Protein 5ZIY (pdb70)

Solvent-accessible surface area: 17618 Å² total; per-residue (Å²): 129,72,87,60,49,160,62,68,102,124,39,38,51,66,34,56,38,7,54,107,8,2,61,20,1,24,58,0,9,50,38,14,43,95,9,0,84,19,0,48,157,12,0,51,100,0,32,93,7,0,73,97,16,79,114,132,87,71,39,32,63,28,0,82,56,0,38,108,14,11,133,81,0,20,101,20,0,18,23,4,6,11,4,37,10,4,2,0,0,61,38,10,88,82,89,0,3,38,62,80,0,73,34,85,19,4,81,95,52,20,69,9,53,4,51,88,38,70,77,17,95,6,3,49,51,0,76,94,24,0,4,54,0,0,94,5,0,94,93,0,5,44,7,0,80,113,51,67,63,186,30,0,54,78,8,28,98,71,0,91,123,23,25,77,29,0,70,103,40,16,90,88,11,18,63,27,32,101,46,0,76,77,44,110,80,74,28,58,126,80,60,112,85,42,133,115,57,101,47,90,22,12,55,54,6,7,64,17,1,29,52,0,8,50,58,13,47,84,9,0,84,21,0,30,93,10,0,65,114,0,19,96,18,8,98,88,52,71,25,123,73,0,66,60,16,13,63,81,0,19,141,19,0,19,30,12,19,22,5,36,13,3,3,0,0,57,36,8,100,77,93,0,3,42,62,92,0,74,33,75,19,5,82,90,43,19,68,9,58,2,43,85,39,67,83,15,100,6,4,45,50,1,79,95,21,0,3,54,0,0,98,4,0,53,84,0,20,51,7,33,88,121,57,74,121,88,27,13,75,76,11,45,102,67,0,106,124,21,29,79,30,0,82,100,38,17,92,85,12,14,62,22,35,101,42,2,99,75,42,111,92,93,24,64,75,112,110,121

Radius of gyration: 26.21 Å; Cα contacts (8 Å, |Δi|>4): 544; chains: 2; bounding box: 91×41×48 Å

Nearest PDB structures (foldseek):
  5ziy-assembly3_A  TM=1.005E+00  e=1.782E-28  Bacillus cereus
  5ziy-assembly3_B  TM=9.995E-01  e=5.399E-23  Bacillus cereus
  2d4x-assembly1_A  TM=7.905E-01  e=1.660E-07  Salmonella enterica subsp. enterica serovar Typhimurium
  5ziz-assembly3_B  TM=6.556E-01  e=1.304E-03  Xanthomonas campestris
  5wk5-assembly1_A  TM=4.726E-01  e=1.800E-03  Pseudomonas aeruginosa PAO1

CATH classification: 1.20.1330.10

Foldseek 3Di:
DVVLVVVLVVVVVLLVQLLVLLVVLLVLLVLVLVLLVLLLVLLVVLLVLLVVLLVAVVLLVSLVVLVVSLVVNLVSQQDDDPQAGQQQADDDPDRQADLQLHGPGDPAFDWDAGSVGDIDGRHGNCSVLGSLLNNLSVVSSVCRNVVPSVVRVVSSVSSVVSSVSSVVVSVVSVVVSVVSVVVNVVSVVVVVVSD/DVLLVQLVVLLVVLLVLLVLVLVLLVQLLVLLVVCLVCLVVLVLVVLLVSLVSNLVSQQDQDDHGGQQQAPDDPDRQADLCLHGDGDPAFDKDAGSVGDIDGRHHNCSVQRSLQSNLSVQCSVCVVVVVNVSSPVSSVSSVVSSVSSVVVSVVSVVVNVVSVVVVVVSVVVVD

Secondary structure (DSSP, 8-state):
-HHHHHHHHHHHHHHHHHHHHHHHHHHHHHHHHHHHHHHHHHHHHHHHHHHHHH--HHHHHHHHHHHHHHHHHHHHHT-EETTEETTBTT--SS-SB-TT--B-S-SS-EEEE-TTS-EEEEE-B-HHHHHHHHHHHHHHHHHHHTT--TTHHHHHHHHHHHHHHHHHHHHHHHHHHHHHHHHHHHHHHHHHHH-/-HHHHHHHHHHHHHHHHHHHHHHHHHHHHHHHHHHHHHHHH--TTHHHHHHHHHHHHHT-EETTEETTBTT--SS-SB-TT--B-S-SS-EEEE-TTS-EEEEE-B-HHHHHHHHHHHHHHHHHHHTT-HHHHHHHHHHHHHHHHHHHHHHHHHHHHHHHHHHHHHHHHHHT-

B-factor: mean 32.68, std 15.46, range [9.97, 127.84]

Structure (mmCIF, N/CA/C/O backbone):
data_5ZIY
#
_entry.id   5ZIY
#
_cell.length_a   138.619
_cell.length_b   57.986
_cell.length_c   67.914
_cell.angle_alpha   90.00
_cell.angle_beta   114.80
_cell.angle_gamma   90.00
#
_symmetry.space_group_name_H-M   'C 1 2 1'
#
loop_
_entity.id
_entity.type
_entity.pdbx_description
1 polymer 'Flagellar hook-associated protein 3'
2 non-polymer 'ZINC ION'
3 water water
#
loop_
_atom_site.group_PDB
_atom_site.id
_atom_site.type_symbol
_atom_site.label_atom_id
_atom_site.label_alt_id
_atom_site.label_comp_id
_atom_site.label_asym_id
_atom_site.label_entity_id
_atom_site.label_seq_id
_atom_site.pdbx_PDB_ins_code
_atom_site.Cartn_x
_atom_site.Cartn_y
_atom_site.Cartn_z
_atom_site.occupancy
_atom_site.B_iso_or_equiv
_atom_site.auth_seq_id
_atom_site.auth_comp_id
_atom_site.auth_asym_id
_atom_site.auth_atom_id
_atom_site.pdbx_PDB_model_num
ATOM 1 N N . ALA A 1 7 ? -17.969 -15.202 -11.816 1.00 60.83 45 ALA A N 1
ATOM 2 C CA . ALA A 1 7 ? -16.508 -15.325 -12.119 1.00 58.69 45 ALA A CA 1
ATOM 3 C C . ALA A 1 7 ? -15.822 -13.961 -12.243 1.00 54.09 45 ALA A C 1
ATOM 4 O O . ALA A 1 7 ? -14.664 -13.793 -11.821 1.00 52.14 45 ALA A O 1
ATOM 6 N N . ALA A 1 8 ? -16.535 -13.000 -12.829 1.00 52.93 46 ALA A N 1
ATOM 7 C CA . ALA A 1 8 ? -16.023 -11.639 -13.064 1.00 49.83 46 ALA A CA 1
ATOM 8 C C . ALA A 1 8 ? -15.583 -10.935 -11.767 1.00 48.16 46 ALA A C 1
ATOM 9 O O . ALA A 1 8 ? -14.552 -10.235 -11.734 1.00 45.63 46 ALA A O 1
ATOM 11 N N . SER A 1 9 ? -16.366 -11.133 -10.705 1.00 50.20 47 SER A N 1
ATOM 12 C CA . SER A 1 9 ? -16.105 -10.485 -9.414 1.00 50.39 47 SER A CA 1
ATOM 13 C C . SER A 1 9 ? -14.810 -10.985 -8.801 1.00 49.64 47 SER A C 1
ATOM 14 O O . SER A 1 9 ? -13.970 -10.181 -8.377 1.00 47.43 47 SER A O 1
ATOM 17 N N . LYS A 1 10 ? -14.668 -12.312 -8.751 1.00 52.01 48 LYS A N 1
ATOM 18 C CA . LYS A 1 10 ? -13.436 -12.951 -8.292 1.00 52.13 48 LYS A CA 1
ATOM 19 C C . LYS A 1 10 ? -12.217 -12.442 -9.078 1.00 48.86 48 LYS A C 1
ATOM 20 O O . LYS A 1 10 ? -11.180 -12.160 -8.500 1.00 47.01 48 LYS A O 1
ATOM 22 N N . SER A 1 11 ? -12.373 -12.293 -10.387 1.00 49.00 49 SER A N 1
ATOM 23 C CA . SER A 1 11 ? -11.290 -11.858 -11.268 1.00 47.17 49 SER A CA 1
ATOM 24 C C . SER A 1 11 ? -10.851 -10.425 -10.945 1.00 44.25 49 SER A C 1
ATOM 25 O O . SER A 1 11 ? -9.663 -10.120 -10.976 1.00 43.24 49 SER A O 1
ATOM 28 N N . PHE A 1 12 ? -11.783 -9.543 -10.607 1.00 44.33 50 PHE A N 1
ATOM 29 C CA . PHE A 1 12 ? -11.386 -8.206 -10.157 1.00 42.64 50 PHE A CA 1
ATOM 30 C C . PHE A 1 12 ? -10.381 -8.314 -9.018 1.00 40.63 50 PHE A C 1
ATOM 31 O O . PHE A 1 12 ? -9.341 -7.656 -9.060 1.00 39.87 50 PHE A O 1
ATOM 39 N N . ALA A 1 13 ? -10.688 -9.134 -8.012 1.00 40.99 51 ALA A N 1
ATOM 40 C CA . ALA A 1 13 ? -9.839 -9.259 -6.812 1.00 40.72 51 ALA A CA 1
ATOM 41 C C . ALA A 1 13 ? -8.462 -9.900 -7.103 1.00 38.72 51 ALA A C 1
ATOM 42 O O . ALA A 1 13 ? -7.433 -9.408 -6.671 1.00 37.08 51 ALA A O 1
ATOM 44 N N . ILE A 1 14 ? -8.475 -10.998 -7.848 1.00 40.00 52 ILE A N 1
ATOM 45 C CA . ILE A 1 14 ? -7.259 -11.720 -8.226 1.00 39.85 52 ILE A CA 1
ATOM 46 C C . ILE A 1 14 ? -6.334 -10.846 -9.089 1.00 37.22 52 ILE A C 1
ATOM 47 O O . ILE A 1 14 ? -5.118 -10.833 -8.885 1.00 36.29 52 ILE A O 1
ATOM 52 N N . GLN A 1 15 ? -6.897 -10.092 -10.033 1.00 37.42 53 GLN A N 1
ATOM 53 C CA . GLN A 1 15 ? -6.077 -9.188 -10.861 1.00 36.10 53 GLN A CA 1
ATOM 54 C C . GLN A 1 15 ? -5.529 -8.027 -10.056 1.00 33.22 53 GLN A C 1
ATOM 55 O O . GLN A 1 15 ? -4.396 -7.649 -10.218 1.00 31.24 53 GLN A O 1
ATOM 61 N N . HIS A 1 16 ? -6.345 -7.440 -9.202 1.00 33.71 54 HIS A N 1
ATOM 62 C CA . HIS A 1 16 ? -5.836 -6.389 -8.347 1.00 32.58 54 HIS A CA 1
ATOM 63 C C . HIS A 1 16 ? -4.644 -6.893 -7.551 1.00 30.83 54 HIS A C 1
ATOM 64 O O . HIS A 1 16 ? -3.620 -6.217 -7.500 1.00 29.95 54 HIS A O 1
ATOM 71 N N . SER A 1 17 ? -4.774 -8.056 -6.916 1.00 31.97 55 SER A N 1
ATOM 72 C CA . SER A 1 17 ? -3.692 -8.568 -6.079 1.00 31.79 55 SER A CA 1
ATOM 73 C C . SER A 1 17 ? -2.488 -8.880 -6.961 1.00 30.11 55 SER A C 1
ATOM 74 O O . SER A 1 17 ? -1.377 -8.507 -6.645 1.00 28.69 55 SER A O 1
ATOM 77 N N . LEU A 1 18 ? -2.716 -9.526 -8.101 1.00 31.10 56 LEU A N 1
ATOM 78 C CA . LEU A 1 18 ? -1.612 -9.851 -9.003 1.00 30.98 56 LEU A CA 1
ATOM 79 C C . LEU A 1 18 ? -0.853 -8.610 -9.456 1.00 28.58 56 LEU A C 1
ATOM 80 O O . LEU A 1 18 ? 0.352 -8.667 -9.561 1.00 27.19 56 LEU A O 1
ATOM 85 N N . ALA A 1 19 ? -1.529 -7.483 -9.679 1.00 28.87 57 ALA A N 1
ATOM 86 C CA . ALA A 1 19 ? -0.800 -6.255 -10.055 1.00 27.89 57 ALA A CA 1
ATOM 87 C C . ALA A 1 19 ? 0.049 -5.678 -8.902 1.00 27.40 57 ALA A C 1
ATOM 88 O O . ALA A 1 19 ? 1.137 -5.078 -9.117 1.00 27.43 57 ALA A O 1
ATOM 90 N N . ASN A 1 20 ? -0.451 -5.790 -7.678 1.00 27.08 58 ASN A N 1
ATOM 91 C CA . ASN A 1 20 ? 0.366 -5.392 -6.521 1.00 25.98 58 ASN A CA 1
ATOM 92 C C . ASN A 1 20 ? 1.609 -6.285 -6.402 1.00 24.84 58 ASN A C 1
ATOM 93 O O . ASN A 1 20 ? 2.704 -5.794 -6.140 1.00 23.02 58 ASN A O 1
ATOM 98 N N . MET A 1 21 ? 1.433 -7.581 -6.652 1.00 25.43 59 MET A N 1
ATOM 99 C CA . MET A 1 21 ? 2.518 -8.537 -6.554 1.00 26.77 59 MET A CA 1
ATOM 100 C C . MET A 1 21 ? 3.591 -8.316 -7.593 1.00 24.99 59 MET A C 1
ATOM 101 O O . MET A 1 21 ? 4.763 -8.394 -7.274 1.00 24.35 59 MET A O 1
ATOM 106 N N . GLU A 1 22 ? 3.189 -8.060 -8.824 1.00 25.34 60 GLU A N 1
ATOM 107 C CA . GLU A 1 22 ? 4.131 -7.666 -9.879 1.00 26.63 60 GLU A CA 1
ATOM 108 C C . GLU A 1 22 ? 4.979 -6.441 -9.501 1.00 24.80 60 GLU A C 1
ATOM 109 O O . GLU A 1 22 ? 6.199 -6.422 -9.727 1.00 26.15 60 GLU A O 1
ATOM 111 N N . GLN A 1 23 ? 4.348 -5.419 -8.953 1.00 22.79 61 GLN A N 1
ATOM 112 C CA . GLN A 1 23 ? 5.083 -4.193 -8.672 1.00 22.09 61 GLN A CA 1
ATOM 113 C C . GLN A 1 23 ? 6.063 -4.473 -7.553 1.00 20.20 61 GLN A C 1
ATOM 114 O O . GLN A 1 23 ? 7.194 -4.051 -7.593 1.00 19.57 61 GLN A O 1
ATOM 120 N N . MET A 1 24 ? 5.607 -5.183 -6.536 1.00 20.44 62 MET A N 1
ATOM 121 C CA . MET A 1 24 ? 6.470 -5.553 -5.431 1.00 20.14 62 MET A CA 1
ATOM 122 C C . MET A 1 24 ? 7.687 -6.377 -5.879 1.00 19.69 62 MET A C 1
ATOM 123 O O . MET A 1 24 ? 8.776 -6.165 -5.384 1.00 19.00 62 MET A O 1
ATOM 128 N N . GLN A 1 25 ? 7.486 -7.288 -6.833 1.00 20.58 63 GLN A N 1
ATOM 129 C CA . GLN A 1 25 ? 8.558 -8.067 -7.407 1.00 21.13 63 GLN A CA 1
ATOM 130 C C . GLN A 1 25 ? 9.619 -7.192 -8.092 1.00 20.21 63 GLN A C 1
ATOM 131 O O . GLN A 1 25 ? 10.812 -7.494 -8.017 1.00 20.19 63 GLN A O 1
ATOM 133 N N . LYS A 1 26 ? 9.172 -6.147 -8.794 1.00 20.07 64 LYS A N 1
ATOM 134 C CA . LYS A 1 26 ? 10.109 -5.207 -9.415 1.00 20.05 64 LYS A CA 1
ATOM 135 C C . LYS A 1 26 ? 10.827 -4.395 -8.351 1.00 18.60 64 LYS A C 1
ATOM 136 O O . LYS A 1 26 ? 12.023 -4.193 -8.425 1.00 18.39 64 LYS A O 1
ATOM 142 N N . ASP A 1 27 ? 10.086 -3.950 -7.348 1.00 18.09 65 ASP A N 1
ATOM 143 C CA . ASP A 1 27 ? 10.661 -3.152 -6.271 1.00 17.51 65 ASP A CA 1
ATOM 144 C C . ASP A 1 27 ? 11.739 -3.996 -5.545 1.00 16.79 65 ASP A C 1
ATOM 145 O O . ASP A 1 27 ? 12.822 -3.494 -5.227 1.00 16.32 65 ASP A O 1
ATOM 150 N N . ILE A 1 28 ? 11.443 -5.275 -5.306 1.00 17.21 66 ILE A N 1
ATOM 151 C CA . ILE A 1 28 ? 12.435 -6.156 -4.661 1.00 17.38 66 ILE A CA 1
ATOM 152 C C . ILE A 1 28 ? 13.642 -6.326 -5.591 1.00 17.22 66 ILE A C 1
ATOM 153 O O . ILE A 1 28 ? 14.768 -6.142 -5.135 1.00 16.72 66 ILE A O 1
ATOM 158 N N . ALA A 1 29 ? 13.427 -6.641 -6.873 1.00 18.10 67 ALA A N 1
ATOM 159 C CA . ALA A 1 29 ? 14.555 -6.719 -7.806 1.00 18.84 67 ALA A CA 1
ATOM 160 C C . ALA A 1 29 ? 15.425 -5.424 -7.826 1.00 17.88 67 ALA A C 1
ATOM 161 O O . ALA A 1 29 ? 16.630 -5.484 -7.723 1.00 18.21 67 ALA A O 1
ATOM 163 N N . ASP A 1 30 ? 14.814 -4.259 -7.938 1.00 17.57 68 ASP A N 1
ATOM 164 C CA . ASP A 1 30 ? 15.565 -3.007 -7.916 1.00 17.52 68 ASP A CA 1
ATOM 165 C C . ASP A 1 30 ? 16.357 -2.841 -6.649 1.00 16.26 68 ASP A C 1
ATOM 166 O O . ASP A 1 30 ? 17.547 -2.485 -6.679 1.00 16.32 68 ASP A O 1
ATOM 171 N N . SER A 1 31 ? 15.712 -3.142 -5.522 1.00 15.60 69 SER A N 1
ATOM 172 C CA . SER A 1 31 ? 16.337 -2.961 -4.238 1.00 15.14 69 SER A CA 1
ATOM 173 C C . SER A 1 31 ? 17.506 -3.887 -4.048 1.00 14.91 69 SER A C 1
ATOM 174 O O . SER A 1 31 ? 18.524 -3.476 -3.485 1.00 14.65 69 SER A O 1
ATOM 177 N N . LYS A 1 32 ? 17.380 -5.144 -4.494 1.00 15.49 70 LYS A N 1
ATOM 178 C CA . LYS A 1 32 ? 18.454 -6.109 -4.300 1.00 16.11 70 LYS A CA 1
ATOM 179 C C . LYS A 1 32 ? 19.671 -5.722 -5.130 1.00 16.15 70 LYS A C 1
ATOM 180 O O . LYS A 1 32 ? 20.802 -6.045 -4.751 1.00 16.62 70 LYS A O 1
ATOM 184 N N . ASN A 1 33 ? 19.458 -5.132 -6.302 1.00 16.56 71 ASN A N 1
ATOM 185 C CA . ASN A 1 33 ? 20.589 -4.658 -7.071 1.00 17.37 71 ASN A CA 1
ATOM 186 C C . ASN A 1 33 ? 21.384 -3.553 -6.301 1.00 16.31 71 ASN A C 1
ATOM 187 O O . ASN A 1 33 ? 22.584 -3.598 -6.225 1.00 16.56 71 ASN A O 1
ATOM 192 N N . VAL A 1 34 ? 20.700 -2.586 -5.713 1.00 15.61 72 VAL A N 1
ATOM 193 C CA . VAL A 1 34 ? 21.369 -1.512 -4.993 1.00 15.44 72 VAL A CA 1
ATOM 194 C C . VAL A 1 34 ? 22.077 -2.057 -3.745 1.00 14.67 72 VAL A C 1
ATOM 195 O O . VAL A 1 34 ? 23.218 -1.729 -3.476 1.00 14.80 72 VAL A O 1
ATOM 199 N N . LEU A 1 35 ? 21.408 -2.945 -3.030 1.00 14.62 73 LEU A N 1
ATOM 200 C CA . LEU A 1 35 ? 21.960 -3.602 -1.888 1.00 15.28 73 LEU A CA 1
ATOM 201 C C . LEU A 1 35 ? 23.132 -4.532 -2.194 1.00 15.92 73 LEU A C 1
ATOM 202 O O . LEU A 1 35 ? 24.112 -4.566 -1.448 1.00 15.92 73 LEU A O 1
ATOM 207 N N . THR A 1 36 ? 23.051 -5.268 -3.285 1.00 16.23 74 THR A N 1
ATOM 208 C CA . THR A 1 36 ? 24.183 -6.111 -3.667 1.00 16.84 74 THR A CA 1
ATOM 209 C C . THR A 1 36 ? 25.386 -5.254 -3.968 1.00 16.69 74 THR A C 1
ATOM 210 O O . THR A 1 36 ? 26.475 -5.531 -3.489 1.00 17.17 74 THR A O 1
ATOM 214 N N . GLN A 1 37 ? 25.173 -4.163 -4.689 1.00 17.41 75 GLN A N 1
ATOM 215 C CA . GLN A 1 37 ? 26.275 -3.290 -5.063 1.00 18.09 75 GLN A CA 1
ATOM 216 C C . GLN A 1 37 ? 26.889 -2.686 -3.819 1.00 16.86 75 GLN A C 1
AT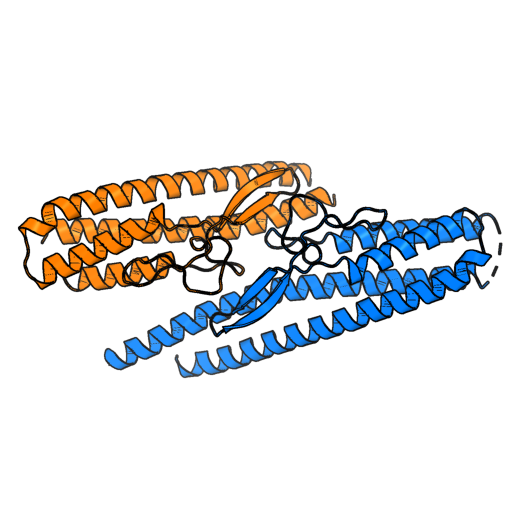OM 217 O O . GLN A 1 37 ? 28.108 -2.580 -3.718 1.00 17.52 75 GLN A O 1
ATOM 223 N N . THR A 1 38 ? 26.038 -2.285 -2.880 1.00 15.14 76 THR A N 1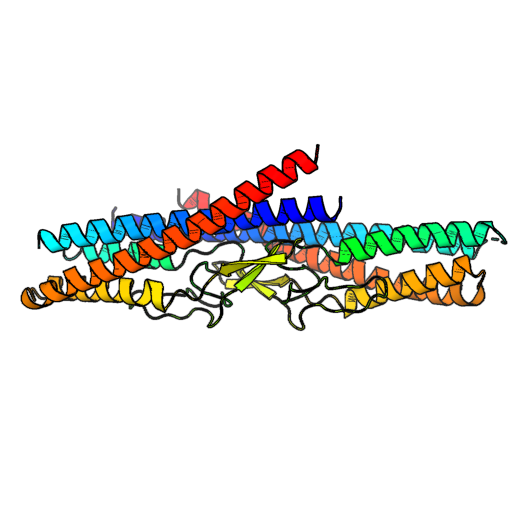
ATOM 224 C CA . THR A 1 38 ? 26.485 -1.755 -1.628 1.00 14.68 76 THR A CA 1
ATOM 225 C C . THR A 1 38 ? 27.329 -2.769 -0.862 1.00 16.06 76 THR A C 1
ATOM 226 O O . THR A 1 38 ? 28.411 -2.451 -0.365 1.00 16.36 76 THR A O 1
ATOM 230 N N . GLU A 1 39 ? 26.843 -3.993 -0.766 1.00 16.93 77 GLU A N 1
ATOM 231 C CA . GLU A 1 39 ? 27.527 -4.984 0.019 1.00 19.95 77 GLU A CA 1
ATOM 232 C C . GLU A 1 39 ? 28.892 -5.350 -0.605 1.00 20.05 77 GLU A C 1
ATOM 233 O O . GLU A 1 39 ? 29.872 -5.563 0.110 1.00 20.30 77 GLU A O 1
ATOM 239 N N . ASN A 1 40 ? 28.929 -5.410 -1.934 1.00 19.89 78 ASN A N 1
ATOM 240 C CA . ASN A 1 40 ? 30.140 -5.721 -2.678 1.00 21.23 78 ASN A CA 1
ATOM 241 C C . ASN A 1 40 ? 31.187 -4.610 -2.501 1.00 20.25 78 ASN A C 1
ATOM 242 O O . ASN A 1 40 ? 32.363 -4.902 -2.374 1.00 20.79 78 ASN A O 1
ATOM 247 N N . THR A 1 41 ? 30.749 -3.345 -2.487 1.00 18.22 79 THR A N 1
ATOM 248 C CA . THR A 1 41 ? 31.617 -2.199 -2.256 1.00 17.44 79 THR A CA 1
ATOM 249 C C . THR A 1 41 ? 32.203 -2.245 -0.842 1.00 17.59 79 THR A C 1
ATOM 250 O O . THR A 1 41 ? 33.416 -2.073 -0.638 1.00 18.04 79 THR A O 1
ATOM 254 N N . LEU A 1 42 ? 31.361 -2.538 0.134 1.00 17.18 80 LEU A N 1
ATOM 255 C CA . LEU A 1 42 ? 31.809 -2.692 1.522 1.00 16.98 80 LEU A CA 1
ATOM 256 C C . LEU A 1 42 ? 32.820 -3.812 1.705 1.00 17.69 80 LEU A C 1
ATOM 257 O O . LEU A 1 42 ? 33.792 -3.638 2.478 1.00 18.40 80 LEU A O 1
ATOM 262 N N . GLN A 1 43 ? 32.615 -4.934 1.009 1.00 18.28 81 GLN A N 1
ATOM 263 C CA . GLN A 1 43 ? 33.552 -6.070 1.088 1.00 20.86 81 GLN A CA 1
ATOM 264 C C . GLN A 1 43 ? 34.891 -5.689 0.433 1.00 21.02 81 GLN A C 1
ATOM 265 O O . GLN A 1 43 ? 35.952 -6.055 0.909 1.00 22.70 81 GLN A O 1
ATOM 271 N N . GLY A 1 44 ? 34.836 -4.900 -0.628 1.00 19.95 82 GLY A N 1
ATOM 272 C CA . GLY A 1 44 ? 36.005 -4.426 -1.277 1.00 20.26 82 GLY A CA 1
ATOM 273 C C . GLY A 1 44 ? 36.789 -3.498 -0.354 1.00 19.65 82 GLY A C 1
ATOM 274 O O . GLY A 1 44 ? 38.017 -3.557 -0.354 1.00 20.70 82 GLY A O 1
ATOM 275 N N . VAL A 1 45 ? 36.091 -2.656 0.422 1.00 18.49 83 VAL A N 1
ATOM 276 C CA . VAL A 1 45 ? 36.745 -1.824 1.426 1.00 18.64 83 VAL A CA 1
ATOM 277 C C . VAL A 1 45 ? 37.341 -2.681 2.554 1.00 19.57 83 VAL A C 1
ATOM 278 O O . VAL A 1 45 ? 38.478 -2.476 2.914 1.00 20.31 83 VAL A O 1
ATOM 282 N N . LEU A 1 46 ? 36.588 -3.657 3.076 1.00 20.36 84 LEU A N 1
ATOM 283 C CA . LEU A 1 46 ? 37.068 -4.551 4.135 1.00 23.14 84 LEU A CA 1
ATOM 284 C C . LEU A 1 46 ? 38.389 -5.216 3.734 1.00 24.89 84 LEU A C 1
ATOM 285 O O . LEU A 1 46 ? 39.317 -5.277 4.503 1.00 26.74 84 LEU A O 1
ATOM 290 N N . LYS A 1 47 ? 38.455 -5.690 2.502 1.00 24.87 85 LYS A N 1
ATOM 291 C CA . LYS A 1 47 ? 39.642 -6.347 1.942 1.00 26.54 85 LYS A CA 1
ATOM 292 C C . LYS A 1 47 ? 40.806 -5.362 1.862 1.00 25.13 85 LYS A C 1
ATOM 293 O O . LYS A 1 47 ? 41.951 -5.705 2.196 1.00 26.17 85 LYS A O 1
ATOM 299 N N . SER A 1 48 ? 40.519 -4.128 1.405 1.00 22.83 86 SER A N 1
ATOM 300 C CA . SER A 1 48 ? 41.547 -3.115 1.345 1.00 22.91 86 SER A CA 1
ATOM 301 C C . SER A 1 48 ? 42.132 -2.766 2.746 1.00 23.12 86 SER A C 1
ATOM 302 O O . SER A 1 48 ? 43.348 -2.617 2.931 1.00 24.13 86 SER A O 1
ATOM 305 N N . LEU A 1 49 ? 41.268 -2.627 3.738 1.00 22.65 87 LEU A N 1
ATOM 306 C CA . LEU A 1 49 ? 41.728 -2.180 5.058 1.00 23.61 87 LEU A CA 1
ATOM 307 C C . LEU A 1 49 ? 42.503 -3.303 5.728 1.00 25.52 87 LEU A C 1
ATOM 308 O O . LEU A 1 49 ? 43.495 -3.068 6.403 1.00 26.73 87 LEU A O 1
ATOM 313 N N . THR A 1 50 ? 42.045 -4.528 5.496 1.00 26.27 88 THR A N 1
ATOM 314 C CA . THR A 1 50 ? 42.743 -5.729 5.917 1.00 28.96 88 THR A CA 1
ATOM 315 C C . THR A 1 50 ? 44.163 -5.728 5.396 1.00 29.62 88 THR A C 1
ATOM 316 O O . THR A 1 50 ? 45.098 -5.931 6.152 1.00 31.49 88 THR A O 1
ATOM 320 N N . ARG A 1 51 ? 44.326 -5.480 4.105 1.00 28.56 89 ARG A N 1
ATOM 321 C CA . ARG A 1 51 ? 45.659 -5.427 3.507 1.00 29.71 89 ARG A CA 1
ATOM 322 C C . ARG A 1 51 ? 46.480 -4.266 4.068 1.00 29.04 89 ARG A C 1
ATOM 323 O O . ARG A 1 51 ? 47.659 -4.410 4.300 1.00 30.60 89 ARG A O 1
ATOM 331 N N . ALA A 1 52 ? 45.828 -3.130 4.302 1.00 27.20 90 ALA A N 1
ATOM 332 C CA . ALA A 1 52 ? 46.481 -1.946 4.904 1.00 27.22 90 ALA A CA 1
ATOM 333 C C . ALA A 1 52 ? 47.012 -2.278 6.276 1.00 28.80 90 ALA A C 1
ATOM 334 O O . ALA A 1 52 ? 48.140 -1.894 6.596 1.00 29.86 90 ALA A O 1
ATOM 336 N N . ASP A 1 53 ? 46.188 -2.957 7.083 1.00 29.43 91 ASP A N 1
ATOM 337 C CA . ASP A 1 53 ? 46.587 -3.449 8.421 1.00 32.02 91 ASP A CA 1
ATOM 338 C C . ASP A 1 53 ? 47.830 -4.362 8.339 1.00 34.03 91 ASP A C 1
ATOM 339 O O . ASP A 1 53 ? 48.804 -4.173 9.061 1.00 35.70 91 ASP A O 1
ATOM 344 N N . GLN A 1 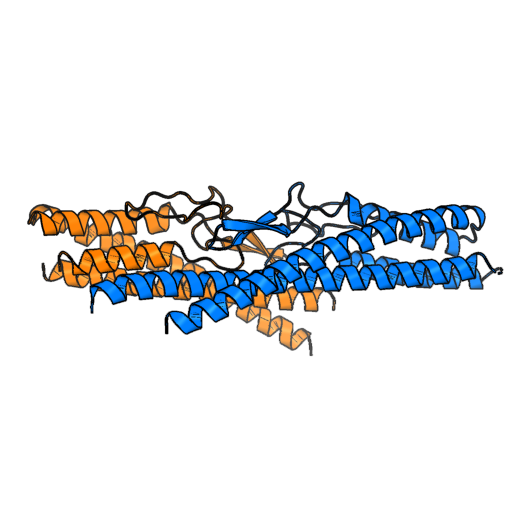54 ? 47.776 -5.337 7.439 1.00 34.32 92 GLN A N 1
ATOM 345 C CA . GLN A 1 54 ? 48.876 -6.282 7.234 1.00 36.97 92 GLN A CA 1
ATOM 346 C C . GLN A 1 54 ? 50.207 -5.577 6.885 1.00 36.75 92 GLN A C 1
ATOM 347 O O . GLN A 1 54 ? 51.230 -5.841 7.502 1.00 39.00 92 GLN A O 1
ATOM 353 N N . LEU A 1 55 ? 50.164 -4.671 5.911 1.00 34.51 93 LEU A N 1
ATOM 354 C CA . LEU A 1 55 ? 51.333 -3.890 5.457 1.00 34.67 93 LEU A CA 1
ATOM 355 C C . LEU A 1 55 ? 51.889 -2.938 6.530 1.00 34.70 93 LEU A C 1
ATOM 356 O O . LEU A 1 55 ? 53.063 -2.561 6.493 1.00 35.77 93 LEU A O 1
ATOM 361 N N . THR A 1 56 ? 51.011 -2.485 7.420 1.00 33.91 94 THR A N 1
ATOM 362 C CA . THR A 1 56 ? 51.398 -1.626 8.498 1.00 34.95 94 THR A CA 1
ATOM 363 C C . THR A 1 56 ? 52.040 -2.435 9.634 1.00 37.85 94 THR A C 1
ATOM 364 O O . THR A 1 56 ? 52.912 -1.933 10.313 1.00 39.02 94 THR A O 1
ATOM 368 N N . VAL A 1 57 ? 51.608 -3.676 9.825 1.00 39.49 95 VAL A N 1
ATOM 369 C CA . VAL A 1 57 ? 52.286 -4.594 10.726 1.00 43.64 95 VAL A CA 1
ATOM 370 C C . VAL A 1 57 ? 53.717 -4.851 10.188 1.00 45.29 95 VAL A C 1
ATOM 371 O O . VAL A 1 57 ? 54.697 -4.768 10.953 1.00 48.30 95 VAL A O 1
ATOM 375 N N . GLN A 1 58 ? 53.854 -5.105 8.880 1.00 44.48 96 GLN A N 1
ATOM 376 C CA . GLN A 1 58 ? 55.185 -5.269 8.252 1.00 45.97 96 GLN A CA 1
ATOM 377 C C . GLN A 1 58 ? 56.049 -4.056 8.564 1.00 44.42 96 GLN A C 1
ATOM 378 O O . GLN A 1 58 ? 57.184 -4.195 9.002 1.00 46.21 96 GLN A O 1
ATOM 384 N N . ALA A 1 59 ? 55.496 -2.870 8.330 1.00 41.06 97 ALA A N 1
ATOM 385 C CA . ALA A 1 59 ? 56.196 -1.601 8.581 1.00 40.78 97 ALA A CA 1
ATOM 386 C C . ALA A 1 59 ? 56.682 -1.443 10.035 1.00 42.67 97 ALA A C 1
ATOM 387 O O . ALA A 1 59 ? 57.762 -0.936 10.295 1.00 43.66 97 ALA A O 1
ATOM 389 N N . LEU A 1 60 ? 55.846 -1.867 10.970 1.00 43.65 98 LEU A N 1
ATOM 390 C CA . LEU A 1 60 ? 56.181 -1.835 12.384 1.00 47.33 98 LEU A CA 1
ATOM 391 C C . LEU A 1 60 ? 57.120 -2.988 12.822 1.00 50.91 98 LEU A C 1
ATOM 392 O O . LEU A 1 60 ? 57.709 -2.898 13.890 1.00 54.59 98 LEU A O 1
ATOM 397 N N . ASN A 1 61 ? 57.224 -4.064 12.021 1.00 51.34 99 ASN A N 1
ATOM 398 C CA . ASN A 1 61 ? 58.018 -5.274 12.359 1.00 55.00 99 ASN A CA 1
ATOM 399 C C . ASN A 1 61 ? 59.283 -5.435 11.512 1.00 55.69 99 ASN A C 1
ATOM 400 O O . ASN A 1 61 ? 59.224 -5.835 10.350 1.00 53.91 99 ASN A O 1
ATOM 402 N N . GLU A 1 66 ? 64.866 1.022 5.024 1.00 70.25 104 GLU A N 1
ATOM 403 C CA . GLU A 1 66 ? 64.945 2.463 4.759 1.00 70.58 104 GLU A CA 1
ATOM 404 C C . GLU A 1 66 ? 64.150 2.791 3.492 1.00 70.48 104 GLU A C 1
ATOM 405 O O . GLU A 1 66 ? 63.108 3.449 3.551 1.00 68.69 104 GLU A O 1
ATOM 407 N N . LYS A 1 67 ? 64.632 2.305 2.350 1.00 72.76 105 LYS A N 1
ATOM 408 C CA . LYS A 1 67 ? 63.873 2.374 1.104 1.00 72.98 105 LYS A CA 1
ATOM 409 C C . LYS A 1 67 ? 62.629 1.494 1.173 1.00 69.44 105 LYS A C 1
ATOM 410 O O . LYS A 1 67 ? 61.630 1.780 0.507 1.00 69.00 105 LYS A O 1
ATOM 412 N N . GLU A 1 68 ? 62.681 0.433 1.985 1.00 60.66 106 GLU A N 1
ATOM 413 C CA . GLU A 1 68 ? 61.611 -0.579 2.027 1.00 59.04 106 GLU A CA 1
ATOM 414 C C . GLU A 1 68 ? 60.355 -0.160 2.808 1.00 55.58 106 GLU A C 1
ATOM 415 O O . GLU A 1 68 ? 59.280 -0.660 2.534 1.00 53.61 106 GLU A O 1
ATOM 417 N N . LEU A 1 69 ? 60.497 0.734 3.782 1.00 54.50 107 LEU A N 1
ATOM 418 C CA . LEU A 1 69 ? 59.342 1.310 4.480 1.00 52.20 107 LEU A CA 1
ATOM 419 C C . LEU A 1 69 ? 58.559 2.200 3.522 1.00 49.95 107 LEU A C 1
ATOM 420 O O . LEU A 1 69 ? 57.319 2.222 3.550 1.00 48.12 107 LEU A O 1
ATOM 425 N N . GLN A 1 70 ? 59.291 2.916 2.672 1.00 50.06 108 GLN A N 1
ATOM 426 C CA . GLN A 1 70 ? 58.694 3.717 1.621 1.00 48.80 108 GLN A CA 1
ATOM 427 C C . GLN A 1 70 ? 57.918 2.857 0.611 1.00 48.31 108 GLN A C 1
ATOM 428 O O . GLN A 1 70 ? 56.829 3.249 0.205 1.00 46.61 108 GLN A O 1
ATOM 430 N N . ALA A 1 71 ? 58.442 1.684 0.226 1.00 50.17 109 ALA A N 1
ATOM 431 C CA . ALA A 1 71 ? 57.718 0.845 -0.724 1.00 49.79 109 ALA A CA 1
ATOM 432 C C . ALA A 1 71 ? 56.359 0.426 -0.124 1.00 47.45 109 ALA A C 1
ATOM 433 O O . ALA A 1 71 ? 55.326 0.532 -0.783 1.00 46.30 109 ALA A O 1
ATOM 435 N N . ILE A 1 72 ? 56.355 0.000 1.138 1.00 46.42 110 ILE A N 1
ATOM 436 C CA . ILE A 1 72 ? 55.098 -0.333 1.822 1.00 43.70 110 ILE A CA 1
ATOM 437 C C . ILE A 1 72 ? 54.144 0.879 1.751 1.00 41.63 110 ILE A C 1
ATOM 438 O O . ILE A 1 72 ? 52.959 0.736 1.422 1.00 38.52 110 ILE A O 1
ATOM 443 N N . GLY A 1 73 ? 54.693 2.063 2.054 1.00 41.90 111 GLY A N 1
ATOM 444 C CA . GLY A 1 73 ? 53.980 3.347 1.935 1.00 40.61 111 GLY A CA 1
ATOM 445 C C . GLY A 1 73 ? 53.347 3.555 0.574 1.00 40.66 111 GLY A C 1
ATOM 446 O O . GLY A 1 73 ? 52.198 4.017 0.479 1.00 39.61 111 GLY A O 1
ATOM 447 N N . VAL A 1 74 ? 54.077 3.196 -0.485 1.00 42.75 112 VAL A N 1
ATOM 448 C CA . VAL A 1 74 ? 53.543 3.267 -1.856 1.00 42.75 112 VAL A CA 1
ATOM 449 C C . VAL A 1 74 ? 52.308 2.418 -2.025 1.00 41.65 112 VAL A C 1
ATOM 450 O O . VAL A 1 74 ? 51.284 2.918 -2.470 1.00 41.38 112 VAL A O 1
ATOM 454 N N . GLU A 1 75 ? 52.378 1.142 -1.666 1.00 42.07 113 GLU A N 1
ATOM 455 C CA . GLU A 1 75 ? 51.245 0.244 -1.897 1.00 41.33 113 GLU A CA 1
ATOM 456 C C . GLU A 1 75 ? 50.015 0.681 -1.102 1.00 37.59 113 GLU A C 1
ATOM 457 O O . GLU A 1 75 ? 48.892 0.552 -1.584 1.00 36.86 113 GLU A O 1
ATOM 463 N N . ILE A 1 76 ? 50.227 1.203 0.097 1.00 35.42 114 ILE A N 1
ATOM 464 C CA . ILE A 1 76 ? 49.144 1.776 0.871 1.00 34.21 114 ILE A CA 1
ATOM 465 C C . ILE A 1 76 ? 48.461 2.924 0.081 1.00 32.86 114 ILE A C 1
ATOM 466 O O . ILE A 1 76 ? 47.276 3.151 0.216 1.00 30.70 114 ILE A O 1
ATOM 471 N N . ASP A 1 77 ? 49.247 3.637 -0.724 1.00 33.97 115 ASP A N 1
ATOM 472 C CA . ASP A 1 77 ? 48.746 4.667 -1.638 1.00 34.01 115 ASP A CA 1
ATOM 473 C C . ASP A 1 77 ? 47.851 4.105 -2.749 1.00 32.53 115 ASP A C 1
ATOM 474 O O . ASP A 1 77 ? 46.859 4.739 -3.120 1.00 30.90 115 ASP A O 1
ATOM 479 N N . GLN A 1 78 ? 48.190 2.944 -3.282 1.00 32.66 116 GLN A N 1
ATOM 480 C CA . GLN A 1 78 ? 47.307 2.279 -4.237 1.00 33.19 116 GLN A CA 1
ATOM 481 C C . GLN A 1 78 ? 45.968 1.940 -3.548 1.00 30.46 116 GLN A C 1
ATOM 482 O O . GLN A 1 78 ? 44.887 2.098 -4.121 1.00 29.55 116 GLN A O 1
ATOM 488 N N . ILE A 1 79 ? 46.068 1.453 -2.317 1.00 28.91 117 ILE A N 1
ATOM 489 C CA . ILE A 1 79 ? 44.907 1.080 -1.535 1.00 26.54 117 ILE A CA 1
ATOM 490 C C . ILE A 1 79 ? 44.056 2.314 -1.254 1.00 23.97 117 ILE A C 1
ATOM 491 O O . ILE A 1 79 ? 42.828 2.265 -1.330 1.00 23.54 117 ILE A O 1
ATOM 496 N N . LEU A 1 80 ? 44.695 3.429 -0.956 1.00 22.33 118 LEU A N 1
ATOM 497 C CA . LEU A 1 80 ? 43.953 4.652 -0.734 1.00 21.86 118 LEU A CA 1
ATOM 498 C C . LEU A 1 80 ? 43.126 4.994 -2.003 1.00 21.42 118 LEU A C 1
ATOM 499 O O . LEU A 1 80 ? 41.929 5.301 -1.927 1.00 19.39 118 LEU A O 1
ATOM 504 N N . LYS A 1 81 ? 43.768 4.914 -3.161 1.00 22.77 119 LYS A N 1
ATOM 505 C CA . LYS A 1 81 ? 43.077 5.183 -4.420 1.00 24.18 119 LYS A CA 1
ATOM 506 C C . LYS A 1 81 ? 41.915 4.206 -4.656 1.00 22.52 119 LYS A C 1
ATOM 507 O O . LYS A 1 81 ? 40.858 4.599 -5.083 1.00 20.68 119 LYS A O 1
ATOM 513 N N . GLN A 1 82 ? 42.094 2.938 -4.319 1.00 23.34 120 GLN A N 1
ATOM 514 C CA . GLN A 1 82 ? 41.053 1.950 -4.576 1.00 22.86 120 GLN A CA 1
ATOM 515 C C . GLN A 1 82 ? 39.869 2.247 -3.662 1.00 21.53 120 GLN A C 1
ATOM 516 O O . GLN A 1 82 ? 38.709 2.163 -4.082 1.00 19.27 120 GLN A O 1
ATOM 522 N N . VAL A 1 83 ? 40.158 2.631 -2.407 1.00 20.31 121 VAL A N 1
ATOM 523 C CA . VAL A 1 83 ? 39.089 2.884 -1.442 1.00 19.13 121 VAL A CA 1
ATOM 524 C C . VAL A 1 83 ? 38.306 4.142 -1.786 1.00 18.53 121 VAL A C 1
ATOM 525 O O . VAL A 1 83 ? 37.092 4.187 -1.585 1.00 18.14 121 VAL A O 1
ATOM 529 N N . VAL A 1 84 ? 39.000 5.173 -2.267 1.00 18.71 122 VAL A N 1
ATOM 530 C CA . VAL A 1 84 ? 38.331 6.365 -2.763 1.00 17.94 122 VAL A CA 1
ATOM 531 C C . VAL A 1 84 ? 37.417 6.001 -3.981 1.00 18.59 122 VAL A C 1
ATOM 532 O O . VAL A 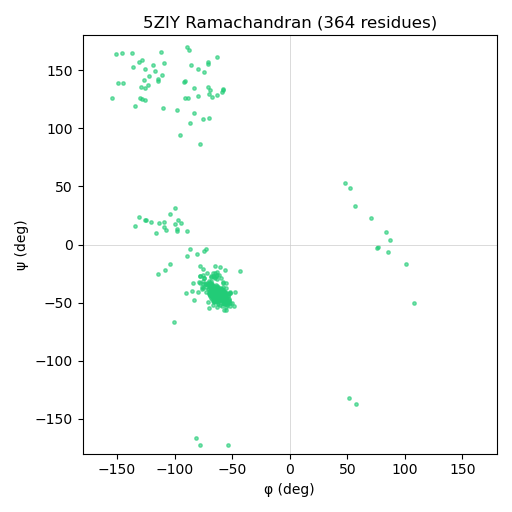1 84 ? 36.289 6.420 -4.031 1.00 18.26 122 VAL A O 1
ATOM 536 N N . TYR A 1 85 ? 37.910 5.214 -4.926 1.00 19.83 123 TYR A N 1
ATOM 537 C CA . TYR A 1 85 ? 37.080 4.697 -6.030 1.00 21.53 123 TYR A CA 1
ATOM 538 C C . TYR A 1 85 ? 35.823 4.008 -5.506 1.00 19.49 123 TYR A C 1
ATOM 539 O O . TYR A 1 85 ? 34.721 4.346 -5.918 1.00 18.91 123 TYR A O 1
ATOM 548 N N . LEU A 1 86 ? 35.999 3.131 -4.522 1.00 17.89 124 LEU A N 1
ATOM 549 C CA . LEU A 1 86 ? 34.919 2.377 -3.940 1.00 16.51 124 LEU A CA 1
ATOM 550 C C . LEU A 1 86 ? 33.954 3.298 -3.179 1.00 15.13 124 LEU A C 1
ATOM 551 O O . LEU A 1 86 ? 32.757 3.120 -3.229 1.00 15.75 124 LEU A O 1
ATOM 556 N N . ALA A 1 87 ? 34.444 4.299 -2.489 1.00 14.96 125 ALA A N 1
ATOM 557 C CA . ALA A 1 87 ? 33.582 5.212 -1.777 1.00 14.35 125 ALA A CA 1
ATOM 558 C C . ALA A 1 87 ? 32.710 6.059 -2.713 1.00 14.48 125 ALA A C 1
ATOM 559 O O . ALA A 1 87 ? 31.614 6.522 -2.323 1.00 15.18 125 ALA A O 1
ATOM 561 N N . ASN A 1 88 ? 33.167 6.236 -3.957 1.00 15.22 126 ASN A N 1
ATOM 562 C CA . ASN A 1 88 ? 32.469 6.975 -4.966 1.00 15.73 126 ASN A CA 1
ATOM 563 C C . ASN A 1 88 ? 31.600 6.098 -5.883 1.00 16.19 126 ASN A C 1
ATOM 564 O O . ASN A 1 88 ? 31.223 6.564 -6.937 1.00 16.69 126 ASN A O 1
ATOM 569 N N . THR A 1 89 ? 31.254 4.870 -5.469 1.00 15.87 127 THR A N 1
ATOM 570 C CA . THR A 1 89 ? 30.346 4.011 -6.224 1.00 16.42 127 THR A CA 1
ATOM 571 C C . THR A 1 89 ? 28.958 4.644 -6.448 1.00 16.90 127 THR A C 1
ATOM 572 O O . THR A 1 89 ? 28.356 5.217 -5.547 1.00 15.22 127 THR A O 1
ATOM 576 N N . LYS A 1 90 ? 28.517 4.593 -7.704 1.00 18.07 128 LYS A N 1
ATOM 577 C CA . LYS A 1 90 ? 27.277 5.227 -8.160 1.00 19.29 128 LYS A CA 1
ATOM 578 C C . LYS A 1 90 ? 26.372 4.219 -8.865 1.00 20.07 128 LYS A C 1
ATOM 579 O O . LYS A 1 90 ? 26.829 3.455 -9.665 1.00 21.44 128 LYS A O 1
ATOM 585 N N . GLU A 1 91 ? 25.085 4.232 -8.538 1.00 20.16 129 GLU A N 1
ATOM 586 C CA . GLU A 1 91 ? 24.131 3.332 -9.116 1.00 20.62 129 GLU A CA 1
ATOM 587 C C . GLU A 1 91 ? 22.796 4.033 -9.168 1.00 20.21 129 GLU A C 1
ATOM 588 O O . GLU A 1 91 ? 22.449 4.723 -8.208 1.00 18.62 129 GLU A O 1
ATOM 594 N N . GLN A 1 92 ? 22.052 3.856 -10.278 1.00 20.32 130 GLN A N 1
ATOM 595 C CA . GLN A 1 92 ? 20.751 4.511 -10.498 1.00 19.71 130 GLN A CA 1
ATOM 596 C C . GLN A 1 92 ? 20.848 5.975 -10.183 1.00 20.26 130 GLN A C 1
ATOM 597 O O . GLN A 1 92 ? 20.046 6.487 -9.404 1.00 20.82 130 GLN A O 1
ATOM 603 N N . GLY A 1 93 ? 21.818 6.662 -10.774 1.00 19.74 131 GLY A N 1
ATOM 604 C CA . GLY A 1 93 ? 21.856 8.101 -10.707 1.00 19.98 131 GLY A CA 1
ATOM 605 C C . GLY A 1 93 ? 22.308 8.738 -9.398 1.00 18.43 131 GLY A C 1
ATOM 606 O O . GLY A 1 93 ? 22.450 9.931 -9.340 1.00 19.25 131 GLY A O 1
ATOM 607 N N . ARG A 1 94 ? 22.586 7.938 -8.381 1.00 16.92 132 ARG A N 1
ATOM 608 C CA . ARG A 1 94 ? 23.028 8.454 -7.110 1.00 16.15 132 ARG A CA 1
ATOM 609 C C . ARG A 1 94 ? 24.192 7.669 -6.516 1.00 15.28 132 ARG A C 1
ATOM 610 O O . ARG A 1 94 ? 24.365 6.475 -6.790 1.00 14.96 132 ARG A O 1
ATOM 618 N N . TYR A 1 95 ? 24.990 8.361 -5.698 1.00 15.15 133 TYR A N 1
ATOM 619 C CA . TYR A 1 95 ? 26.103 7.714 -4.983 1.00 14.47 133 TYR A CA 1
ATOM 620 C C . TYR A 1 95 ? 25.636 6.969 -3.756 1.00 13.53 133 TYR A C 1
ATOM 621 O O . TYR A 1 95 ? 24.960 7.539 -2.906 1.00 13.49 133 TYR A O 1
ATOM 630 N N . ILE A 1 96 ? 25.999 5.697 -3.624 1.00 13.09 134 ILE A N 1
ATOM 631 C CA . ILE A 1 96 ? 25.503 4.948 -2.480 1.00 12.95 134 ILE A CA 1
ATOM 632 C C . ILE A 1 96 ? 26.002 5.453 -1.139 1.00 13.38 134 ILE A C 1
ATOM 633 O O . ILE A 1 96 ? 25.347 5.213 -0.075 1.00 12.72 134 ILE A O 1
ATOM 638 N N . PHE A 1 97 ? 27.160 6.121 -1.171 1.00 14.41 135 PHE A N 1
ATOM 639 C CA . PHE A 1 97 ? 27.736 6.792 0.011 1.00 15.04 135 PHE A CA 1
ATOM 640 C C . PHE A 1 97 ? 27.790 8.313 -0.096 1.00 15.23 135 PHE A C 1
ATOM 641 O O . PHE A 1 97 ? 28.454 9.009 0.728 1.00 16.43 135 PHE A O 1
ATOM 649 N N . GLY A 1 98 ? 26.995 8.850 -1.013 1.00 14.93 136 GLY A N 1
ATOM 650 C CA . GLY A 1 98 ? 26.855 10.285 -1.175 1.00 16.09 136 GLY A CA 1
ATOM 651 C C . GLY A 1 98 ? 25.471 10.887 -1.004 1.00 17.31 136 GLY A C 1
ATOM 652 O O . GLY A 1 98 ? 25.206 12.017 -1.463 1.00 17.62 136 GLY A O 1
ATOM 653 N N . GLY A 1 99 ? 24.582 10.148 -0.343 1.00 18.24 137 GLY A N 1
ATOM 654 C CA . GLY A 1 99 ? 23.235 10.625 -0.022 1.00 18.84 137 GLY A CA 1
ATOM 655 C C . GLY A 1 99 ? 22.475 11.182 -1.202 1.00 19.61 137 GLY A C 1
ATOM 656 O O . GLY A 1 99 ? 22.442 10.582 -2.280 1.00 18.65 137 GLY A O 1
ATOM 657 N N . ASP A 1 100 ? 21.885 12.363 -1.019 1.00 21.52 138 ASP A N 1
ATOM 658 C CA . ASP A 1 100 ? 20.918 12.855 -1.984 1.00 23.54 138 ASP A CA 1
ATOM 659 C C . ASP A 1 100 ? 21.458 13.836 -3.018 1.00 25.69 138 ASP A C 1
ATOM 660 O O . ASP A 1 100 ? 20.684 14.483 -3.695 1.00 28.39 138 ASP A O 1
ATOM 665 N N . SER A 1 101 ? 22.777 13.972 -3.152 1.00 25.50 139 SER A N 1
ATOM 666 C CA . SER A 1 101 ? 23.307 14.803 -4.230 1.00 25.88 139 SER A CA 1
ATOM 667 C C . SER A 1 101 ? 24.316 14.013 -5.048 1.00 24.63 139 SER A C 1
ATOM 668 O O . SER A 1 101 ? 25.074 13.249 -4.499 1.00 22.41 139 SER A O 1
ATOM 671 N N . ALA A 1 102 ? 24.291 14.219 -6.361 1.00 24.93 140 ALA A N 1
ATOM 672 C CA . ALA A 1 102 ? 25.171 13.546 -7.306 1.00 24.24 140 ALA A CA 1
ATOM 673 C C . ALA A 1 102 ? 25.826 14.555 -8.259 1.00 26.09 140 ALA A C 1
ATOM 674 O O . ALA A 1 102 ? 26.193 14.210 -9.367 1.00 26.83 140 ALA A O 1
ATOM 676 N N . GLU A 1 103 ? 25.934 15.821 -7.855 1.00 26.93 141 GLU A N 1
ATOM 677 C CA . GLU A 1 103 ? 26.591 16.832 -8.703 1.00 28.34 141 GLU A CA 1
ATOM 678 C C . GLU A 1 103 ? 28.093 16.630 -8.700 1.00 27.87 141 GLU A C 1
ATOM 679 O O . GLU A 1 103 ? 28.757 16.866 -9.703 1.00 28.53 141 GLU A O 1
ATOM 685 N N . ASN A 1 104 ? 28.613 16.177 -7.557 1.00 26.75 142 ASN A N 1
ATOM 686 C CA . ASN A 1 104 ? 30.033 15.937 -7.397 1.00 26.66 142 ASN A CA 1
ATOM 687 C C . ASN A 1 104 ? 30.282 14.558 -6.866 1.00 24.13 142 ASN A C 1
ATOM 688 O O . ASN A 1 104 ? 29.409 13.926 -6.216 1.00 23.15 142 ASN A O 1
ATOM 693 N N . LEU A 1 105 ? 31.510 14.102 -7.096 1.00 23.57 143 LEU A N 1
ATOM 694 C CA . LEU A 1 105 ? 32.001 12.930 -6.433 1.00 22.00 143 LEU A CA 1
ATOM 695 C C . LEU A 1 105 ? 31.932 13.176 -4.909 1.00 20.75 143 LEU A C 1
ATOM 696 O O . LEU A 1 105 ? 32.369 14.214 -4.428 1.00 22.57 143 LEU A O 1
ATOM 701 N N . PRO A 1 106 ? 31.413 12.207 -4.141 1.00 18.47 144 PRO A N 1
ATOM 702 C CA . PRO A 1 106 ? 31.207 12.504 -2.738 1.00 17.71 144 PRO A CA 1
ATOM 703 C C . PRO A 1 106 ? 32.475 12.522 -1.882 1.00 17.81 144 PRO A C 1
ATOM 704 O O . PRO A 1 106 ? 32.484 13.198 -0.841 1.00 18.12 144 PRO A O 1
ATOM 708 N N . PHE A 1 107 ? 33.514 11.791 -2.297 1.00 17.45 145 PHE A N 1
ATOM 709 C CA . PHE A 1 107 ? 34.767 11.835 -1.568 1.00 17.82 145 PHE A CA 1
ATOM 710 C C . PHE A 1 107 ? 35.946 12.238 -2.416 1.00 19.64 145 PHE A C 1
ATOM 711 O O . PHE A 1 107 ? 36.114 11.746 -3.531 1.00 18.97 145 PHE A O 1
ATOM 719 N N . THR A 1 108 ? 36.782 13.101 -1.835 1.00 21.90 146 THR A N 1
ATOM 720 C CA . THR A 1 108 ? 38.106 13.419 -2.384 1.00 24.03 146 THR A CA 1
ATOM 721 C C . THR A 1 108 ? 39.171 12.457 -1.900 1.00 24.48 146 THR A C 1
ATOM 722 O O . THR A 1 108 ? 38.987 11.714 -0.944 1.00 23.33 146 THR A O 1
ATOM 726 N N . GLU A 1 109 ? 40.333 12.509 -2.544 1.00 27.17 147 GLU A N 1
ATOM 727 C CA . GLU A 1 109 ? 41.507 11.742 -2.099 1.00 27.25 147 GLU A CA 1
ATOM 728 C C . GLU A 1 109 ? 41.968 12.103 -0.712 1.00 27.50 147 GLU A C 1
ATOM 729 O O . GLU A 1 109 ? 42.733 11.374 -0.131 1.00 28.70 147 GLU A O 1
ATOM 731 N N . ASP A 1 110 ? 41.578 13.271 -0.209 1.00 28.33 148 ASP A N 1
ATOM 732 C CA . ASP A 1 110 ? 41.876 13.662 1.163 1.00 28.42 148 ASP A CA 1
ATOM 733 C C . ASP A 1 110 ? 40.833 13.161 2.159 1.00 26.70 148 ASP A C 1
ATOM 734 O O . ASP A 1 110 ? 40.965 13.387 3.352 1.00 27.08 148 ASP A O 1
ATOM 739 N N . GLY A 1 111 ? 39.774 12.529 1.683 1.00 24.94 149 GLY A N 1
ATOM 740 C CA . GLY A 1 111 ? 38.716 12.080 2.583 1.00 23.85 149 GLY A CA 1
ATOM 741 C C . GLY A 1 111 ? 37.639 13.116 2.876 1.00 24.09 149 GLY A C 1
ATOM 742 O O . GLY A 1 111 ? 36.709 12.842 3.654 1.00 25.10 149 GLY A O 1
ATOM 743 N N . THR A 1 112 ? 37.710 14.268 2.235 1.00 23.12 150 THR A N 1
ATOM 744 C CA . THR A 1 112 ? 36.679 15.297 2.383 1.00 24.71 150 THR A CA 1
ATOM 745 C C . THR A 1 112 ? 35.392 14.859 1.741 1.00 22.82 150 THR A C 1
ATOM 746 O O . THR A 1 112 ? 35.405 14.371 0.627 1.00 22.18 150 THR A O 1
ATOM 750 N N . TYR A 1 113 ? 34.289 15.026 2.465 1.00 22.60 151 TYR A N 1
ATOM 751 C CA . TYR A 1 113 ? 32.979 14.700 1.987 1.00 21.05 151 TYR A CA 1
ATOM 752 C C . TYR A 1 113 ? 32.364 15.897 1.253 1.00 22.80 151 TYR A C 1
ATOM 753 O O . TYR A 1 113 ? 32.250 17.008 1.811 1.00 23.58 151 TYR A O 1
ATOM 762 N N . GLN A 1 114 ? 31.936 15.657 0.017 1.00 22.48 152 GLN A N 1
ATOM 763 C CA . GLN A 1 114 ? 31.221 16.668 -0.766 1.00 24.11 152 GLN A CA 1
ATOM 764 C C . GLN A 1 114 ? 29.881 16.116 -1.265 1.00 23.25 152 GLN A C 1
ATOM 765 O O . GLN A 1 114 ? 29.335 16.603 -2.222 1.00 23.53 152 GLN A O 1
ATOM 771 N N . GLY A 1 115 ? 29.357 15.074 -0.623 1.00 21.94 153 GLY A N 1
ATOM 772 C CA . GLY A 1 115 ? 28.086 14.504 -1.054 1.00 21.03 153 GLY A CA 1
ATOM 773 C C . GLY A 1 115 ? 26.898 15.280 -0.520 1.00 22.14 153 GLY A C 1
ATOM 774 O O . GLY A 1 115 ? 27.035 16.393 0.027 1.00 22.41 153 GLY A O 1
ATOM 775 N N . GLY A 1 116 ? 25.733 14.658 -0.648 1.00 21.52 154 GLY A N 1
ATOM 776 C CA . GLY A 1 116 ? 24.473 15.203 -0.108 1.00 22.92 154 GLY A CA 1
ATOM 777 C C . GLY A 1 116 ? 24.374 15.063 1.401 1.00 23.26 154 GLY A C 1
ATOM 778 O O . GLY A 1 116 ? 24.923 14.094 1.989 1.00 21.97 154 GLY A O 1
ATOM 779 N N . LYS A 1 117 ? 23.689 16.011 2.041 1.00 24.09 155 LYS A N 1
ATOM 780 C CA . LYS A 1 117 ? 23.526 15.954 3.489 1.00 24.97 155 LYS A CA 1
ATOM 781 C C . LYS A 1 117 ? 22.620 14.814 3.896 1.00 24.06 155 LYS A C 1
ATOM 782 O O . LYS A 1 117 ? 22.864 14.214 4.916 1.00 24.46 155 LYS A O 1
ATOM 784 N N . ASN A 1 118 ? 21.574 14.514 3.126 1.00 23.70 156 ASN A N 1
ATOM 785 C CA . ASN A 1 118 ? 20.578 13.537 3.589 1.00 24.24 156 ASN A CA 1
ATOM 786 C C . ASN A 1 118 ? 20.604 12.210 2.836 1.00 22.24 156 ASN A C 1
ATOM 787 O O . ASN A 1 118 ? 21.009 12.141 1.695 1.00 22.01 156 ASN A O 1
ATOM 792 N N . ASP A 1 119 ? 20.105 11.176 3.494 1.00 21.86 157 ASP A N 1
ATOM 793 C CA . ASP A 1 119 ? 19.908 9.865 2.907 1.00 19.84 157 ASP A CA 1
ATOM 794 C C . ASP A 1 119 ? 18.773 9.908 1.914 1.00 19.61 157 ASP A C 1
ATOM 795 O O . ASP A 1 119 ? 17.926 10.799 1.990 1.00 19.90 157 ASP A O 1
ATOM 800 N N . VAL A 1 120 ? 18.785 8.959 0.975 1.00 18.29 158 VAL A N 1
ATOM 801 C CA . VAL A 1 120 ? 17.689 8.714 0.031 1.00 17.60 158 VAL A CA 1
ATOM 802 C C . VAL A 1 120 ? 17.022 7.361 0.396 1.00 16.62 158 VAL A C 1
ATOM 803 O O . VAL A 1 120 ? 17.663 6.313 0.339 1.00 15.62 158 VAL A O 1
ATOM 807 N N . ASN A 1 121 ? 15.743 7.437 0.766 1.00 16.95 159 ASN A N 1
ATOM 808 C CA . ASN A 1 121 ? 14.886 6.312 1.099 1.00 16.55 159 ASN A CA 1
ATOM 809 C C . ASN A 1 121 ? 14.126 5.809 -0.086 1.00 15.51 159 ASN A C 1
ATOM 810 O O . ASN A 1 121 ? 13.645 6.585 -0.890 1.00 15.92 159 ASN A O 1
ATOM 815 N N . TRP A 1 122 ? 14.022 4.487 -0.166 1.00 15.04 160 TRP A N 1
ATOM 816 C CA . TRP A 1 122 ? 13.193 3.795 -1.161 1.00 15.53 160 TRP A CA 1
ATOM 817 C C . TRP A 1 122 ? 12.123 3.025 -0.345 1.00 17.41 160 TRP A C 1
ATOM 818 O O . TRP A 1 122 ? 12.356 2.600 0.844 1.00 17.10 160 TRP A O 1
ATOM 829 N N . LYS A 1 123 ? 10.970 2.876 -0.964 1.00 16.71 161 LYS A N 1
ATOM 830 C CA . LYS A 1 123 ? 9.840 2.332 -0.275 1.00 19.01 161 LYS A CA 1
ATOM 831 C C . LYS A 1 123 ? 9.169 1.293 -1.145 1.00 18.99 161 LYS A C 1
ATOM 832 O O . LYS A 1 123 ? 8.765 1.569 -2.240 1.00 20.23 161 LYS A O 1
ATOM 838 N N . LEU A 1 124 ? 9.114 0.070 -0.670 1.00 19.74 162 LEU A N 1
ATOM 839 C CA . LEU A 1 124 ? 8.457 -0.998 -1.403 1.00 20.77 162 LEU A CA 1
ATOM 840 C C . LEU A 1 124 ? 6.963 -0.727 -1.572 1.00 21.26 162 LEU A C 1
ATOM 841 O O . LEU A 1 124 ? 6.390 0.062 -0.822 1.00 20.61 162 LEU A O 1
ATOM 846 N N . ASN A 1 125 ? 6.350 -1.420 -2.541 1.00 21.75 163 ASN A N 1
ATOM 847 C CA . ASN A 1 125 ? 4.907 -1.295 -2.825 1.00 23.30 163 ASN A CA 1
ATOM 848 C C . ASN A 1 125 ? 4.032 -1.567 -1.612 1.00 24.57 163 ASN A C 1
ATOM 849 O O . ASN A 1 125 ? 2.970 -0.994 -1.505 1.00 25.75 163 ASN A O 1
ATOM 854 N N . ASP A 1 126 ? 4.479 -2.472 -0.738 1.00 25.08 164 ASP A N 1
ATOM 855 C CA . ASP A 1 126 ? 3.762 -2.827 0.486 1.00 27.26 164 ASP A CA 1
ATOM 856 C C . ASP A 1 126 ? 4.122 -1.958 1.706 1.00 26.76 164 ASP A C 1
ATOM 857 O O . ASP A 1 126 ? 3.775 -2.314 2.832 1.00 29.33 164 ASP A O 1
ATOM 862 N N . GLY A 1 127 ? 4.840 -0.857 1.522 1.00 25.08 165 GLY A N 1
ATOM 863 C CA . GLY A 1 127 ? 5.148 0.027 2.652 1.00 24.99 165 GLY A CA 1
ATOM 864 C C . GLY A 1 127 ? 6.526 -0.071 3.285 1.00 23.71 165 GLY A C 1
ATOM 865 O O . GLY A 1 127 ? 6.929 0.860 3.993 1.00 22.02 165 GLY A O 1
ATOM 866 N N . TYR A 1 128 ? 7.264 -1.165 3.034 1.00 21.89 166 TYR A N 1
ATOM 867 C CA . TYR A 1 128 ? 8.589 -1.328 3.657 1.00 21.24 166 TYR A CA 1
ATOM 868 C C . TYR A 1 128 ? 9.602 -0.292 3.119 1.00 19.30 166 TYR A C 1
ATOM 869 O O . TYR A 1 128 ? 9.820 -0.183 1.930 1.00 18.22 166 TYR A O 1
ATOM 878 N N . GLU A 1 129 ? 10.236 0.421 4.022 1.00 19.57 167 GLU A N 1
ATOM 879 C CA . GLU A 1 129 ? 11.209 1.445 3.683 1.00 19.27 167 GLU A CA 1
ATOM 880 C C . GLU A 1 129 ? 12.616 1.147 4.130 1.00 18.10 167 GLU A C 1
ATOM 881 O O . GLU A 1 129 ? 12.815 0.645 5.178 1.00 19.08 167 GLU A O 1
ATOM 887 N N . PHE A 1 130 ? 13.592 1.479 3.306 1.00 17.13 168 PHE A N 1
ATOM 888 C CA . PHE A 1 130 ? 15.001 1.401 3.705 1.00 17.08 168 PHE A CA 1
ATOM 889 C C . PHE A 1 130 ? 15.803 2.522 3.052 1.00 16.86 168 PHE A C 1
ATOM 890 O O . PHE A 1 130 ? 15.345 3.164 2.107 1.00 15.28 168 PHE A O 1
ATOM 898 N N . LYS A 1 131 ? 17.001 2.750 3.581 1.00 17.63 169 LYS A N 1
ATOM 899 C CA . LYS A 1 131 ? 17.930 3.738 3.046 1.00 17.48 169 LYS A CA 1
ATOM 900 C C . LYS A 1 131 ? 18.685 3.136 1.923 1.00 16.44 169 LYS A C 1
ATOM 901 O O . LYS A 1 131 ? 19.443 2.208 2.142 1.00 18.14 169 LYS A O 1
ATOM 907 N N . ALA A 1 132 ? 18.462 3.637 0.711 1.00 15.71 170 ALA A N 1
ATOM 908 C CA . ALA A 1 132 ? 19.091 3.123 -0.477 1.00 13.75 170 ALA A CA 1
ATOM 909 C C . ALA A 1 132 ? 20.420 3.843 -0.753 1.00 15.29 170 ALA A C 1
ATOM 910 O O . ALA A 1 132 ? 21.381 3.197 -1.203 1.00 13.95 170 ALA A O 1
ATOM 912 N N . PHE A 1 133 ? 20.443 5.184 -0.580 1.00 15.27 171 PHE A N 1
ATOM 913 C CA . PHE A 1 133 ? 21.663 5.987 -0.824 1.00 15.89 171 PHE A CA 1
ATOM 914 C C . PHE A 1 133 ? 21.915 6.837 0.400 1.00 16.79 171 PHE A C 1
ATOM 915 O O . PHE A 1 133 ? 21.004 7.503 0.890 1.00 17.53 171 PHE A O 1
ATOM 923 N N . ARG A 1 134 ? 23.112 6.732 0.965 1.00 16.63 172 ARG A N 1
ATOM 924 C CA . ARG A 1 134 ? 23.328 7.272 2.322 1.00 17.14 172 ARG A CA 1
ATOM 925 C C . ARG A 1 134 ? 24.468 8.218 2.328 1.00 16.87 172 ARG A C 1
ATOM 926 O O . ARG A 1 134 ? 25.345 8.119 1.499 1.00 16.50 172 ARG A O 1
ATOM 934 N N . ASN A 1 135 ? 24.412 9.179 3.232 1.00 18.24 173 ASN A N 1
ATOM 935 C CA . ASN A 1 135 ? 25.522 10.073 3.535 1.00 18.25 173 ASN A CA 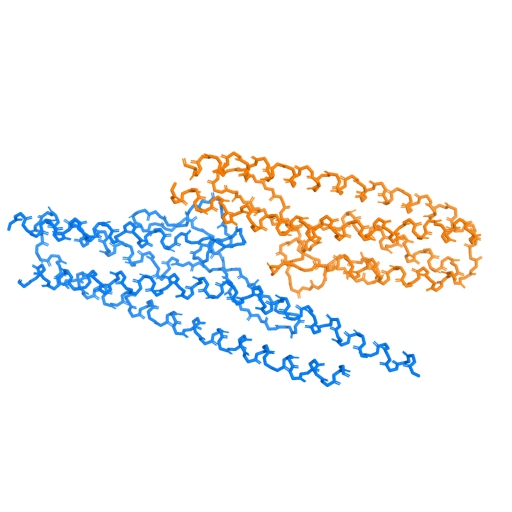1
ATOM 936 C C . ASN A 1 135 ? 26.584 9.238 4.244 1.00 18.06 173 ASN A C 1
ATOM 937 O O . ASN A 1 135 ? 26.379 8.847 5.353 1.00 16.33 173 ASN A O 1
ATOM 942 N N . GLY A 1 136 ? 27.712 8.966 3.578 1.00 17.94 174 GLY A N 1
ATOM 943 C CA . GLY A 1 136 ? 28.740 8.035 4.098 1.00 16.53 174 GLY A CA 1
ATOM 944 C C . GLY A 1 136 ? 29.917 8.713 4.790 1.00 16.76 174 GLY A C 1
ATOM 945 O O . GLY A 1 136 ? 30.936 8.082 5.030 1.00 15.68 174 GLY A O 1
ATOM 946 N N . GLU A 1 137 ? 29.799 10.014 5.076 1.00 17.16 175 GLU A N 1
ATOM 947 C CA . GLU A 1 137 ? 30.937 10.758 5.599 1.00 17.94 175 GLU A CA 1
ATOM 948 C C . GLU A 1 137 ? 31.429 10.131 6.888 1.00 18.28 175 GLU A C 1
ATOM 949 O O . GLU A 1 137 ? 32.595 9.837 7.005 1.00 18.30 175 GLU A O 1
ATOM 955 N N . ALA A 1 138 ? 30.539 9.877 7.837 1.00 19.00 176 ALA A N 1
ATOM 956 C CA . ALA A 1 138 ? 30.988 9.355 9.128 1.00 20.18 176 ALA A CA 1
ATOM 957 C C . ALA A 1 138 ? 31.617 7.969 9.015 1.00 19.33 176 ALA A C 1
ATOM 958 O O . ALA A 1 138 ? 32.449 7.602 9.821 1.00 20.23 176 ALA A O 1
ATOM 960 N N . LEU A 1 139 ? 31.222 7.199 8.008 1.00 18.15 177 LEU A N 1
ATOM 961 C CA . LEU A 1 139 ? 31.710 5.841 7.847 1.00 17.47 177 LEU A CA 1
ATOM 962 C C . LEU A 1 139 ? 33.045 5.844 7.107 1.00 17.20 177 LEU A C 1
ATOM 963 O O . LEU A 1 139 ? 33.944 5.072 7.432 1.00 17.41 177 LEU A O 1
ATOM 968 N N . LEU A 1 140 ? 33.169 6.710 6.095 1.00 16.60 178 LEU A N 1
ATOM 969 C CA . LEU A 1 140 ? 34.283 6.596 5.112 1.00 15.96 178 LEU A CA 1
ATOM 970 C C . LEU A 1 140 ? 35.279 7.750 5.125 1.00 16.85 178 LEU A C 1
ATOM 971 O O . LEU A 1 140 ? 36.452 7.551 4.779 1.00 17.21 178 LEU A O 1
ATOM 976 N N . SER A 1 141 ? 34.877 8.941 5.564 1.00 17.14 179 SER A N 1
ATOM 977 C CA . SER A 1 141 ? 35.878 9.990 5.712 1.00 18.30 179 SER A CA 1
ATOM 978 C C . SER A 1 141 ? 37.007 9.561 6.630 1.00 18.80 179 SER A C 1
ATOM 979 O O . SER A 1 141 ? 38.168 9.786 6.319 1.00 19.10 179 SER A O 1
ATOM 982 N N . PRO A 1 142 ? 36.692 8.889 7.742 1.00 19.69 180 PRO A N 1
ATOM 983 C CA . PRO A 1 142 ? 37.871 8.595 8.562 1.00 20.33 180 PRO A CA 1
ATOM 984 C C . PRO A 1 142 ? 38.693 7.420 8.017 1.00 20.35 180 PRO A C 1
ATOM 985 O O . PRO A 1 142 ? 39.909 7.369 8.246 1.00 22.02 180 PRO A O 1
ATOM 989 N N . VAL A 1 143 ? 38.051 6.503 7.294 1.00 18.74 181 VAL A N 1
ATOM 990 C CA . VAL A 1 143 ? 38.752 5.457 6.607 1.00 18.45 181 VAL A CA 1
ATOM 991 C C . VAL A 1 143 ? 39.810 6.028 5.714 1.00 18.42 181 VAL A C 1
ATOM 992 O O . VAL A 1 143 ? 40.970 5.639 5.795 1.00 19.10 181 VAL A O 1
ATOM 996 N N . ILE A 1 144 ? 39.396 6.977 4.875 1.00 17.86 182 ILE A N 1
ATOM 997 C CA . ILE A 1 144 ? 40.275 7.568 3.872 1.00 18.05 182 ILE A CA 1
ATOM 998 C C . ILE A 1 144 ? 41.357 8.427 4.522 1.00 19.12 182 ILE A C 1
ATOM 999 O O . ILE A 1 144 ? 42.509 8.364 4.133 1.00 19.67 182 ILE A O 1
ATOM 1004 N N . LYS A 1 145 ? 40.988 9.229 5.515 1.00 19.64 183 LYS A N 1
ATOM 1005 C CA . LYS A 1 145 ? 41.967 10.116 6.170 1.00 20.93 183 LYS A CA 1
ATOM 1006 C C . LYS A 1 145 ? 43.061 9.310 6.826 1.00 21.61 183 LYS A C 1
ATOM 1007 O O . LYS A 1 145 ? 44.224 9.672 6.716 1.00 22.40 183 LYS A O 1
ATOM 1013 N N . THR A 1 146 ? 42.673 8.216 7.499 1.00 21.51 184 THR A N 1
ATOM 1014 C CA . THR A 1 146 ? 43.639 7.323 8.123 1.00 22.41 184 THR A CA 1
ATOM 1015 C C . THR A 1 146 ? 44.567 6.708 7.052 1.00 22.19 184 THR A C 1
ATOM 1016 O O . THR A 1 146 ? 45.769 6.717 7.225 1.00 23.17 184 THR A O 1
ATOM 1020 N N . LEU A 1 147 ? 44.011 6.217 5.933 1.00 21.13 185 LEU A N 1
ATOM 1021 C CA . LEU A 1 147 ? 44.865 5.594 4.898 1.00 21.33 185 LEU A CA 1
ATOM 1022 C C . LEU A 1 147 ? 45.877 6.657 4.387 1.00 21.94 185 LEU A C 1
ATOM 1023 O O . LEU A 1 147 ? 47.053 6.369 4.176 1.00 22.88 185 LEU A O 1
ATOM 1028 N N . LYS A 1 148 ? 45.415 7.884 4.213 1.00 21.64 186 LYS A N 1
ATOM 1029 C CA . LYS A 1 148 ? 46.302 8.937 3.728 1.00 23.20 186 LYS A CA 1
ATOM 1030 C C . LYS A 1 148 ? 47.459 9.258 4.680 1.00 24.44 186 LYS A C 1
ATOM 1031 O O . LYS A 1 148 ? 48.586 9.413 4.245 1.00 24.72 186 LYS A O 1
ATOM 1037 N N . GLN A 1 149 ? 47.190 9.336 5.975 1.00 25.69 187 GLN A N 1
ATOM 1038 C CA . GLN A 1 149 ? 48.252 9.548 6.947 1.00 27.69 187 GLN A CA 1
ATOM 1039 C C . GLN A 1 149 ? 49.174 8.303 7.042 1.00 27.68 187 GLN A C 1
ATOM 1040 O O . GLN A 1 149 ? 50.350 8.424 7.399 1.00 27.27 187 GLN A O 1
ATOM 1046 N N . MET A 1 150 ? 48.624 7.118 6.746 1.00 27.82 188 MET A N 1
ATOM 1047 C CA . MET A 1 150 ? 49.397 5.868 6.749 1.00 28.66 188 MET A CA 1
ATOM 1048 C C . MET A 1 150 ? 50.430 5.921 5.635 1.00 28.46 188 MET A C 1
ATOM 1049 O O . MET A 1 150 ? 51.596 5.728 5.868 1.00 28.18 188 MET A O 1
ATOM 1054 N N . SER A 1 151 ? 49.977 6.291 4.442 1.00 27.49 189 SER A N 1
ATOM 1055 C CA . SER A 1 151 ? 50.823 6.370 3.260 1.00 28.33 189 SER A CA 1
ATOM 1056 C C . SER A 1 151 ? 51.927 7.421 3.417 1.00 29.69 189 SER A C 1
ATOM 1057 O O . SER A 1 151 ? 53.114 7.169 3.133 1.00 31.47 189 SER A O 1
ATOM 1060 N N . GLU A 1 152 ? 51.555 8.593 3.902 1.00 27.51 190 GLU A N 1
ATOM 1061 C CA . GLU A 1 152 ? 52.558 9.617 4.166 1.00 28.62 190 GLU A CA 1
ATOM 1062 C C . GLU A 1 152 ? 53.549 9.239 5.280 1.00 29.79 190 GLU A C 1
ATOM 1063 O O . GLU A 1 152 ? 54.745 9.486 5.132 1.00 31.15 190 GLU A O 1
ATOM 1065 N N . ALA A 1 153 ? 53.057 8.678 6.382 1.00 29.51 191 ALA A N 1
ATOM 1066 C CA . ALA A 1 153 ? 53.935 8.221 7.484 1.00 32.05 191 ALA A CA 1
ATOM 1067 C C . ALA A 1 153 ? 54.969 7.227 6.978 1.00 33.91 191 ALA A C 1
ATOM 1068 O O . ALA A 1 153 ? 56.159 7.306 7.280 1.00 35.64 191 ALA A O 1
ATOM 1070 N N . MET A 1 154 ? 54.522 6.336 6.131 1.00 35.15 192 MET A N 1
ATOM 1071 C CA . MET A 1 154 ? 55.427 5.344 5.621 1.00 38.12 192 MET A CA 1
ATOM 1072 C C . MET A 1 154 ? 56.430 5.944 4.652 1.00 39.16 192 MET A C 1
ATOM 1073 O O . MET A 1 154 ? 57.638 5.734 4.821 1.00 41.34 192 MET A O 1
ATOM 1078 N N . GLN A 1 155 ? 55.982 6.709 3.669 1.00 38.52 193 GLN A N 1
ATOM 1079 C CA . GLN A 1 155 ? 56.962 7.186 2.714 1.00 40.61 193 GLN A CA 1
ATOM 1080 C C . GLN A 1 155 ? 57.868 8.305 3.216 1.00 41.16 193 GLN A C 1
ATOM 1081 O O . GLN A 1 155 ? 58.826 8.643 2.548 1.00 42.26 193 GLN A O 1
ATOM 1087 N N . ASN A 1 156 ? 57.602 8.810 4.415 1.00 40.20 194 ASN A N 1
ATOM 1088 C CA . ASN A 1 156 ? 58.482 9.774 5.066 1.00 41.77 194 ASN A CA 1
ATOM 1089 C C . ASN A 1 156 ? 59.252 9.155 6.224 1.00 43.14 194 ASN A C 1
ATOM 1090 O O . ASN A 1 156 ? 59.860 9.858 7.024 1.00 44.22 194 ASN A O 1
ATOM 1095 N N . GLY A 1 157 ? 59.211 7.830 6.305 1.00 44.37 195 GLY A N 1
ATOM 1096 C CA . GLY A 1 157 ? 59.900 7.082 7.363 1.00 46.17 195 GLY A CA 1
ATOM 1097 C C . GLY A 1 157 ? 59.501 7.479 8.775 1.00 46.90 195 GLY A C 1
ATOM 1098 O O . GLY A 1 157 ? 60.329 7.437 9.681 1.00 49.14 195 GLY A O 1
ATOM 1099 N N . ASP A 1 158 ? 58.238 7.870 8.973 1.00 45.83 196 ASP A N 1
ATOM 1100 C CA . ASP A 1 158 ? 57.773 8.336 10.293 1.00 46.32 196 ASP A CA 1
ATOM 1101 C C . ASP A 1 158 ? 57.135 7.149 11.038 1.00 45.23 196 ASP A C 1
ATOM 1102 O O . ASP A 1 158 ? 55.943 6.845 10.863 1.00 42.69 196 ASP A O 1
ATOM 1107 N N . GLN A 1 159 ? 57.957 6.483 11.855 1.00 51.51 197 GLN A N 1
ATOM 1108 C CA . GLN A 1 159 ? 57.583 5.227 12.487 1.00 52.38 197 GLN A CA 1
ATOM 1109 C C . GLN A 1 159 ? 56.668 5.456 13.682 1.00 50.26 197 GLN A C 1
ATOM 1110 O O . GLN A 1 159 ? 55.795 4.645 13.972 1.00 48.64 197 GLN A O 1
ATOM 1112 N N . LYS A 1 160 ? 56.876 6.568 14.369 1.00 49.90 198 LYS A N 1
ATOM 1113 C CA . LYS A 1 160 ? 56.126 6.882 15.592 1.00 50.96 198 LYS A CA 1
ATOM 1114 C C . LYS A 1 160 ? 54.629 7.066 15.305 1.00 48.14 198 LYS A C 1
ATOM 1115 O O . LYS A 1 160 ? 53.768 6.674 16.097 1.00 48.74 198 LYS A O 1
ATOM 1121 N N . ALA A 1 161 ? 54.325 7.660 14.157 1.00 45.93 199 ALA A N 1
ATOM 1122 C CA . ALA A 1 161 ? 52.946 7.805 13.720 1.00 44.03 199 ALA A CA 1
ATOM 1123 C C . ALA A 1 161 ? 52.223 6.465 13.466 1.00 43.90 199 ALA A C 1
ATOM 1124 O O . ALA A 1 161 ? 50.999 6.415 13.552 1.00 43.32 199 ALA A O 1
ATOM 1126 N N . LEU A 1 162 ? 52.951 5.383 13.186 1.00 44.89 200 LEU A N 1
ATOM 1127 C CA . LEU A 1 162 ? 52.307 4.176 12.654 1.00 44.95 200 LEU A CA 1
ATOM 1128 C C . LEU A 1 162 ? 51.469 3.392 13.673 1.00 44.98 200 LEU A C 1
ATOM 1129 O O . LEU A 1 162 ? 50.395 2.910 13.325 1.00 43.56 200 LEU A O 1
ATOM 1134 N N . LYS A 1 163 ? 51.936 3.250 14.910 1.00 46.57 201 LYS A N 1
ATOM 1135 C CA . LYS A 1 163 ? 51.175 2.473 15.885 1.00 48.25 201 LYS A CA 1
ATOM 1136 C C . LYS A 1 163 ? 49.798 3.081 16.116 1.00 45.09 201 LYS A C 1
ATOM 1137 O O . LYS A 1 163 ? 48.807 2.357 16.113 1.00 45.32 201 LYS A O 1
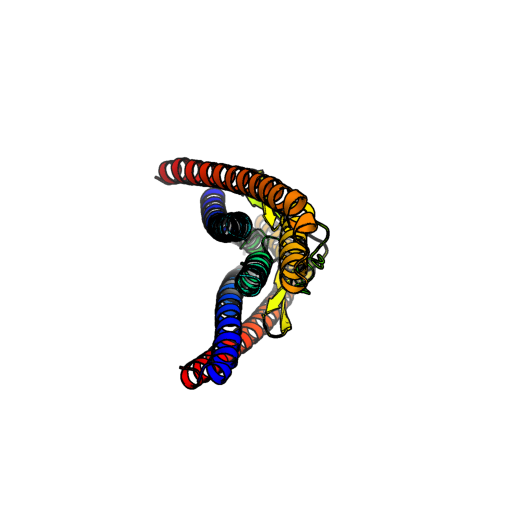ATOM 1139 N N . PRO A 1 164 ? 49.720 4.420 16.275 1.00 42.91 202 PRO A N 1
ATOM 1140 C CA . PRO A 1 164 ? 48.414 5.076 16.399 1.00 40.22 202 PRO A CA 1
ATOM 1141 C C . PRO A 1 164 ? 47.496 4.816 15.211 1.00 35.91 202 PRO A C 1
ATOM 1142 O O . PRO A 1 164 ? 46.306 4.610 15.382 1.00 35.40 202 PRO A O 1
ATOM 1146 N N . LEU A 1 165 ? 48.058 4.874 14.013 1.00 33.30 203 LEU A N 1
ATOM 1147 C CA . LEU A 1 165 ? 47.294 4.726 12.812 1.00 30.77 203 LEU A CA 1
ATOM 1148 C C . LEU A 1 165 ? 46.808 3.286 12.634 1.00 31.28 203 LEU A C 1
ATOM 1149 O O . LEU A 1 165 ? 45.740 3.076 12.051 1.00 29.53 203 LEU A O 1
ATOM 1154 N N . LEU A 1 166 ? 47.596 2.318 13.126 1.00 34.18 204 LEU A N 1
ATOM 1155 C CA . LEU A 1 166 ? 47.203 0.904 13.124 1.00 35.94 204 LEU A CA 1
ATOM 1156 C C . LEU A 1 166 ? 45.896 0.746 13.887 1.00 35.91 204 LEU A C 1
ATOM 1157 O O . LEU A 1 166 ? 44.983 0.092 13.420 1.00 35.02 204 LEU A O 1
ATOM 1162 N N . GLU A 1 167 ? 45.821 1.351 15.070 1.00 37.92 205 GLU A N 1
ATOM 1163 C CA . GLU A 1 167 ? 44.593 1.298 15.888 1.00 39.50 205 GLU A CA 1
ATOM 1164 C C . GLU A 1 167 ? 43.452 2.057 15.229 1.00 34.95 205 GLU A C 1
ATOM 1165 O O . GLU A 1 167 ? 42.318 1.596 15.257 1.00 34.68 205 GLU A O 1
ATOM 1171 N N . GLU A 1 168 ? 43.748 3.227 14.666 1.00 32.51 206 GLU A N 1
ATOM 1172 C CA . GLU A 1 168 ? 42.724 3.993 13.929 1.00 29.99 206 GLU A CA 1
ATOM 1173 C C . GLU A 1 168 ? 42.111 3.145 12.811 1.00 27.70 206 GLU A C 1
ATOM 1174 O O . GLU A 1 168 ? 40.884 3.100 12.656 1.00 26.82 206 GLU A O 1
ATOM 1180 N N . ASN A 1 169 ? 42.968 2.484 12.037 1.00 27.45 207 ASN A N 1
ATOM 1181 C CA . ASN A 1 169 ? 42.480 1.628 10.947 1.00 26.27 207 ASN A CA 1
ATOM 1182 C C . ASN A 1 169 ? 41.667 0.442 11.466 1.00 27.53 207 ASN A C 1
ATOM 1183 O O . ASN A 1 169 ? 40.705 0.028 10.803 1.00 26.82 207 ASN A O 1
ATOM 1188 N N . LYS A 1 170 ? 42.034 -0.113 12.621 1.00 30.61 208 LYS A N 1
ATOM 1189 C CA . LYS A 1 170 ? 41.250 -1.207 13.197 1.00 33.17 208 LYS A CA 1
ATOM 1190 C C . LYS A 1 170 ? 39.828 -0.735 13.554 1.00 32.12 208 LYS A C 1
ATOM 1191 O O . LYS A 1 170 ? 38.861 -1.397 13.217 1.00 31.41 208 LYS A O 1
ATOM 1197 N N . GLN A 1 171 ? 39.710 0.397 14.237 1.00 32.50 209 GLN A N 1
ATOM 1198 C CA . GLN A 1 171 ? 38.393 0.993 14.550 1.00 32.96 209 GLN A CA 1
ATOM 1199 C C . GLN A 1 171 ? 37.589 1.381 13.318 1.00 28.62 209 GLN A C 1
ATOM 1200 O O . GLN A 1 171 ? 36.378 1.191 13.283 1.00 28.66 209 GLN A O 1
ATOM 1206 N N . ASN A 1 172 ? 38.255 1.897 12.293 1.00 25.81 210 ASN A N 1
ATOM 1207 C CA . ASN A 1 172 ? 37.571 2.181 11.029 1.00 23.11 210 ASN A CA 1
ATOM 1208 C C . ASN A 1 172 ? 37.021 0.919 10.381 1.00 22.40 210 ASN A C 1
ATOM 1209 O O . ASN A 1 172 ? 35.876 0.885 9.968 1.00 21.41 210 ASN A O 1
ATOM 1214 N N . LEU A 1 173 ? 37.840 -0.129 10.344 1.00 24.32 211 LEU A N 1
ATOM 1215 C CA . LEU A 1 173 ? 37.458 -1.413 9.768 1.00 25.86 211 LEU A CA 1
ATOM 1216 C C . LEU A 1 173 ? 36.247 -2.024 10.504 1.00 27.64 211 LEU A C 1
ATOM 1217 O O . LEU A 1 173 ? 35.329 -2.556 9.859 1.00 26.80 211 LEU A O 1
ATOM 1222 N N . ASP A 1 174 ? 36.236 -1.926 11.833 1.00 29.78 212 ASP A N 1
ATOM 1223 C CA . ASP A 1 174 ? 35.085 -2.394 12.623 1.00 32.05 212 ASP A CA 1
ATOM 1224 C C . ASP A 1 174 ? 33.822 -1.627 12.230 1.00 28.79 212 ASP A C 1
ATOM 1225 O O . ASP A 1 174 ? 32.730 -2.160 12.203 1.00 29.94 212 ASP A O 1
ATOM 1230 N N . GLY A 1 175 ? 33.962 -0.347 11.982 1.00 26.78 213 GLY A N 1
ATOM 1231 C CA . GLY A 1 175 ? 32.870 0.431 11.393 1.00 24.94 213 GLY A CA 1
ATOM 1232 C C . GLY A 1 175 ? 32.411 -0.139 10.044 1.00 21.44 213 GLY A C 1
ATOM 1233 O O . GLY A 1 175 ? 31.231 -0.208 9.781 1.00 21.00 213 GLY A O 1
ATOM 1234 N N . ILE A 1 176 ? 33.329 -0.585 9.206 1.00 20.27 214 ILE A N 1
ATOM 1235 C CA . ILE A 1 176 ? 32.930 -1.110 7.886 1.00 18.81 214 ILE A CA 1
ATOM 1236 C C . ILE A 1 176 ? 32.311 -2.506 8.043 1.00 19.89 214 ILE A C 1
ATOM 1237 O O . ILE A 1 176 ? 31.354 -2.861 7.354 1.00 18.84 214 ILE A O 1
ATOM 1242 N N . ILE A 1 177 ? 32.861 -3.295 8.947 1.00 21.92 215 ILE A N 1
ATOM 1243 C CA . ILE A 1 177 ? 32.282 -4.636 9.202 1.00 24.04 215 ILE A CA 1
ATOM 1244 C C . ILE A 1 177 ? 30.832 -4.517 9.729 1.00 24.14 215 ILE A C 1
ATOM 1245 O O . ILE A 1 177 ? 29.949 -5.202 9.263 1.00 23.62 215 ILE A O 1
ATOM 1250 N N . ASN A 1 178 ? 30.606 -3.672 10.728 1.00 25.47 216 ASN A N 1
ATOM 1251 C CA . ASN A 1 178 ? 29.249 -3.481 11.242 1.00 26.56 216 ASN A CA 1
ATOM 1252 C C . ASN A 1 178 ? 28.301 -3.007 10.139 1.00 23.64 216 ASN A C 1
ATOM 1253 O O . ASN A 1 178 ? 27.147 -3.459 10.074 1.00 23.38 216 ASN A O 1
ATOM 1258 N N . ARG A 1 179 ? 28.745 -2.107 9.262 1.00 21.57 217 ARG A N 1
ATOM 1259 C CA . ARG A 1 179 ? 27.833 -1.709 8.163 1.00 19.66 217 ARG A CA 1
ATOM 1260 C C . ARG A 1 179 ? 27.555 -2.880 7.204 1.00 19.14 217 ARG A C 1
ATOM 1261 O O . ARG A 1 179 ? 26.433 -3.032 6.679 1.00 18.65 217 ARG A O 1
ATOM 1269 N N . THR A 1 180 ? 28.572 -3.676 6.931 1.00 19.70 218 THR A N 1
ATOM 1270 C CA . THR A 1 180 ? 28.415 -4.798 6.033 1.00 20.98 218 THR A CA 1
ATOM 1271 C C . THR A 1 180 ? 27.345 -5.724 6.607 1.00 23.05 218 THR A C 1
ATOM 1272 O O . THR A 1 180 ? 26.509 -6.233 5.876 1.00 23.73 218 THR A O 1
ATOM 1276 N N . THR A 1 181 ? 27.343 -5.883 7.918 1.00 24.92 219 THR A N 1
ATOM 1277 C CA . THR A 1 181 ? 26.402 -6.746 8.592 1.00 28.16 219 THR A CA 1
ATOM 1278 C C . THR A 1 181 ? 24.973 -6.200 8.558 1.00 27.39 219 THR A C 1
ATOM 1279 O O . THR A 1 181 ? 24.025 -6.958 8.291 1.00 26.34 219 THR A O 1
ATOM 1283 N N . GLU A 1 182 ? 24.831 -4.895 8.812 1.00 25.68 220 GLU A N 1
ATOM 1284 C CA . GLU A 1 182 ? 23.546 -4.227 8.684 1.00 26.18 220 GLU A CA 1
ATOM 1285 C C . GLU A 1 182 ? 23.028 -4.362 7.242 1.00 23.49 220 GLU A C 1
ATOM 1286 O O . GLU A 1 182 ? 21.857 -4.643 7.024 1.00 24.42 220 GLU A O 1
ATOM 1292 N N . VAL A 1 183 ? 23.902 -4.206 6.255 1.00 21.67 221 VAL A N 1
ATOM 1293 C CA . VAL A 1 183 ? 23.493 -4.328 4.885 1.00 19.48 221 VAL A CA 1
ATOM 1294 C C . VAL A 1 183 ? 23.087 -5.784 4.512 1.00 20.60 221 VAL A C 1
ATOM 1295 O O . VAL A 1 183 ? 22.102 -5.992 3.806 1.00 19.87 221 VAL A O 1
ATOM 1299 N N . GLY A 1 184 ? 23.860 -6.766 4.965 1.00 22.02 222 GLY A N 1
ATOM 1300 C CA . GLY A 1 184 ? 23.520 -8.202 4.852 1.00 23.95 222 GLY A CA 1
ATOM 1301 C C . GLY A 1 184 ? 22.126 -8.551 5.378 1.00 25.21 222 GLY A C 1
ATOM 1302 O O . GLY A 1 184 ? 21.382 -9.320 4.756 1.00 26.23 222 GLY A O 1
ATOM 1303 N N . SER A 1 185 ? 21.780 -7.946 6.505 1.00 25.40 223 SER A N 1
ATOM 1304 C CA . SER A 1 185 ? 20.496 -8.107 7.181 1.00 26.87 223 SER A CA 1
ATOM 1305 C C . SER A 1 185 ? 19.317 -7.559 6.337 1.00 23.81 223 SER A C 1
ATOM 1306 O O . SER A 1 185 ? 18.299 -8.229 6.139 1.00 21.74 223 SER A O 1
ATOM 1309 N N . THR A 1 186 ? 19.491 -6.361 5.778 1.00 21.84 224 THR A N 1
ATOM 1310 C CA . THR A 1 186 ? 18.498 -5.773 4.883 1.00 20.00 224 THR A CA 1
ATOM 1311 C C . THR A 1 186 ? 18.297 -6.652 3.641 1.00 19.39 224 THR A C 1
ATOM 1312 O O . THR A 1 186 ? 17.173 -6.820 3.155 1.00 18.18 224 THR A O 1
ATOM 1316 N N . MET A 1 187 ? 19.384 -7.191 3.127 1.00 19.11 225 MET A N 1
ATOM 1317 C CA . MET A 1 187 ? 19.337 -8.118 1.969 1.00 20.59 225 MET A CA 1
ATOM 1318 C C . MET A 1 187 ? 18.536 -9.388 2.311 1.00 21.47 225 MET A C 1
ATOM 1319 O O . MET A 1 187 ? 17.776 -9.885 1.486 1.00 21.29 225 MET A O 1
ATOM 1324 N N . ASN A 1 188 ? 18.739 -9.893 3.516 1.00 22.26 226 ASN A N 1
ATOM 1325 C CA . ASN A 1 188 ? 18.075 -11.106 3.986 1.00 25.21 226 ASN A CA 1
ATOM 1326 C C . ASN A 1 188 ? 16.551 -10.896 4.085 1.00 24.61 226 ASN A C 1
ATOM 1327 O O . ASN A 1 188 ? 15.752 -11.718 3.637 1.00 24.78 226 ASN A O 1
ATOM 1332 N N . THR A 1 189 ? 16.166 -9.770 4.675 1.00 24.04 227 THR A N 1
ATOM 1333 C CA . THR A 1 189 ? 14.793 -9.276 4.623 1.00 24.49 227 THR A CA 1
ATOM 1334 C C . THR A 1 189 ? 14.209 -9.224 3.189 1.00 22.71 227 THR A C 1
ATOM 1335 O O . THR A 1 189 ? 13.098 -9.716 2.948 1.00 22.39 227 THR A O 1
ATOM 1339 N N . MET A 1 190 ? 14.933 -8.626 2.258 1.00 21.84 228 MET A N 1
ATOM 1340 C CA . MET A 1 190 ? 14.457 -8.546 0.874 1.00 21.87 228 MET A CA 1
ATOM 1341 C C . MET A 1 190 ? 14.254 -9.933 0.313 1.00 21.58 228 MET A C 1
ATOM 1342 O O . MET A 1 190 ? 13.291 -10.214 -0.404 1.00 22.11 228 MET A O 1
ATOM 1347 N N . GLU A 1 191 ? 15.164 -10.822 0.647 1.00 22.55 229 GLU A N 1
ATOM 1348 C CA . GLU A 1 191 ? 15.079 -12.202 0.144 1.00 23.07 229 GLU A CA 1
ATOM 1349 C C . GLU A 1 191 ? 13.880 -12.958 0.745 1.00 23.25 229 GLU A C 1
ATOM 1350 O O . GLU A 1 191 ? 13.297 -13.840 0.098 1.00 23.78 229 GLU A O 1
ATOM 1356 N N . THR A 1 192 ? 13.556 -12.662 2.002 1.00 22.98 230 THR A N 1
ATOM 1357 C CA . THR A 1 192 ? 12.360 -13.225 2.627 1.00 24.28 230 THR A CA 1
ATOM 1358 C C . THR A 1 192 ? 11.114 -12.651 1.958 1.00 22.97 230 THR A C 1
ATOM 1359 O O . THR A 1 192 ? 10.180 -13.395 1.674 1.00 23.90 230 THR A O 1
ATOM 1363 N N . PHE A 1 193 ? 11.107 -11.347 1.697 1.00 21.63 231 PHE A N 1
ATOM 1364 C CA . PHE A 1 193 ? 9.960 -10.728 1.010 1.00 21.55 231 PHE A CA 1
ATOM 1365 C C . PHE A 1 193 ? 9.730 -11.449 -0.340 1.00 21.23 231 PHE A C 1
ATOM 1366 O O . PHE A 1 193 ? 8.600 -11.812 -0.628 1.00 22.01 231 PHE A O 1
ATOM 1374 N N . LYS A 1 194 ? 10.799 -11.677 -1.119 1.00 20.66 232 LYS A N 1
ATOM 1375 C CA . LYS A 1 194 ? 10.708 -12.376 -2.424 1.00 21.38 232 LYS A CA 1
ATOM 1376 C C . LYS A 1 194 ? 10.056 -13.751 -2.313 1.00 22.68 232 LYS A C 1
ATOM 1377 O O . LYS A 1 194 ? 9.179 -14.080 -3.088 1.00 23.42 232 LYS A O 1
ATOM 1383 N N . THR A 1 195 ? 10.486 -14.523 -1.315 1.00 23.47 233 THR A N 1
ATOM 1384 C CA . THR A 1 195 ? 10.017 -15.893 -1.099 1.00 25.61 233 THR A CA 1
ATOM 1385 C C . THR A 1 195 ? 8.562 -15.886 -0.691 1.00 26.11 233 THR A C 1
ATOM 1386 O O . THR A 1 195 ? 7.780 -16.629 -1.257 1.00 27.15 233 THR A O 1
ATOM 1390 N N . ILE A 1 196 ? 8.194 -14.980 0.215 1.00 26.22 234 ILE A N 1
ATOM 1391 C CA . ILE A 1 196 ? 6.788 -14.763 0.579 1.00 27.58 234 ILE A CA 1
ATOM 1392 C C . ILE A 1 196 ? 5.951 -14.417 -0.675 1.00 27.35 234 ILE A C 1
ATOM 1393 O O . ILE A 1 196 ? 4.928 -15.059 -0.922 1.00 28.72 234 ILE A O 1
ATOM 1398 N N . LEU A 1 197 ? 6.403 -13.452 -1.483 1.00 25.56 235 LEU A N 1
ATOM 1399 C CA . LEU A 1 197 ? 5.663 -13.088 -2.690 1.00 25.86 235 LEU A CA 1
ATOM 1400 C C . LEU A 1 197 ? 5.532 -14.214 -3.705 1.00 26.71 235 LEU A C 1
ATOM 1401 O O . LEU A 1 197 ? 4.483 -14.367 -4.316 1.00 27.00 235 LEU A O 1
ATOM 1406 N N . SER A 1 198 ? 6.596 -14.985 -3.904 1.00 28.15 236 SER A N 1
ATOM 1407 C CA . SER A 1 198 ? 6.545 -16.140 -4.801 1.00 31.12 236 SER A CA 1
ATOM 1408 C C . SER A 1 198 ? 5.490 -17.179 -4.362 1.00 33.79 236 SER A C 1
ATOM 1409 O O . SER A 1 198 ? 4.739 -17.693 -5.200 1.00 33.47 236 SER A O 1
ATOM 1412 N N . GLU A 1 199 ? 5.461 -17.474 -3.055 1.00 36.17 237 GLU A N 1
ATOM 1413 C CA . GLU A 1 199 ? 4.485 -18.398 -2.462 1.00 40.22 237 GLU A CA 1
ATOM 1414 C C . GLU A 1 199 ? 3.085 -17.813 -2.644 1.00 40.45 237 GLU A C 1
ATOM 1415 O O . GLU A 1 199 ? 2.158 -18.540 -2.966 1.00 42.80 237 GLU A O 1
ATOM 1421 N N . GLN A 1 200 ? 2.936 -16.500 -2.486 1.00 39.76 238 GLN A N 1
ATOM 1422 C CA . GLN A 1 200 ? 1.640 -15.854 -2.725 1.00 40.62 238 GLN A CA 1
ATOM 1423 C C . GLN A 1 200 ? 1.270 -15.819 -4.219 1.00 41.66 238 GLN A C 1
ATOM 1424 O O . GLN A 1 200 ? 0.089 -15.980 -4.570 1.00 43.41 238 GLN A O 1
ATOM 1430 N N . ASN A 1 201 ? 2.247 -15.661 -5.107 1.00 41.45 239 ASN A N 1
ATOM 1431 C CA . ASN A 1 201 ? 1.923 -15.735 -6.537 1.00 43.65 239 ASN A CA 1
ATOM 1432 C C . ASN A 1 201 ? 1.323 -17.086 -6.968 1.00 45.53 239 ASN A C 1
ATOM 1433 O O . ASN A 1 201 ? 0.373 -17.136 -7.753 1.00 47.13 239 ASN A O 1
ATOM 1438 N N . VAL A 1 202 ? 1.861 -18.171 -6.435 1.00 46.40 240 VAL A N 1
ATOM 1439 C CA . VAL A 1 202 ? 1.434 -19.516 -6.826 1.00 49.11 240 VAL A CA 1
ATOM 1440 C C . VAL A 1 202 ? -0.029 -19.779 -6.485 1.00 50.25 240 VAL A C 1
ATOM 1441 O O . VAL A 1 202 ? -0.759 -20.438 -7.249 1.00 51.74 240 VAL A O 1
ATOM 1445 N N . ALA A 1 203 ? -0.449 -19.255 -5.335 1.00 49.48 241 ALA A N 1
ATOM 1446 C CA . ALA A 1 203 ? -1.830 -19.374 -4.892 1.00 50.61 241 ALA A CA 1
ATOM 1447 C C . ALA A 1 203 ? -2.767 -18.688 -5.877 1.00 51.28 241 ALA A C 1
ATOM 1448 O O . ALA A 1 203 ? -3.755 -19.279 -6.325 1.00 52.42 241 ALA A O 1
ATOM 1450 N N . LEU A 1 204 ? -2.452 -17.435 -6.206 1.00 50.38 242 LEU A N 1
ATOM 1451 C CA . LEU A 1 204 ? -3.296 -16.642 -7.081 1.00 51.61 242 LEU A CA 1
ATOM 1452 C C . LEU A 1 204 ? -3.533 -17.338 -8.404 1.00 53.19 242 LEU A C 1
ATOM 1453 O O . LEU A 1 204 ? -4.672 -17.573 -8.781 1.00 54.90 242 LEU A O 1
ATOM 1458 N N . GLN A 1 205 ? -2.450 -17.675 -9.095 1.00 53.44 243 GLN A N 1
ATOM 1459 C CA . GLN A 1 205 ? -2.530 -18.485 -10.315 1.00 56.02 243 GLN A CA 1
ATOM 1460 C C . GLN A 1 205 ? -2.835 -19.949 -9.987 1.00 56.44 243 GLN A C 1
ATOM 1461 O O . GLN A 1 205 ? -3.891 -20.456 -10.336 1.00 57.68 243 GLN A O 1
ATOM 1465 N N . LEU B 1 18 ? 38.680 4.802 -18.351 1.00 52.42 56 LEU B N 1
ATOM 1466 C CA . LEU B 1 18 ? 38.876 3.507 -17.597 1.00 51.46 56 LEU B CA 1
ATOM 1467 C C . LEU B 1 18 ? 37.814 3.388 -16.500 1.00 47.08 56 LEU B C 1
ATOM 1468 O O . LEU B 1 18 ? 36.780 2.742 -16.682 1.00 45.58 56 LEU B O 1
ATOM 1470 N N . ALA B 1 19 ? 38.079 4.036 -15.373 1.00 45.92 57 ALA B N 1
ATOM 1471 C CA . ALA B 1 19 ? 37.085 4.244 -14.332 1.00 43.00 57 ALA B CA 1
ATOM 1472 C C . ALA B 1 19 ? 35.906 5.068 -14.848 1.00 41.86 57 ALA B C 1
ATOM 1473 O O . ALA B 1 19 ? 34.740 4.754 -14.555 1.00 39.61 57 ALA B O 1
ATOM 1475 N N . ASN B 1 20 ? 36.216 6.135 -15.589 1.00 43.81 58 ASN B N 1
ATOM 1476 C CA . ASN B 1 20 ? 35.179 6.972 -16.161 1.00 44.11 58 ASN B CA 1
ATOM 1477 C C . ASN B 1 20 ? 34.402 6.245 -17.260 1.00 43.34 58 ASN B C 1
ATOM 1478 O O . ASN B 1 20 ? 33.187 6.406 -17.359 1.00 41.03 58 ASN B O 1
ATOM 1483 N N . MET B 1 21 ? 35.078 5.402 -18.029 1.00 45.45 59 MET B N 1
ATOM 1484 C CA . MET B 1 21 ? 34.380 4.577 -19.007 1.00 46.71 59 MET B CA 1
ATOM 1485 C C . MET B 1 21 ? 33.442 3.563 -18.343 1.00 42.89 59 MET B C 1
ATOM 1486 O O . MET B 1 21 ? 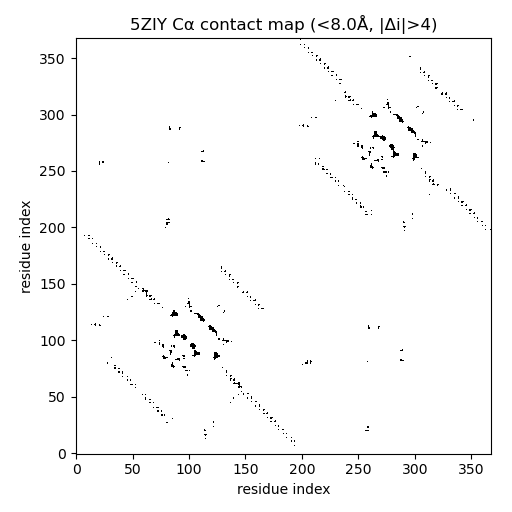32.334 3.367 -18.816 1.00 42.71 59 MET B O 1
ATOM 1491 N N . GLU B 1 22 ? 33.878 2.927 -17.261 1.00 41.83 60 GLU B N 1
ATOM 1492 C CA . GLU B 1 22 ? 33.022 1.997 -16.524 1.00 40.01 60 GLU B CA 1
ATOM 1493 C C . GLU B 1 22 ? 31.814 2.742 -16.008 1.00 36.04 60 GLU B C 1
ATOM 1494 O O . GLU B 1 22 ? 30.687 2.324 -16.212 1.00 35.27 60 GLU B O 1
ATOM 1500 N N . GLN B 1 23 ? 32.039 3.848 -15.316 1.00 34.03 61 GLN B N 1
ATOM 1501 C CA . GLN B 1 23 ? 30.907 4.563 -14.759 1.00 30.92 61 GLN B CA 1
ATOM 1502 C C . GLN B 1 23 ? 29.957 5.078 -15.857 1.00 29.43 61 GLN B C 1
ATOM 1503 O O . GLN B 1 23 ? 28.750 4.988 -15.716 1.00 27.09 61 GLN B O 1
ATOM 1509 N N . MET B 1 24 ? 30.500 5.635 -16.936 1.00 30.22 62 MET B N 1
ATOM 1510 C CA . MET B 1 24 ? 29.651 6.147 -18.031 1.00 31.29 62 MET B CA 1
ATOM 1511 C C . MET B 1 24 ? 28.727 5.040 -18.605 1.00 29.08 62 MET B C 1
ATOM 1512 O O . MET B 1 24 ? 27.532 5.262 -18.832 1.00 26.38 62 MET B O 1
ATOM 1517 N N . GLN B 1 25 ? 29.288 3.842 -18.775 1.00 29.48 63 GLN B N 1
ATOM 1518 C CA . GLN B 1 25 ? 28.548 2.694 -19.271 1.00 30.09 63 GLN B CA 1
ATOM 1519 C C . GLN B 1 25 ? 27.431 2.298 -18.329 1.00 27.23 63 GLN B C 1
ATOM 1520 O O . GLN B 1 25 ? 26.331 2.037 -18.793 1.00 26.23 63 GLN B O 1
ATOM 1522 N N . LYS B 1 26 ? 27.701 2.278 -17.009 1.00 26.12 64 LYS B N 1
ATOM 1523 C CA . LYS B 1 26 ? 26.648 2.037 -16.003 1.00 24.90 64 LYS B CA 1
ATOM 1524 C C . LYS B 1 26 ? 25.526 3.086 -16.068 1.00 22.69 64 LYS B C 1
ATOM 1525 O O . LYS B 1 26 ? 24.342 2.761 -15.952 1.00 21.49 64 LYS B O 1
ATOM 1531 N N . ASP B 1 27 ? 25.912 4.354 -16.190 1.00 21.96 65 ASP B N 1
ATOM 1532 C CA . ASP B 1 27 ? 24.954 5.456 -16.164 1.00 21.13 65 ASP B CA 1
ATOM 1533 C C . ASP B 1 27 ? 24.109 5.431 -17.420 1.00 20.63 65 ASP B C 1
ATOM 1534 O O . ASP B 1 27 ? 22.913 5.729 -17.395 1.00 19.19 65 ASP B O 1
ATOM 1539 N N . ILE B 1 28 ? 24.724 5.053 -18.524 1.00 22.63 66 ILE B N 1
ATOM 1540 C CA . ILE B 1 28 ? 23.959 4.928 -19.772 1.00 23.73 66 ILE B CA 1
ATOM 1541 C C . ILE B 1 28 ? 22.967 3.790 -19.636 1.00 22.83 66 ILE B C 1
ATOM 1542 O O . ILE B 1 28 ? 21.813 3.994 -19.917 1.00 22.21 66 ILE B O 1
ATOM 1547 N N . ALA B 1 29 ? 23.384 2.611 -19.168 1.00 23.11 67 ALA B N 1
ATOM 1548 C CA . ALA B 1 29 ? 22.415 1.502 -19.005 1.00 23.40 67 ALA B CA 1
ATOM 1549 C C . ALA B 1 29 ? 21.263 1.905 -18.096 1.00 20.68 67 ALA B C 1
ATOM 1550 O O . ALA B 1 29 ? 20.132 1.579 -18.350 1.00 20.75 67 ALA B O 1
ATOM 1552 N N . ASP B 1 30 ? 21.557 2.593 -17.003 1.00 18.99 68 ASP B N 1
ATOM 1553 C CA . ASP B 1 30 ? 20.517 2.968 -16.057 1.00 17.57 68 ASP B CA 1
ATOM 1554 C C . ASP B 1 30 ? 19.541 3.960 -16.690 1.00 17.06 68 ASP B C 1
ATOM 1555 O O . ASP B 1 30 ? 18.315 3.865 -16.531 1.00 16.68 68 ASP B O 1
ATOM 1560 N N . SER B 1 31 ? 20.100 4.910 -17.420 1.00 17.44 69 SER B N 1
ATOM 1561 C CA . SER B 1 31 ? 19.320 5.973 -18.003 1.00 17.70 69 SER B CA 1
ATOM 1562 C C . SER B 1 31 ? 18.392 5.415 -19.035 1.00 19.08 69 SER B C 1
ATOM 1563 O O . SER B 1 31 ? 17.222 5.828 -19.097 1.00 18.02 69 SER B O 1
ATOM 1566 N N . LYS B 1 32 ? 18.915 4.479 -19.842 1.00 20.75 70 LYS B N 1
ATOM 1567 C CA . LYS B 1 32 ? 18.149 3.847 -20.903 1.00 23.40 70 LYS B CA 1
ATOM 1568 C C . LYS B 1 32 ? 16.947 3.081 -20.349 1.00 22.76 70 LYS B C 1
ATOM 1569 O O . LYS B 1 32 ? 15.858 3.108 -20.933 1.00 24.34 70 LYS B O 1
ATOM 1571 N N . ASN B 1 33 ? 17.136 2.399 -19.227 1.00 21.15 71 ASN B N 1
ATOM 1572 C CA . ASN B 1 33 ? 16.042 1.671 -18.624 1.00 21.13 71 ASN B CA 1
ATOM 1573 C C . ASN B 1 33 ? 14.957 2.684 -18.200 1.00 19.06 71 ASN B C 1
ATOM 1574 O O . ASN B 1 33 ? 13.808 2.585 -18.607 1.00 19.25 71 ASN B O 1
ATOM 1579 N N . VAL B 1 34 ? 15.325 3.695 -17.423 1.00 17.23 72 VAL B N 1
ATOM 1580 C CA . VAL B 1 34 ? 14.319 4.659 -16.991 1.00 15.97 72 VAL B CA 1
ATOM 1581 C C . VAL B 1 34 ? 13.603 5.375 -18.151 1.00 16.16 72 VAL B C 1
ATOM 1582 O O . VAL B 1 34 ? 12.381 5.507 -18.139 1.00 16.20 72 VAL B O 1
ATOM 1586 N N . LEU B 1 35 ? 14.339 5.764 -19.167 1.00 16.35 73 LEU B N 1
ATOM 1587 C CA . LEU B 1 35 ? 13.736 6.480 -20.303 1.00 18.38 73 LEU B CA 1
ATOM 1588 C C . LEU B 1 35 ? 12.836 5.544 -21.139 1.00 19.58 73 LEU B C 1
ATOM 1589 O O . LEU B 1 35 ? 11.738 5.908 -21.538 1.00 20.23 73 LEU B O 1
ATOM 1594 N N . THR B 1 36 ? 13.286 4.322 -21.374 1.00 20.63 74 THR B N 1
ATOM 1595 C CA . THR B 1 36 ? 12.481 3.346 -22.113 1.00 22.17 74 THR B CA 1
ATOM 1596 C C . THR B 1 36 ? 11.128 3.165 -21.425 1.00 21.04 74 THR B C 1
ATOM 1597 O O . THR B 1 36 ? 10.077 3.191 -22.072 1.00 22.19 74 THR B O 1
ATOM 1601 N N . GLN B 1 37 ? 11.153 3.044 -20.109 1.00 19.84 75 GLN B N 1
ATOM 1602 C CA . GLN B 1 37 ? 9.934 2.850 -19.348 1.00 20.37 75 GLN B CA 1
ATOM 1603 C C . GLN B 1 37 ? 9.060 4.072 -19.391 1.00 18.36 75 GLN B C 1
ATOM 1604 O O . GLN B 1 37 ? 7.859 3.946 -19.456 1.00 19.23 75 GLN B O 1
ATOM 1610 N N . THR B 1 38 ? 9.669 5.250 -19.415 1.00 17.83 76 THR B N 1
ATOM 1611 C CA . THR B 1 38 ? 8.939 6.487 -19.542 1.00 16.66 76 THR B CA 1
ATOM 1612 C C . THR B 1 38 ? 8.287 6.564 -20.919 1.00 18.92 76 THR B C 1
ATOM 1613 O O . THR B 1 38 ? 7.103 6.808 -21.000 1.00 19.63 76 THR B O 1
ATOM 1617 N N . GLU B 1 39 ? 9.060 6.361 -21.982 1.00 20.21 77 GLU B N 1
ATOM 1618 C CA . GLU B 1 39 ? 8.539 6.298 -23.344 1.00 24.44 77 GLU B CA 1
ATOM 1619 C C . GLU B 1 39 ? 7.389 5.293 -23.531 1.00 24.52 77 GLU B C 1
ATOM 1620 O O . GLU B 1 39 ? 6.392 5.623 -24.155 1.00 25.90 77 GLU B O 1
ATOM 1626 N N . ASN B 1 40 ? 7.548 4.073 -23.019 1.00 24.36 78 ASN B N 1
ATOM 1627 C CA . ASN B 1 40 ? 6.528 3.033 -23.136 1.00 25.94 78 ASN B CA 1
ATOM 1628 C C . ASN B 1 40 ? 5.257 3.433 -22.389 1.00 24.89 78 ASN B C 1
ATOM 1629 O O . ASN B 1 40 ? 4.147 3.169 -22.849 1.00 26.95 78 ASN B O 1
ATOM 1634 N N . THR B 1 41 ? 5.412 4.044 -21.217 1.00 21.56 79 THR B N 1
ATOM 1635 C CA . THR B 1 41 ? 4.280 4.505 -20.449 1.00 20.37 79 THR B CA 1
ATOM 1636 C C . THR B 1 41 ? 3.520 5.618 -21.205 1.00 20.66 79 THR B C 1
ATOM 1637 O O . THR B 1 41 ? 2.299 5.603 -21.274 1.00 21.90 79 THR B O 1
ATOM 1641 N N . LEU B 1 42 ? 4.242 6.544 -21.822 1.00 20.69 80 LEU B N 1
ATOM 1642 C CA . LEU B 1 42 ? 3.617 7.670 -22.514 1.00 21.59 80 LEU B CA 1
ATOM 1643 C C . LEU B 1 42 ? 2.895 7.203 -23.771 1.00 23.31 80 LEU B C 1
ATOM 1644 O O . LEU B 1 42 ? 1.845 7.757 -24.144 1.00 23.80 80 LEU B O 1
ATOM 1649 N N . GLN B 1 43 ? 3.439 6.182 -24.427 1.00 24.23 81 GLN B N 1
ATOM 1650 C CA . GLN B 1 43 ? 2.751 5.577 -25.549 1.00 27.09 81 GLN B CA 1
ATOM 1651 C C . GLN B 1 43 ? 1.423 4.928 -25.092 1.00 26.22 81 GLN B C 1
ATOM 1652 O O . GLN B 1 43 ? 0.441 5.010 -25.773 1.00 28.05 81 GLN B O 1
ATOM 1658 N N . GLY B 1 44 ? 1.394 4.296 -23.923 1.00 24.97 82 GLY B N 1
ATOM 1659 C CA . GLY B 1 44 ? 0.143 3.748 -23.378 1.00 24.80 82 GLY B CA 1
ATOM 1660 C C . GLY B 1 44 ? -0.878 4.855 -23.177 1.00 24.06 82 GLY B C 1
ATOM 1661 O O . GLY B 1 44 ? -2.042 4.676 -23.511 1.00 25.53 82 GLY B O 1
ATOM 1662 N N . VAL B 1 45 ? -0.443 6.015 -22.668 1.00 22.50 83 VAL B N 1
ATOM 1663 C CA . VAL B 1 45 ? -1.373 7.118 -22.459 1.00 22.89 83 VAL B CA 1
ATOM 1664 C C . VAL B 1 45 ? -1.943 7.586 -23.813 1.00 25.03 83 VAL B C 1
ATOM 1665 O O . VAL B 1 45 ? -3.144 7.827 -23.931 1.00 26.15 83 VAL B O 1
ATOM 1669 N N . LEU B 1 46 ? -1.078 7.655 -24.819 1.00 26.23 84 LEU B N 1
ATOM 1670 C CA . LEU B 1 46 ? -1.465 8.034 -26.139 1.00 29.52 84 LEU B CA 1
ATOM 1671 C C . LEU B 1 46 ? -2.520 7.069 -26.643 1.00 30.84 84 LEU B C 1
ATOM 1672 O O . LEU B 1 46 ? -3.533 7.515 -27.168 1.00 32.78 84 LEU B O 1
ATOM 1677 N N . LYS B 1 47 ? -2.295 5.760 -26.490 1.00 30.60 85 LYS B N 1
ATOM 1678 C CA . LYS B 1 47 ? -3.323 4.801 -26.911 1.00 33.52 85 LYS B CA 1
ATOM 1679 C C . LYS B 1 47 ? -4.629 5.140 -26.194 1.00 31.84 85 LYS B C 1
ATOM 1680 O O . LYS B 1 47 ? -5.667 5.187 -26.809 1.00 34.01 85 LYS B O 1
ATOM 1683 N N . SER B 1 48 ? -4.559 5.381 -24.886 1.00 29.09 86 SER B N 1
ATOM 1684 C CA . SER B 1 48 ? -5.762 5.528 -24.074 1.00 28.97 86 SER B CA 1
ATOM 1685 C C . SER B 1 48 ? -6.530 6.781 -24.509 1.00 29.80 86 SER B C 1
ATOM 1686 O O . SER B 1 48 ? -7.741 6.718 -24.712 1.00 31.38 86 SER B O 1
ATOM 1689 N N . LEU B 1 49 ? -5.829 7.903 -24.674 1.00 29.47 87 LEU B N 1
ATOM 1690 C CA . LEU B 1 49 ? -6.491 9.143 -25.043 1.00 31.42 87 LEU B CA 1
ATOM 1691 C C . LEU B 1 49 ? -7.039 9.075 -26.448 1.00 34.34 87 LEU B C 1
ATOM 1692 O O . LEU B 1 49 ? -8.058 9.687 -26.717 1.00 36.36 87 LEU B O 1
ATOM 1697 N N . THR B 1 50 ? -6.395 8.324 -27.338 1.00 35.33 88 THR B N 1
ATOM 1698 C CA . THR B 1 50 ? -6.939 8.175 -28.676 1.00 39.25 88 THR B CA 1
ATOM 1699 C C . THR B 1 50 ? -8.240 7.346 -28.609 1.00 39.84 88 THR B C 1
ATOM 1700 O O . THR B 1 50 ? -9.235 7.695 -29.254 1.00 42.56 88 THR B O 1
ATOM 1704 N N . ARG B 1 51 ? -8.245 6.276 -27.809 1.00 37.95 89 ARG B N 1
ATOM 1705 C CA . ARG B 1 51 ? -9.478 5.484 -27.646 1.00 39.52 89 ARG B CA 1
ATOM 1706 C C . ARG B 1 51 ? -10.595 6.367 -27.057 1.00 38.71 89 ARG B C 1
ATOM 1707 O O . ARG B 1 51 ? -11.715 6.336 -27.538 1.00 41.03 89 ARG B O 1
ATOM 1715 N N . ALA B 1 52 ? -10.276 7.173 -26.037 1.00 36.21 90 ALA B N 1
ATOM 1716 C CA . ALA B 1 52 ? -11.248 8.121 -25.456 1.00 36.68 90 ALA B CA 1
ATOM 1717 C C . ALA B 1 52 ? -11.795 9.123 -26.484 1.00 39.40 90 ALA B C 1
ATOM 1718 O O . ALA B 1 52 ? -12.978 9.499 -26.445 1.00 41.48 90 ALA B O 1
ATOM 1720 N N . ASP B 1 53 ? -10.934 9.584 -27.383 1.00 40.46 91 ASP B N 1
ATOM 1721 C CA . ASP B 1 53 ? -11.362 10.513 -28.421 1.00 44.53 91 ASP B CA 1
ATOM 1722 C C . ASP B 1 53 ? -12.362 9.824 -29.345 1.00 47.74 91 ASP B C 1
ATOM 1723 O O . ASP B 1 53 ? -13.379 10.424 -29.722 1.00 51.25 91 ASP B O 1
ATOM 1728 N N . GLN B 1 54 ? -12.100 8.565 -29.699 1.00 47.84 92 GLN B N 1
ATOM 1729 C CA . GLN B 1 54 ? -13.014 7.830 -30.591 1.00 51.53 92 GLN B CA 1
ATOM 1730 C C . GLN B 1 54 ? -14.335 7.577 -29.891 1.00 50.79 92 GLN B C 1
ATOM 1731 O O . GLN B 1 54 ? -15.389 7.791 -30.472 1.00 53.45 92 GLN B O 1
ATOM 1737 N N . LEU B 1 55 ? -14.283 7.153 -28.627 1.00 47.50 93 LEU B N 1
ATOM 1738 C CA . LEU B 1 55 ? -15.513 6.890 -27.882 1.00 47.85 93 LEU B CA 1
ATOM 1739 C C . LEU B 1 55 ? -16.363 8.157 -27.780 1.00 49.14 93 LEU B C 1
ATOM 1740 O O . LEU B 1 55 ? -17.579 8.127 -27.974 1.00 51.45 93 LEU B O 1
ATOM 1745 N N . THR B 1 56 ? -15.710 9.279 -27.519 1.00 48.50 94 THR B N 1
ATOM 1746 C CA . THR B 1 56 ? -16.414 10.551 -27.431 1.00 50.60 94 THR B CA 1
ATOM 1747 C C . THR B 1 56 ? -17.009 10.986 -28.764 1.00 54.93 94 THR B C 1
ATOM 1748 O O . THR B 1 56 ? -18.118 11.524 -28.783 1.00 57.88 94 THR B O 1
ATOM 1752 N N . VAL B 1 57 ? -16.300 10.763 -29.874 1.00 56.62 95 VAL B N 1
ATOM 1753 C CA . VAL B 1 57 ? -16.860 11.077 -31.200 1.00 61.48 95 VAL B CA 1
ATOM 1754 C C . VAL B 1 57 ? -18.187 10.350 -31.396 1.00 63.38 95 VAL B C 1
ATOM 1755 O O . VAL B 1 57 ? -19.197 10.968 -31.751 1.00 66.30 95 VAL B O 1
ATOM 1759 N N . GLN B 1 58 ? -18.178 9.037 -31.155 1.00 62.23 96 GLN B N 1
ATOM 1760 C CA . GLN B 1 58 ? -19.388 8.213 -31.312 1.00 64.82 96 GLN B CA 1
ATOM 1761 C C . GLN B 1 58 ? -20.510 8.763 -30.435 1.00 64.19 96 GLN B C 1
ATOM 1762 O O . GLN B 1 58 ? -21.582 9.112 -30.932 1.00 67.65 96 GLN B O 1
ATOM 1764 N N . ALA B 1 59 ? -20.235 8.868 -29.138 1.00 60.42 97 ALA B N 1
ATOM 1765 C CA . ALA B 1 59 ? -21.202 9.387 -28.180 1.00 60.46 97 ALA B CA 1
ATOM 1766 C C . ALA B 1 59 ? -21.738 10.745 -28.606 1.00 62.91 97 ALA B C 1
ATOM 1767 O O . ALA B 1 59 ? -22.940 10.987 -28.509 1.00 64.89 97 ALA B O 1
ATOM 1769 N N . ILE B 1 72 ? -20.104 2.895 -23.116 1.00 69.83 110 ILE B N 1
ATOM 1770 C CA . ILE B 1 72 ? -19.134 3.935 -23.467 1.00 67.57 110 ILE B CA 1
ATOM 1771 C C . ILE B 1 72 ? -18.849 4.788 -22.239 1.00 64.95 110 ILE B C 1
ATOM 1772 O O . ILE B 1 72 ? -17.687 5.002 -21.865 1.00 62.11 110 ILE B O 1
ATOM 1774 N N . GLY B 1 73 ? -19.915 5.251 -21.601 1.00 66.47 111 GLY B N 1
ATOM 1775 C CA . GLY B 1 73 ? -19.804 5.948 -20.325 1.00 64.88 111 GLY B CA 1
ATOM 1776 C C . GLY B 1 73 ? -19.100 5.139 -19.245 1.00 62.70 111 GLY B C 1
ATOM 1777 O O . GLY B 1 73 ? -18.591 5.709 -18.276 1.00 61.01 111 GLY B O 1
ATOM 1778 N N . VAL B 1 74 ? -19.080 3.814 -19.400 1.00 63.17 112 VAL B N 1
ATOM 1779 C CA . VAL B 1 74 ? -18.277 2.949 -18.533 1.00 61.26 112 VAL B CA 1
ATOM 1780 C C . VAL B 1 74 ? -16.995 2.413 -19.188 1.00 58.74 112 VAL B C 1
ATOM 1781 O O . VAL B 1 74 ? -16.119 1.926 -18.487 1.00 56.86 112 VAL B O 1
ATOM 1785 N N . GLU B 1 75 ? -16.880 2.465 -20.512 1.00 58.84 113 GLU B N 1
ATOM 1786 C CA . GLU B 1 75 ? -15.606 2.128 -21.137 1.00 56.80 113 GLU B CA 1
ATOM 1787 C C . GLU B 1 75 ? -14.635 3.298 -20.919 1.00 52.44 113 GLU B C 1
ATOM 1788 O O . GLU B 1 75 ? -13.439 3.075 -20.771 1.00 50.46 113 GLU B O 1
ATOM 1794 N N . ILE B 1 76 ? -15.161 4.526 -20.850 1.00 51.21 114 ILE B N 1
ATOM 1795 C CA . ILE B 1 76 ? -14.356 5.709 -20.520 1.00 47.92 114 ILE B CA 1
ATOM 1796 C C . ILE B 1 76 ? -13.786 5.619 -19.105 1.00 45.46 114 ILE B C 1
ATOM 1797 O O . ILE B 1 76 ? -12.643 5.994 -18.870 1.00 42.11 114 ILE B O 1
ATOM 1802 N N . ASP B 1 77 ? -14.579 5.121 -18.161 1.00 46.66 115 ASP B N 1
ATOM 1803 C CA . ASP B 1 77 ? -14.091 4.949 -16.794 1.00 45.02 115 ASP B CA 1
ATOM 1804 C C . ASP B 1 77 ? -13.018 3.853 -16.750 1.00 42.47 115 ASP B C 1
ATOM 1805 O O . ASP B 1 77 ? -12.070 3.989 -16.025 1.00 40.32 115 ASP B O 1
ATOM 1810 N N . GLN B 1 78 ? -13.135 2.793 -17.546 1.00 43.06 116 GLN B N 1
ATOM 1811 C CA . GLN B 1 78 ? -12.009 1.846 -17.690 1.00 41.57 116 GLN B CA 1
ATOM 1812 C C . GLN B 1 78 ? -10.722 2.533 -18.208 1.00 38.52 116 GLN B C 1
ATOM 1813 O O . GLN B 1 78 ? -9.610 2.233 -17.784 1.00 35.51 116 GLN B O 1
ATOM 1815 N N . ILE B 1 79 ? -10.883 3.452 -19.151 1.00 38.15 117 ILE B N 1
ATOM 1816 C CA . ILE B 1 79 ? -9.740 4.215 -19.649 1.00 35.49 117 ILE B CA 1
ATOM 1817 C C . ILE B 1 79 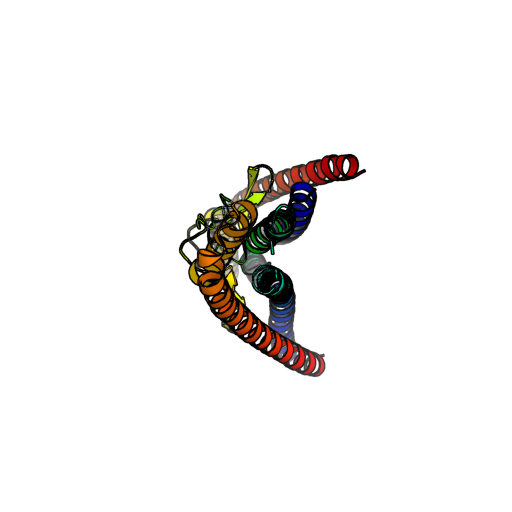? -9.137 5.124 -18.560 1.00 31.90 117 ILE B C 1
ATOM 1818 O O . ILE B 1 79 ? -7.937 5.142 -18.395 1.00 28.94 117 ILE B O 1
ATOM 1823 N N . LEU B 1 80 ? -9.968 5.857 -17.828 1.00 31.85 118 LEU B N 1
ATOM 1824 C CA . LEU B 1 80 ? -9.498 6.676 -16.691 1.00 30.63 118 LEU B CA 1
ATOM 1825 C C . LEU B 1 80 ? -8.655 5.842 -15.721 1.00 28.75 118 LEU B C 1
ATOM 1826 O O . LEU B 1 80 ? -7.554 6.243 -15.340 1.00 26.83 118 LEU B O 1
ATOM 1831 N N . LYS B 1 81 ? -9.179 4.691 -15.325 1.00 29.65 119 LYS B N 1
ATOM 1832 C CA . LYS B 1 81 ? -8.444 3.778 -14.453 1.00 29.73 119 LYS B CA 1
ATOM 1833 C C . LYS B 1 81 ? -7.100 3.372 -15.057 1.00 28.56 119 LYS B C 1
ATOM 1834 O O . LYS B 1 81 ? -6.112 3.314 -14.343 1.00 26.29 119 LYS B O 1
ATOM 1836 N N . GLN B 1 82 ? -7.067 3.110 -16.367 1.00 29.47 120 GLN B N 1
ATOM 1837 C CA . GLN B 1 82 ? -5.825 2.719 -17.063 1.00 29.05 120 GLN B CA 1
ATOM 1838 C C . GLN B 1 82 ? -4.813 3.862 -17.087 1.00 26.49 120 GLN B C 1
ATOM 1839 O O . GLN B 1 82 ? -3.627 3.639 -16.835 1.00 25.53 120 GLN B O 1
ATOM 1845 N N . VAL B 1 83 ? -5.276 5.086 -17.358 1.00 26.22 121 VAL B N 1
ATOM 1846 C CA . VAL B 1 83 ? -4.395 6.253 -17.387 1.00 23.94 121 VAL B CA 1
ATOM 1847 C C . VAL B 1 83 ? -3.832 6.543 -15.974 1.00 22.79 121 VAL B C 1
ATOM 1848 O O . VAL B 1 83 ? -2.653 6.774 -15.820 1.00 22.20 121 VAL B O 1
ATOM 1852 N N . VAL B 1 84 ? -4.654 6.486 -14.938 1.00 23.20 122 VAL B N 1
ATOM 1853 C CA . VAL B 1 84 ? -4.161 6.661 -13.584 1.00 21.42 122 VAL B CA 1
ATOM 1854 C C . VAL B 1 84 ? -3.094 5.586 -13.244 1.00 21.29 122 VAL B C 1
ATOM 1855 O O . VAL B 1 84 ? -2.044 5.891 -12.671 1.00 20.89 122 VAL B O 1
ATOM 1859 N N . TYR B 1 85 ? -3.340 4.346 -13.627 1.00 21.98 123 TYR B N 1
ATOM 1860 C CA . TYR B 1 85 ? -2.341 3.302 -13.482 1.00 23.28 123 TYR B CA 1
ATOM 1861 C C . TYR B 1 85 ? -1.030 3.687 -14.174 1.00 21.44 123 TYR B C 1
ATOM 1862 O O . TYR B 1 85 ? 0.031 3.637 -13.538 1.00 19.88 123 TYR B O 1
ATOM 1871 N N . LEU B 1 86 ? -1.101 4.123 -15.444 1.00 20.35 124 LEU B N 1
ATOM 1872 C CA . LEU B 1 86 ? 0.085 4.545 -16.177 1.00 19.26 124 LEU B CA 1
ATOM 1873 C C . LEU B 1 86 ? 0.750 5.744 -15.539 1.00 18.10 124 LEU B C 1
ATOM 1874 O O . LEU B 1 86 ? 1.987 5.863 -15.500 1.00 16.73 124 LEU B O 1
ATOM 1879 N N . ALA B 1 87 ? -0.074 6.635 -15.021 1.00 18.86 125 ALA B N 1
ATOM 1880 C CA . ALA B 1 87 ? 0.407 7.834 -14.368 1.00 18.16 125 ALA B CA 1
ATOM 1881 C C . ALA B 1 87 ? 1.219 7.505 -13.132 1.00 16.73 125 ALA B C 1
ATOM 1882 O O . ALA B 1 87 ? 2.145 8.231 -12.776 1.00 16.87 125 ALA B O 1
ATOM 1884 N N . ASN B 1 88 ? 0.908 6.384 -12.490 1.00 18.08 126 ASN B N 1
ATOM 1885 C CA . ASN B 1 88 ? 1.558 5.977 -11.227 1.00 16.66 126 ASN B CA 1
ATOM 1886 C C . ASN B 1 88 ? 2.717 4.962 -11.419 1.00 17.39 126 ASN B C 1
ATOM 1887 O O . ASN B 1 88 ? 3.112 4.267 -10.484 1.00 18.10 126 ASN B O 1
ATOM 1892 N N . THR B 1 89 ? 3.268 4.905 -12.636 1.00 18.33 127 THR B N 1
ATOM 1893 C CA . THR B 1 89 ? 4.375 4.002 -12.982 1.00 18.15 127 THR B CA 1
ATOM 1894 C C . THR B 1 89 ? 5.618 4.375 -12.150 1.00 17.78 127 THR B C 1
ATOM 1895 O O . THR B 1 89 ? 6.039 5.563 -12.040 1.00 15.38 127 THR B O 1
ATOM 1899 N N . LYS B 1 90 ? 6.146 3.338 -11.525 1.00 18.07 128 LYS B N 1
ATOM 1900 C CA . LYS B 1 90 ? 7.247 3.425 -10.616 1.00 18.16 128 LYS B CA 1
ATOM 1901 C C . LYS B 1 90 ? 8.425 2.694 -11.217 1.00 18.79 128 LYS B C 1
ATOM 1902 O O . LYS B 1 90 ? 8.271 1.682 -11.864 1.00 19.48 128 LYS B O 1
ATOM 1908 N N . GLU B 1 91 ? 9.619 3.222 -11.015 1.00 18.97 129 GLU B N 1
ATOM 1909 C CA . GLU B 1 91 ? 10.815 2.597 -11.550 1.00 20.01 129 GLU B CA 1
ATOM 1910 C C . GLU B 1 91 ? 12.028 2.973 -10.728 1.00 19.21 129 GLU B C 1
ATOM 1911 O O . GLU B 1 91 ? 12.298 4.142 -10.491 1.00 16.64 129 GLU B O 1
ATOM 1917 N N . GLN B 1 92 ? 12.749 1.953 -10.278 1.00 19.75 130 GLN B N 1
ATOM 1918 C CA . GLN B 1 92 ? 13.979 2.161 -9.573 1.00 19.94 130 GLN B CA 1
ATOM 1919 C C . GLN B 1 92 ? 13.793 3.131 -8.408 1.00 19.97 130 GLN B C 1
ATOM 1920 O O . GLN B 1 92 ? 14.569 4.075 -8.249 1.00 19.05 130 GLN B O 1
ATOM 1926 N N . GLY B 1 93 ? 12.763 2.887 -7.591 1.00 19.64 131 GLY B N 1
ATOM 1927 C CA . GLY B 1 93 ? 12.597 3.591 -6.316 1.00 18.14 131 GLY B CA 1
ATOM 1928 C C . GLY B 1 93 ? 11.885 4.948 -6.363 1.00 16.02 131 GLY B C 1
ATOM 1929 O O . GLY B 1 93 ? 11.624 5.547 -5.313 1.00 16.11 131 GLY B O 1
ATOM 1930 N N . ARG B 1 94 ? 11.590 5.435 -7.565 1.00 14.98 132 ARG B N 1
ATOM 1931 C CA . ARG B 1 94 ? 10.794 6.639 -7.728 1.00 14.30 132 ARG B CA 1
ATOM 1932 C C . ARG B 1 94 ? 9.748 6.511 -8.837 1.00 13.90 132 ARG B C 1
ATOM 1933 O O . ARG B 1 94 ? 9.848 5.615 -9.718 1.00 14.08 132 ARG B O 1
ATOM 1941 N N . TYR B 1 95 ? 8.788 7.442 -8.828 1.00 13.66 133 TYR B N 1
ATOM 1942 C CA . TYR B 1 95 ? 7.692 7.486 -9.810 1.00 13.52 133 TYR B CA 1
ATOM 1943 C C . TYR B 1 95 ? 8.123 8.351 -10.953 1.00 13.75 133 TYR B C 1
ATOM 1944 O O . TYR B 1 95 ? 8.569 9.499 -10.716 1.00 13.68 133 TYR B O 1
ATOM 1953 N N . ILE B 1 96 ? 8.047 7.829 -12.191 1.00 14.06 134 ILE B N 1
ATOM 1954 C CA . ILE B 1 96 ? 8.549 8.593 -13.303 1.00 15.12 134 ILE B CA 1
ATOM 1955 C C . ILE B 1 96 ? 7.813 9.941 -13.448 1.00 14.96 134 ILE B C 1
ATOM 1956 O O . ILE B 1 96 ? 8.410 10.877 -13.937 1.00 14.03 134 ILE B O 1
ATOM 1961 N N . PHE B 1 97 ? 6.543 10.000 -13.029 1.00 14.70 135 PHE B N 1
ATOM 1962 C CA . PHE B 1 97 ? 5.768 11.229 -12.981 1.00 15.69 135 PHE B CA 1
ATOM 1963 C C . PHE B 1 97 ? 5.494 11.745 -11.560 1.00 15.15 135 PHE B C 1
ATOM 1964 O O . PHE B 1 97 ? 4.590 12.567 -11.344 1.00 15.58 135 PHE B O 1
ATOM 1972 N N . GLY B 1 98 ? 6.279 11.299 -10.604 1.00 14.90 136 GLY B N 1
ATOM 1973 C CA . GLY B 1 98 ? 6.048 11.668 -9.172 1.00 15.38 136 GLY B CA 1
ATOM 1974 C C . GLY B 1 98 ? 7.150 12.474 -8.550 1.00 15.84 136 GLY B C 1
ATOM 1975 O O . GLY B 1 98 ? 7.203 12.662 -7.342 1.00 17.15 136 GLY B O 1
ATOM 1976 N N . GLY B 1 99 ? 8.080 12.921 -9.379 1.00 16.82 137 GLY B N 1
ATOM 1977 C CA . GLY B 1 99 ? 9.177 13.763 -8.911 1.00 17.66 137 GLY B CA 1
ATOM 1978 C C . GLY B 1 99 ? 10.019 13.155 -7.831 1.00 17.21 137 GLY B C 1
ATOM 1979 O O . GLY B 1 99 ? 10.369 11.994 -7.910 1.00 18.14 137 GLY B O 1
ATOM 1980 N N . ASP B 1 100 ? 10.360 13.952 -6.821 1.00 19.82 138 ASP B N 1
ATOM 1981 C CA . ASP B 1 100 ? 11.347 13.558 -5.795 1.00 20.82 138 ASP B CA 1
ATOM 1982 C C . ASP B 1 100 ? 10.731 13.066 -4.495 1.00 22.36 138 ASP B C 1
ATOM 1983 O O . ASP B 1 100 ? 11.267 13.277 -3.396 1.00 23.82 138 ASP B O 1
ATOM 1988 N N . SER B 1 101 ? 9.568 12.450 -4.597 1.00 22.70 139 SER B N 1
ATOM 1989 C CA . SER B 1 101 ? 9.014 11.771 -3.440 1.00 23.17 139 SER B CA 1
ATOM 1990 C C . SER B 1 101 ? 8.295 10.537 -3.927 1.00 21.41 139 SER B C 1
ATOM 1991 O O . SER B 1 101 ? 7.620 10.572 -4.947 1.00 20.14 139 SER B O 1
ATOM 1994 N N . ALA B 1 102 ? 8.467 9.446 -3.166 1.00 20.87 140 ALA B N 1
ATOM 1995 C CA . ALA B 1 102 ? 7.791 8.179 -3.406 1.00 19.79 140 ALA B CA 1
ATOM 1996 C C . ALA B 1 102 ? 7.034 7.715 -2.167 1.00 20.80 140 ALA B C 1
ATOM 1997 O O . ALA B 1 102 ? 6.753 6.526 -2.038 1.00 21.48 140 ALA B O 1
ATOM 1999 N N . GLU B 1 103 ? 6.716 8.641 -1.241 1.00 20.82 141 GLU B N 1
ATOM 2000 C CA . GLU B 1 103 ? 5.841 8.306 -0.120 1.00 21.89 141 GLU B CA 1
ATOM 2001 C C . GLU B 1 103 ? 4.466 7.806 -0.573 1.00 21.22 141 GLU B C 1
ATOM 2002 O O . GLU B 1 103 ? 3.934 6.904 0.027 1.00 22.07 141 GLU B O 1
ATOM 2008 N N . ASN B 1 104 ? 3.921 8.427 -1.625 1.00 19.99 142 ASN B N 1
ATOM 2009 C CA . ASN B 1 104 ? 2.566 8.173 -2.106 1.00 20.63 142 ASN B CA 1
ATOM 2010 C C . ASN B 1 104 ? 2.512 7.922 -3.616 1.00 18.75 142 ASN B C 1
ATOM 2011 O O . ASN B 1 104 ? 3.373 8.338 -4.349 1.00 17.56 142 ASN B O 1
ATOM 2016 N N . LEU B 1 105 ? 1.458 7.247 -4.053 1.00 19.28 143 LEU B N 1
ATOM 2017 C CA . LEU B 1 105 ? 1.102 7.221 -5.467 1.00 18.62 143 LEU B CA 1
ATOM 2018 C C . LEU B 1 105 ? 0.887 8.682 -5.897 1.00 17.99 143 LEU B C 1
ATOM 2019 O O . LEU B 1 105 ? 0.263 9.430 -5.165 1.00 19.02 143 LEU B O 1
ATOM 2024 N N . PRO B 1 106 ? 1.461 9.105 -7.028 1.00 16.93 144 PRO B N 1
ATOM 2025 C CA . PRO B 1 106 ? 1.423 10.541 -7.357 1.00 17.51 144 PRO B CA 1
ATOM 2026 C C . PRO B 1 106 ? 0.099 11.055 -7.854 1.00 18.04 144 PRO B C 1
ATOM 2027 O O . PRO B 1 106 ? -0.114 12.272 -7.827 1.00 18.66 144 PRO B O 1
ATOM 2031 N N . PHE B 1 107 ? -0.747 10.157 -8.363 1.00 18.16 145 PHE B N 1
ATOM 2032 C CA . PHE B 1 107 ? -2.079 10.530 -8.822 1.00 19.29 145 PHE B CA 1
ATOM 2033 C C . PHE B 1 107 ? -3.186 9.631 -8.231 1.00 20.45 145 PHE B C 1
ATOM 2034 O O . PHE B 1 107 ? -3.070 8.415 -8.250 1.00 20.25 145 PHE B O 1
ATOM 2042 N N . THR B 1 108 ? -4.265 10.279 -7.793 1.00 21.97 146 THR B N 1
ATOM 2043 C CA . THR B 1 108 ? -5.556 9.678 -7.491 1.00 23.74 146 THR B CA 1
ATOM 2044 C C . THR B 1 108 ? -6.467 9.636 -8.727 1.00 25.71 146 THR B C 1
ATOM 2045 O O . THR B 1 108 ? -6.208 10.321 -9.722 1.00 24.01 146 THR B O 1
ATOM 2049 N N . GLU B 1 109 ? -7.586 8.921 -8.620 1.00 28.21 147 GLU B N 1
ATOM 2050 C CA . GLU B 1 109 ? -8.620 8.851 -9.695 1.00 30.63 147 GLU B CA 1
ATOM 2051 C C . GLU B 1 109 ? -9.326 10.170 -9.985 1.00 32.66 147 GLU B C 1
ATOM 2052 O O . GLU B 1 109 ? -9.949 10.341 -11.045 1.00 35.36 147 GLU B O 1
ATOM 2054 N N . ASP B 1 110 ? -9.259 11.112 -9.064 1.00 33.41 148 ASP B N 1
ATOM 2055 C CA . ASP B 1 110 ? -9.747 12.470 -9.338 1.00 35.76 148 ASP B CA 1
ATOM 2056 C C . ASP B 1 110 ? -8.722 13.305 -10.117 1.00 33.74 148 ASP B C 1
ATOM 2057 O O . ASP B 1 110 ? -9.032 14.432 -10.534 1.00 36.17 148 ASP B O 1
ATOM 2062 N N . GLY B 1 111 ? -7.518 12.766 -10.288 1.00 30.92 149 GLY B N 1
ATOM 2063 C CA . GLY B 1 111 ? -6.423 13.449 -10.965 1.00 29.93 149 GLY B CA 1
ATOM 2064 C C . GLY B 1 111 ? -5.640 14.392 -10.084 1.00 29.70 149 GLY B C 1
ATOM 2065 O O . GLY B 1 111 ? -4.812 15.183 -10.589 1.00 29.77 149 GLY B O 1
ATOM 2066 N N . THR B 1 112 ? -5.886 14.315 -8.773 1.00 29.15 150 THR B N 1
ATOM 2067 C CA . THR B 1 112 ? -5.146 15.096 -7.793 1.00 29.00 150 THR B CA 1
ATOM 2068 C C . THR B 1 112 ? -3.709 14.593 -7.687 1.00 26.35 150 THR B C 1
ATOM 2069 O O . THR B 1 112 ? -3.471 13.387 -7.502 1.00 25.20 150 THR B O 1
ATOM 2073 N N . TYR B 1 113 ? -2.759 15.522 -7.791 1.00 25.57 151 TYR B N 1
ATOM 2074 C CA . TYR B 1 113 ? -1.330 15.217 -7.707 1.00 23.93 151 TYR B CA 1
ATOM 2075 C C . TYR B 1 113 ? -0.913 15.143 -6.246 1.00 24.25 151 TYR B C 1
ATOM 2076 O O . TYR B 1 113 ? -1.262 15.994 -5.458 1.00 27.23 151 TYR B O 1
ATOM 2085 N N . GLN B 1 114 ? -0.157 14.125 -5.896 1.00 23.51 152 GLN B N 1
ATOM 2086 C CA . GLN B 1 114 ? 0.357 13.953 -4.517 1.00 24.46 152 GLN B CA 1
ATOM 2087 C C . GLN B 1 114 ? 1.838 13.588 -4.542 1.00 23.29 152 GLN B C 1
ATOM 2088 O O . GLN B 1 114 ? 2.350 13.081 -3.538 1.00 24.29 152 GLN B O 1
ATOM 2094 N N . GLY B 1 115 ? 2.505 13.789 -5.689 1.00 21.54 153 GLY B N 1
ATOM 2095 C CA . GLY B 1 115 ? 3.919 13.443 -5.825 1.00 20.53 153 GLY B CA 1
ATOM 2096 C C . GLY B 1 115 ? 4.851 14.457 -5.197 1.00 21.35 153 GLY B C 1
ATOM 2097 O O . GLY B 1 115 ? 4.422 15.350 -4.512 1.00 21.45 153 GLY B O 1
ATOM 2098 N N . GLY B 1 116 ? 6.156 14.296 -5.416 1.00 21.31 154 GLY B N 1
ATOM 2099 C CA . GLY B 1 116 ? 7.105 15.311 -4.952 1.00 21.41 154 GLY B CA 1
ATOM 2100 C C . GLY B 1 116 ? 7.003 16.566 -5.771 1.00 22.09 154 GLY B C 1
ATOM 2101 O O . GLY B 1 116 ? 6.596 16.527 -6.924 1.00 22.33 154 GLY B O 1
ATOM 2102 N N . LYS B 1 117 ? 7.404 17.680 -5.184 1.00 23.86 155 LYS B N 1
ATOM 2103 C CA . LYS B 1 117 ? 7.322 18.976 -5.845 1.00 25.79 155 LYS B CA 1
ATOM 2104 C C . LYS B 1 117 ? 8.392 19.148 -6.915 1.00 25.41 155 LYS B C 1
ATOM 2105 O O . LYS B 1 117 ? 8.181 19.905 -7.875 1.00 25.74 155 LYS B O 1
ATOM 2107 N N . ASN B 1 118 ? 9.542 18.482 -6.753 1.00 24.06 156 ASN B N 1
ATOM 2108 C CA . ASN B 1 118 ? 10.656 18.721 -7.672 1.00 23.72 156 ASN B CA 1
ATOM 2109 C C . ASN B 1 118 ? 10.952 17.522 -8.563 1.00 21.92 156 ASN B C 1
ATOM 2110 O O . ASN B 1 118 ? 10.520 16.425 -8.293 1.00 19.28 156 ASN B O 1
ATOM 2115 N N . ASP B 1 119 ? 11.731 17.762 -9.609 1.00 21.87 157 ASP B N 1
ATOM 2116 C CA . ASP B 1 119 ? 12.182 16.707 -10.491 1.00 20.71 157 ASP B CA 1
ATOM 2117 C C . ASP B 1 119 ? 13.423 16.108 -9.909 1.00 19.91 157 ASP B C 1
ATOM 2118 O O . ASP B 1 119 ? 14.112 16.777 -9.186 1.00 20.26 157 ASP B O 1
ATOM 2123 N N . VAL B 1 120 ? 13.695 14.845 -10.236 1.00 18.66 158 VAL B N 1
ATOM 2124 C CA . VAL B 1 120 ? 14.958 14.186 -9.894 1.00 17.63 158 VAL B CA 1
ATOM 2125 C C . VAL B 1 120 ? 15.863 14.248 -11.124 1.00 17.89 158 VAL B C 1
ATOM 2126 O O . VAL B 1 120 ? 15.547 13.679 -12.177 1.00 17.53 158 VAL B O 1
ATOM 2130 N N . ASN B 1 121 ? 16.978 14.965 -11.002 1.00 18.09 159 ASN B N 1
ATOM 2131 C CA . ASN B 1 121 ? 17.945 15.023 -12.053 1.00 18.84 159 ASN B CA 1
ATOM 2132 C C . ASN B 1 121 ? 19.018 13.956 -11.945 1.00 18.81 159 ASN B C 1
ATOM 2133 O O . ASN B 1 121 ? 19.476 13.623 -10.828 1.00 18.89 159 ASN B O 1
ATOM 2138 N N . TRP B 1 122 ? 19.401 13.406 -13.099 1.00 18.97 160 TRP B N 1
ATOM 2139 C CA . TRP B 1 122 ? 20.569 12.550 -13.187 1.00 19.57 160 TRP B CA 1
ATOM 2140 C C . TRP B 1 122 ? 21.714 13.227 -13.976 1.00 21.30 160 TRP B C 1
ATOM 2141 O O . TRP B 1 122 ? 21.481 13.974 -14.920 1.00 21.92 160 TRP B O 1
ATOM 2152 N N . LYS B 1 123 ? 22.944 12.955 -13.584 1.00 22.36 161 LYS B N 1
ATOM 2153 C CA . LYS B 1 123 ? 24.111 13.512 -14.246 1.00 25.29 161 LYS B CA 1
ATOM 2154 C C . LYS B 1 123 ? 25.028 12.393 -14.648 1.00 26.94 161 LYS B C 1
ATOM 2155 O O . LYS B 1 123 ? 25.458 11.622 -13.822 1.00 28.58 161 LYS B O 1
ATOM 2161 N N . LEU B 1 124 ? 25.360 12.323 -15.913 1.00 28.96 162 LEU B N 1
ATOM 2162 C CA . LEU B 1 124 ? 26.220 11.290 -16.368 1.00 31.64 162 LEU B CA 1
ATOM 2163 C C . LEU B 1 124 ? 27.635 11.682 -16.020 1.00 34.93 162 LEU B C 1
ATOM 2164 O O . LEU B 1 124 ? 27.974 12.877 -15.979 1.00 36.38 162 LEU B O 1
ATOM 2169 N N . ASN B 1 125 ? 28.465 10.664 -15.803 1.00 36.41 163 ASN B N 1
ATOM 2170 C CA . ASN B 1 125 ? 29.858 10.855 -15.445 1.00 39.16 163 ASN B CA 1
ATOM 2171 C C . ASN B 1 125 ? 30.630 11.938 -16.239 1.00 41.81 163 ASN B C 1
ATOM 2172 O O . ASN B 1 125 ? 31.667 12.431 -15.751 1.00 44.07 163 ASN B O 1
ATOM 2177 N N . ASP B 1 126 ? 30.135 12.257 -17.446 1.00 41.76 164 ASP B N 1
ATOM 2178 C CA . ASP B 1 126 ? 30.650 13.309 -18.332 1.00 44.08 164 ASP B CA 1
ATOM 2179 C C . ASP B 1 126 ? 29.778 14.586 -18.361 1.00 43.33 164 ASP B C 1
ATOM 2180 O O . ASP B 1 126 ? 29.765 15.287 -19.371 1.00 44.80 164 ASP B O 1
ATOM 2185 N N . GLY B 1 127 ? 29.023 14.861 -17.292 1.00 40.69 165 GLY B N 1
ATOM 2186 C CA . GLY B 1 127 ? 28.316 16.140 -17.136 1.00 40.09 165 GLY B CA 1
ATOM 2187 C C . GLY B 1 127 ? 27.034 16.430 -17.919 1.00 39.21 165 GLY B C 1
ATOM 2188 O O . GLY B 1 127 ? 26.429 17.502 -17.765 1.00 40.44 165 GLY B O 1
ATOM 2189 N N . TYR B 1 128 ? 26.599 15.520 -18.782 1.00 37.72 166 TYR B N 1
ATOM 2190 C CA . TYR B 1 128 ? 25.301 15.677 -19.398 1.00 35.05 166 TYR B CA 1
ATOM 2191 C C . TYR B 1 128 ? 24.249 15.424 -18.309 1.00 31.38 166 TYR B C 1
ATOM 2192 O O . TYR B 1 128 ? 24.380 14.454 -17.547 1.00 30.59 166 TYR B O 1
ATOM 2201 N N . GLU B 1 129 ? 23.223 16.268 -18.233 1.00 29.17 167 GLU B N 1
ATOM 2202 C CA . GLU B 1 129 ? 22.149 16.121 -17.234 1.00 27.35 167 GLU B CA 1
ATOM 2203 C C . GLU B 1 129 ? 20.773 16.006 -17.834 1.00 25.31 167 GLU B C 1
ATOM 2204 O O . GLU B 1 129 ? 20.487 16.655 -18.843 1.00 25.93 167 GLU B O 1
ATOM 2210 N N . PHE B 1 130 ? 19.903 15.209 -17.202 1.00 22.69 168 PHE B N 1
ATOM 2211 C CA . PHE B 1 130 ? 18.527 15.143 -17.637 1.00 21.78 168 PHE B CA 1
ATOM 2212 C C . PHE B 1 130 ? 17.624 14.813 -16.491 1.00 20.24 168 PHE B C 1
ATOM 2213 O O . PHE B 1 130 ? 18.070 14.312 -15.444 1.00 19.41 168 PHE B O 1
ATOM 2221 N N . LYS B 1 131 ? 16.341 15.063 -16.712 1.00 19.68 169 LYS B N 1
ATOM 2222 C CA . LYS B 1 131 ? 15.315 14.850 -15.722 1.00 19.50 169 LYS B CA 1
ATOM 2223 C C . LYS B 1 131 ? 14.826 13.420 -15.773 1.00 18.98 169 LYS B C 1
ATOM 2224 O O . LYS B 1 131 ? 14.121 13.063 -16.717 1.00 20.08 169 LYS B O 1
ATOM 2230 N N . ALA B 1 132 ? 15.245 12.597 -14.802 1.00 17.14 170 ALA B N 1
ATOM 2231 C CA . ALA B 1 132 ? 14.912 11.189 -14.766 1.00 16.45 170 ALA B CA 1
ATOM 2232 C C . ALA B 1 132 ? 13.527 10.917 -14.229 1.00 16.13 170 ALA B C 1
ATOM 2233 O O . ALA B 1 132 ? 12.844 10.014 -14.713 1.00 15.55 170 ALA B O 1
ATOM 2235 N N . PHE B 1 133 ? 13.149 11.635 -13.185 1.00 15.88 171 PHE B N 1
ATOM 2236 C CA . PHE B 1 133 ? 11.835 11.492 -12.602 1.00 15.87 171 PHE B CA 1
ATOM 2237 C C . PHE B 1 133 ? 11.240 12.870 -12.462 1.00 17.28 171 PHE B C 1
ATOM 2238 O O . PHE B 1 133 ? 11.881 13.777 -11.930 1.00 18.81 171 PHE B O 1
ATOM 2246 N N . ARG B 1 134 ? 10.044 13.062 -12.999 1.00 18.19 172 ARG B N 1
ATOM 2247 C CA . ARG B 1 134 ? 9.467 14.418 -13.036 1.00 19.21 172 ARG B CA 1
ATOM 2248 C C . ARG B 1 134 ? 8.168 14.552 -12.261 1.00 19.47 172 ARG B C 1
ATOM 2249 O O . ARG B 1 134 ? 7.431 13.572 -12.022 1.00 19.28 172 ARG B O 1
ATOM 2257 N N . ASN B 1 135 ? 7.924 15.780 -11.835 1.00 20.32 173 ASN B N 1
ATOM 2258 C CA . ASN B 1 135 ? 6.651 16.176 -11.274 1.00 20.57 173 ASN B CA 1
ATOM 2259 C C . ASN B 1 135 ? 5.732 16.281 -12.481 1.00 20.58 173 ASN B C 1
ATOM 2260 O O . ASN B 1 135 ? 5.884 17.186 -13.269 1.00 20.08 173 ASN B O 1
ATOM 2265 N N . GLY B 1 136 ? 4.797 15.340 -12.620 1.00 19.72 174 GLY B N 1
ATOM 2266 C CA . GLY B 1 136 ? 3.979 15.258 -13.815 1.00 19.26 174 GLY B CA 1
ATOM 2267 C C . GLY B 1 136 ? 2.593 15.884 -13.650 1.00 19.80 174 GLY B C 1
ATOM 2268 O O . GLY B 1 136 ? 1.700 15.593 -14.435 1.00 19.48 174 GLY B O 1
ATOM 2269 N N . GLU B 1 137 ? 2.405 16.720 -12.631 1.00 20.39 175 GLU B N 1
ATOM 2270 C CA . GLU B 1 137 ? 1.102 17.347 -12.369 1.00 21.49 175 GLU B CA 1
ATOM 2271 C C . GLU B 1 137 ? 0.582 18.111 -13.579 1.00 22.79 175 GLU B C 1
ATOM 2272 O O . GLU B 1 137 ? -0.550 17.883 -13.996 1.00 23.44 175 GLU B O 1
ATOM 2278 N N . ALA B 1 138 ? 1.387 19.035 -14.120 1.00 23.63 176 ALA B N 1
ATOM 2279 C CA . ALA B 1 138 ? 0.943 19.842 -15.272 1.00 25.53 176 ALA B CA 1
ATOM 2280 C C . ALA B 1 138 ? 0.679 18.978 -16.500 1.00 24.92 176 ALA B C 1
ATOM 2281 O O . ALA B 1 138 ? -0.141 19.313 -17.324 1.00 26.48 176 ALA B O 1
ATOM 2283 N N . LEU B 1 139 ? 1.340 17.833 -16.595 1.00 23.11 177 LEU B N 1
ATOM 2284 C CA . LEU B 1 139 ? 1.212 16.965 -17.758 1.00 22.80 177 LEU B CA 1
ATOM 2285 C C . LEU B 1 139 ? -0.025 16.055 -17.681 1.00 22.77 177 LEU B C 1
ATOM 2286 O O . LEU B 1 139 ? -0.752 15.899 -18.653 1.00 24.11 177 LEU B O 1
ATOM 2291 N N . LEU B 1 140 ? -0.212 15.402 -16.541 1.00 21.59 178 LEU B N 1
ATOM 2292 C CA . LEU B 1 140 ? -1.188 14.325 -16.446 1.00 21.06 178 LEU B CA 1
ATOM 2293 C C . LEU B 1 140 ? -2.427 14.664 -15.636 1.00 22.11 178 LEU B C 1
ATOM 2294 O O . LEU B 1 140 ? -3.447 14.029 -15.841 1.00 22.71 178 LEU B O 1
ATOM 2299 N N . SER B 1 141 ? -2.352 15.658 -14.741 1.00 22.66 179 SER B N 1
ATOM 2300 C CA . SER B 1 141 ? -3.523 16.028 -13.935 1.00 24.05 179 SER B CA 1
ATOM 2301 C C . SER B 1 141 ? -4.675 16.489 -14.816 1.00 26.06 179 SER B C 1
ATOM 2302 O O . SER B 1 141 ? -5.753 16.003 -14.627 1.00 27.43 179 SER B O 1
ATOM 2305 N N . PRO B 1 142 ? -4.437 17.389 -15.800 1.00 27.19 180 PRO B N 1
ATOM 2306 C CA . PRO B 1 142 ? -5.485 17.739 -16.777 1.00 29.32 180 PRO B CA 1
ATOM 2307 C C . PRO B 1 142 ? -6.034 16.558 -17.571 1.00 29.62 180 PRO B C 1
ATOM 2308 O O . PRO B 1 142 ? -7.214 16.541 -17.929 1.00 32.14 180 PRO B O 1
ATOM 2312 N N . VAL B 1 143 ? -5.188 15.573 -17.851 1.00 28.08 181 VAL B N 1
ATOM 2313 C CA . VAL B 1 143 ? -5.604 14.456 -18.685 1.00 27.62 181 VAL B CA 1
ATOM 2314 C C . VAL B 1 143 ? -6.626 13.609 -17.951 1.00 27.25 181 VAL B C 1
ATOM 2315 O O . VAL B 1 143 ? -7.654 13.221 -18.501 1.00 28.68 181 VAL B O 1
ATOM 2319 N N . ILE B 1 144 ? -6.322 13.330 -16.692 1.00 25.93 182 ILE B N 1
ATOM 2320 C CA . ILE B 1 144 ? -7.177 12.512 -15.877 1.00 26.19 182 ILE B CA 1
ATOM 2321 C C . ILE B 1 144 ? -8.473 13.228 -15.549 1.00 28.34 182 ILE B C 1
ATOM 2322 O O . ILE B 1 144 ? -9.537 12.594 -15.557 1.00 29.71 182 ILE B O 1
ATOM 2327 N N . LYS B 1 145 ? -8.394 14.534 -15.265 1.00 29.14 183 LYS B N 1
ATOM 2328 C CA . LYS B 1 145 ? -9.590 15.295 -14.926 1.00 31.60 183 LYS B CA 1
ATOM 2329 C C . LYS B 1 145 ? -10.514 15.411 -16.120 1.00 33.55 183 LYS B C 1
ATOM 2330 O O . LYS B 1 145 ? -11.724 15.339 -15.955 1.00 35.46 183 LYS B O 1
ATOM 2336 N N . THR B 1 146 ? -9.949 15.608 -17.311 1.00 33.39 184 THR B N 1
ATOM 2337 C CA . THR B 1 146 ? -10.761 15.655 -18.535 1.00 35.48 184 THR B CA 1
ATOM 2338 C C . THR B 1 146 ? -11.492 14.311 -18.725 1.00 35.57 184 THR B C 1
ATOM 2339 O O . THR B 1 146 ? -12.708 14.299 -18.899 1.00 37.81 184 THR B O 1
ATOM 2343 N N . LEU B 1 147 ? -10.766 13.199 -18.592 1.00 33.70 185 LEU B N 1
ATOM 2344 C CA . LEU B 1 147 ? -11.365 11.854 -18.643 1.00 34.22 185 LEU B CA 1
ATOM 2345 C C . LEU B 1 147 ? -12.503 11.638 -17.624 1.00 36.44 185 LEU B C 1
ATOM 2346 O O . LEU B 1 147 ? -13.484 10.963 -17.939 1.00 37.79 185 LEU B O 1
ATOM 2351 N N . LYS B 1 148 ? -12.366 12.212 -16.420 1.00 37.24 186 LYS B N 1
ATOM 2352 C CA . LYS B 1 148 ? -13.384 12.098 -15.381 1.00 39.21 186 LYS B CA 1
ATOM 2353 C C . LYS B 1 148 ? -14.624 12.894 -15.772 1.00 43.01 186 LYS B C 1
ATOM 2354 O O . LYS B 1 148 ? -15.738 12.366 -15.780 1.00 44.79 186 LYS B O 1
ATOM 2358 N N . GLN B 1 149 ? -14.413 14.174 -16.073 1.00 44.50 187 GLN B N 1
ATOM 2359 C CA . GLN B 1 149 ? -15.468 15.040 -16.580 1.00 48.08 187 GLN B CA 1
ATOM 2360 C C . GLN B 1 149 ? -16.214 14.318 -17.704 1.00 50.23 187 GLN B C 1
ATOM 2361 O O . GLN B 1 149 ? -17.446 14.380 -17.744 1.00 52.76 187 GLN B O 1
ATOM 2367 N N . MET B 1 150 ? -15.494 13.612 -18.589 1.00 49.46 188 MET B N 1
ATOM 2368 C CA . MET B 1 150 ? -16.155 12.927 -19.730 1.00 52.30 188 MET B CA 1
ATOM 2369 C C . MET B 1 150 ? -17.109 11.846 -19.235 1.00 53.83 188 MET B C 1
ATOM 2370 O O . MET B 1 150 ? -18.253 11.776 -19.672 1.00 56.98 188 MET B O 1
ATOM 2375 N N . SER B 1 151 ? -16.620 11.006 -18.332 1.00 52.64 189 SER B N 1
ATOM 2376 C CA . SER B 1 151 ? -17.424 9.948 -17.755 1.00 54.15 189 SER B CA 1
ATOM 2377 C C . SER B 1 151 ? -18.674 10.537 -17.124 1.00 57.17 189 SER B C 1
ATOM 2378 O O . SER B 1 151 ? -19.771 10.079 -17.413 1.00 60.39 189 SER B O 1
ATOM 2381 N N . GLU B 1 152 ? -18.511 11.570 -16.293 1.00 57.14 190 GLU B N 1
ATOM 2382 C CA . GLU B 1 152 ? -19.652 12.221 -15.610 1.00 60.17 190 GLU B CA 1
ATOM 2383 C C . GLU B 1 152 ? -20.616 12.939 -16.569 1.00 63.45 190 GLU B C 1
ATOM 2384 O O . GLU B 1 152 ? -21.808 13.080 -16.278 1.00 66.69 190 GLU B O 1
ATOM 2386 N N . ALA B 1 153 ? -20.104 13.394 -17.707 1.00 63.31 191 ALA B N 1
ATOM 2387 C CA . ALA B 1 153 ? -20.933 14.014 -18.724 1.00 66.83 191 ALA B CA 1
ATOM 2388 C C . ALA B 1 153 ? -21.799 12.953 -19.415 1.00 69.14 191 ALA B C 1
ATOM 2389 O O . ALA B 1 153 ? -22.934 13.233 -19.802 1.00 72.37 191 ALA B O 1
ATOM 2391 N N . MET B 1 154 ? -21.259 11.735 -19.533 1.00 67.67 192 MET B N 1
ATOM 2392 C CA . MET B 1 154 ? -21.944 10.606 -20.190 1.00 69.63 192 MET B CA 1
ATOM 2393 C C . MET B 1 154 ? -22.915 9.850 -19.259 1.00 70.88 192 MET B C 1
ATOM 2394 O O . MET B 1 154 ? -23.943 9.329 -19.708 1.00 73.82 192 MET B O 1
ATOM 2399 N N . GLN B 1 155 ? -22.587 9.778 -17.975 1.00 68.97 193 GLN B N 1
ATOM 2400 C CA . GLN B 1 155 ? -23.481 9.143 -16.987 1.00 70.69 193 GLN B CA 1
ATOM 2401 C C . GLN B 1 155 ? -24.786 9.938 -16.825 1.00 73.98 193 GLN B C 1
ATOM 2402 O O . GLN B 1 155 ? -25.862 9.358 -16.654 1.00 77.16 193 GLN B O 1
ATOM 2404 N N . ASN B 1 156 ? -24.685 11.261 -16.915 1.00 73.85 194 ASN B N 1
ATOM 2405 C CA . ASN B 1 156 ? -25.834 12.149 -16.769 1.00 77.45 194 ASN B CA 1
ATOM 2406 C C . ASN B 1 156 ? -26.565 12.427 -18.084 1.00 80.32 194 ASN B C 1
ATOM 2407 O O . ASN B 1 156 ? -27.644 13.011 -18.072 1.00 83.86 194 ASN B O 1
ATOM 2412 N N . GLY B 1 157 ? -25.983 12.017 -19.207 1.00 78.98 195 GLY B N 1
ATOM 2413 C CA . GLY B 1 157 ? -26.500 12.378 -20.520 1.00 81.87 195 GLY B CA 1
ATOM 2414 C C . GLY B 1 157 ? -26.334 13.846 -20.917 1.00 82.90 195 GLY B C 1
ATOM 2415 O O . GLY B 1 157 ? -27.069 14.343 -21.780 1.00 86.35 195 GLY B O 1
ATOM 2416 N N . ASP B 1 158 ? -25.370 14.536 -20.302 1.00 80.22 196 ASP B N 1
ATOM 2417 C CA . ASP B 1 158 ? -25.105 15.956 -20.586 1.00 81.10 196 ASP B CA 1
ATOM 2418 C C . ASP B 1 158 ? -24.329 16.072 -21.908 1.00 79.78 196 ASP B C 1
ATOM 2419 O O . ASP B 1 158 ? -23.098 16.111 -21.915 1.00 76.78 196 ASP B O 1
ATOM 2424 N N . GLN B 1 159 ? -25.061 16.110 -23.019 1.00 96.99 197 GLN B N 1
ATOM 2425 C CA . GLN B 1 159 ? -24.467 16.116 -24.363 1.00 98.50 197 GLN B CA 1
ATOM 2426 C C . GLN B 1 159 ? -23.731 17.413 -24.679 1.00 94.25 197 GLN B C 1
ATOM 2427 O O . GLN B 1 159 ? -22.675 17.391 -25.307 1.00 92.62 197 GLN B O 1
ATOM 2433 N N . LYS B 1 160 ? -24.316 18.539 -24.273 1.00 93.48 198 LYS B N 1
ATOM 2434 C CA . LYS B 1 160 ? -23.705 19.857 -24.469 1.00 91.24 198 LYS B CA 1
ATOM 2435 C C . LYS B 1 160 ? -22.361 19.955 -23.737 1.00 83.87 198 LYS B C 1
ATOM 2436 O O . LYS B 1 160 ? -21.481 20.720 -24.130 1.00 83.01 198 LYS B O 1
ATOM 2438 N N . ALA B 1 161 ? -22.205 19.164 -22.680 1.00 79.52 199 ALA B N 1
ATOM 2439 C CA . ALA B 1 161 ? -20.972 19.149 -21.910 1.00 73.51 199 ALA B CA 1
ATOM 2440 C C . ALA B 1 161 ? -19.795 18.483 -22.642 1.00 70.88 199 ALA B C 1
ATOM 2441 O O . ALA B 1 161 ? -18.641 18.803 -22.348 1.00 66.90 199 ALA B O 1
ATOM 2443 N N . LEU B 1 162 ? -20.081 17.588 -23.593 1.00 73.42 200 LEU B N 1
ATOM 2444 C CA . LEU B 1 162 ? -19.032 16.820 -24.284 1.00 71.97 200 LEU B CA 1
ATOM 2445 C C . LEU B 1 162 ? -18.235 17.602 -25.319 1.00 71.98 200 LEU B C 1
ATOM 2446 O O . LEU B 1 162 ? -17.049 17.326 -25.505 1.00 69.38 200 LEU B O 1
ATOM 2451 N N . LYS B 1 163 ? -18.870 18.547 -26.005 1.00 75.73 201 LYS B N 1
ATOM 2452 C CA . LYS B 1 163 ? -18.198 19.325 -27.058 1.00 78.27 201 LYS B CA 1
ATOM 2453 C C . LYS B 1 163 ? -16.871 19.953 -26.600 1.00 72.91 201 LYS B C 1
ATOM 2454 O O . LYS B 1 163 ? -15.844 19.772 -27.261 1.00 71.81 201 LYS B O 1
ATOM 2456 N N . PRO B 1 164 ? -16.889 20.699 -25.476 1.00 69.48 202 PRO B N 1
ATOM 2457 C CA . PRO B 1 164 ? -15.642 21.296 -25.005 1.00 65.92 202 PRO B CA 1
ATOM 2458 C C . PRO B 1 164 ? -14.643 20.269 -24.505 1.00 59.79 202 PRO B C 1
ATOM 2459 O O . PRO B 1 164 ? -13.448 20.527 -24.575 1.00 58.15 202 PRO B O 1
ATOM 2463 N N . LEU B 1 165 ? -15.137 19.121 -24.032 1.00 57.41 203 LEU B N 1
ATOM 2464 C CA . LEU B 1 165 ? -14.299 18.048 -23.464 1.00 52.97 203 LEU B CA 1
ATOM 2465 C C . LEU B 1 165 ? -13.553 17.205 -24.515 1.00 53.41 203 LEU B C 1
ATOM 2466 O O . LEU B 1 165 ? -12.411 16.798 -24.282 1.00 49.85 203 LEU B O 1
ATOM 2471 N N . LEU B 1 166 ? -14.188 16.945 -25.660 1.00 58.19 204 LEU B N 1
ATOM 2472 C CA . LEU B 1 166 ? -13.502 16.308 -26.785 1.00 60.57 204 LEU B CA 1
ATOM 2473 C C . LEU B 1 166 ? -12.291 17.155 -27.137 1.00 58.97 204 LEU B C 1
ATOM 2474 O O . LEU B 1 166 ? -11.218 16.630 -27.412 1.00 57.10 204 LEU B O 1
ATOM 2479 N N . GLU B 1 167 ? -12.488 18.473 -27.109 1.00 60.67 205 GLU B N 1
ATOM 2480 C CA . GLU B 1 167 ? -11.430 19.441 -27.387 1.00 61.49 205 GLU B CA 1
ATOM 2481 C C . GLU B 1 167 ? -10.361 19.486 -26.287 1.00 54.84 205 GLU B C 1
ATOM 2482 O O . GLU B 1 167 ? -9.180 19.572 -26.599 1.00 54.41 205 GLU B O 1
ATOM 2488 N N . GLU B 1 168 ? -10.754 19.443 -25.017 1.00 51.32 206 GLU B N 1
ATOM 2489 C CA . GLU B 1 168 ? -9.761 19.389 -23.930 1.00 47.20 206 GLU B CA 1
ATOM 2490 C C . GLU B 1 168 ? -8.846 18.170 -24.117 1.00 43.56 206 GLU B C 1
ATOM 2491 O O . GLU B 1 168 ? -7.621 18.289 -24.084 1.00 41.36 206 GLU B O 1
ATOM 2497 N N . ASN B 1 169 ? -9.459 17.005 -24.321 1.00 43.65 207 ASN B N 1
ATOM 2498 C CA . ASN B 1 169 ? -8.724 15.757 -24.537 1.00 42.56 207 ASN B CA 1
ATOM 2499 C C . ASN B 1 169 ? -7.731 15.827 -25.703 1.00 43.50 207 ASN B C 1
ATOM 2500 O O . ASN B 1 169 ? -6.608 15.329 -25.587 1.00 41.10 207 ASN B O 1
ATOM 2505 N N . LYS B 1 170 ? -8.146 16.424 -26.823 1.00 47.93 208 LYS B N 1
ATOM 2506 C CA . LYS B 1 170 ? -7.239 16.624 -27.955 1.00 50.97 208 LYS B CA 1
ATOM 2507 C C . LYS B 1 170 ? -6.050 17.480 -27.518 1.00 47.81 208 LYS B C 1
ATOM 2508 O O . LYS B 1 170 ? -4.933 17.145 -27.824 1.00 46.99 208 LYS B O 1
ATOM 2514 N N . GLN B 1 171 ? -6.304 18.588 -26.818 1.00 47.70 209 GLN B N 1
ATOM 2515 C CA . GLN B 1 171 ? -5.229 19.440 -26.290 1.00 46.86 209 GLN B CA 1
ATOM 2516 C C . GLN B 1 171 ? -4.327 18.660 -25.343 1.00 40.90 209 GLN B C 1
ATOM 2517 O O . GLN B 1 171 ? -3.103 18.782 -25.388 1.00 39.99 209 GLN B O 1
ATOM 2523 N N . ASN B 1 172 ? -4.958 17.878 -24.476 1.00 38.01 210 ASN B N 1
ATOM 2524 C CA . ASN B 1 172 ? -4.256 17.029 -23.525 1.00 34.59 210 ASN B CA 1
ATOM 2525 C C . ASN B 1 172 ? -3.337 16.059 -24.265 1.00 33.61 210 ASN B C 1
ATOM 2526 O O . ASN B 1 172 ? -2.156 15.970 -23.972 1.00 31.84 210 ASN B O 1
ATOM 2531 N N . LEU B 1 173 ? -3.890 15.372 -25.257 1.00 36.13 211 LEU B N 1
ATOM 2532 C CA . LEU B 1 173 ? -3.125 14.453 -26.098 1.00 37.39 211 LEU B CA 1
ATOM 2533 C C . LEU B 1 173 ? -1.911 15.139 -26.768 1.00 37.88 211 LEU B C 1
ATOM 2534 O O . LEU B 1 173 ? -0.810 14.602 -26.743 1.00 35.68 211 LEU B O 1
ATOM 2539 N N . ASP B 1 174 ? -2.104 16.326 -27.338 1.00 40.77 212 ASP B N 1
ATOM 2540 C CA . ASP B 1 174 ? -0.969 17.110 -27.843 1.00 42.94 212 ASP B CA 1
ATOM 2541 C C . ASP B 1 174 ? 0.135 17.291 -26.774 1.00 38.56 212 ASP B C 1
ATOM 2542 O O . ASP B 1 174 ? 1.341 17.227 -27.080 1.00 38.40 212 ASP B O 1
ATOM 2547 N N . GLY B 1 175 ? -0.280 17.534 -25.529 1.00 36.01 213 GLY B N 1
ATOM 2548 C CA . GLY B 1 175 ? 0.656 17.673 -24.420 1.00 33.48 213 GLY B CA 1
ATOM 2549 C C . GLY B 1 175 ? 1.508 16.432 -24.231 1.00 30.03 213 GLY B C 1
ATOM 2550 O O . GLY B 1 175 ? 2.701 16.532 -23.937 1.00 29.38 213 GLY B O 1
ATOM 2551 N N . ILE B 1 176 ? 0.884 15.268 -24.420 1.00 29.09 214 ILE B N 1
ATOM 2552 C CA . ILE B 1 176 ? 1.531 13.969 -24.263 1.00 27.84 214 ILE B CA 1
ATOM 2553 C C . ILE B 1 176 ? 2.420 13.667 -25.466 1.00 28.61 214 ILE B C 1
ATOM 2554 O O . ILE B 1 176 ? 3.489 13.106 -25.306 1.00 27.50 214 ILE B O 1
ATOM 2559 N N . ILE B 1 177 ? 1.980 14.041 -26.661 1.00 31.47 215 ILE B N 1
ATOM 2560 C CA . ILE B 1 177 ? 2.824 13.877 -27.853 1.00 33.78 215 ILE B CA 1
ATOM 2561 C C . ILE B 1 177 ? 4.159 14.645 -27.711 1.00 32.64 215 ILE B C 1
ATOM 2562 O O . ILE B 1 177 ? 5.227 14.126 -28.032 1.00 32.35 215 ILE B O 1
ATOM 2567 N N . ASN B 1 178 ? 4.090 15.881 -27.237 1.00 32.99 216 ASN B N 1
ATOM 2568 C CA . ASN B 1 178 ? 5.287 16.715 -27.059 1.00 33.73 216 ASN B CA 1
ATOM 2569 C C . ASN B 1 178 ? 6.261 16.141 -26.018 1.00 30.23 216 ASN B C 1
ATOM 2570 O O . ASN B 1 178 ? 7.480 16.220 -26.177 1.00 30.63 216 ASN B O 1
ATOM 2575 N N . ARG B 1 179 ? 5.738 15.557 -24.953 1.00 27.81 217 ARG B N 1
ATOM 2576 C CA . ARG B 1 179 ? 6.624 14.914 -23.988 1.00 26.56 217 ARG B CA 1
ATOM 2577 C C . ARG B 1 179 ? 7.255 13.620 -24.504 1.00 25.72 217 ARG B C 1
ATOM 2578 O O . ARG B 1 179 ? 8.407 13.330 -24.193 1.00 24.80 217 ARG B O 1
ATOM 2586 N N . THR B 1 180 ? 6.480 12.837 -25.243 1.00 27.44 218 THR B N 1
ATOM 2587 C CA . THR B 1 180 ? 6.943 11.561 -25.782 1.00 28.77 218 THR B CA 1
ATOM 2588 C C . THR B 1 180 ? 8.138 11.862 -26.691 1.00 30.01 218 THR B C 1
ATOM 2589 O O . THR B 1 180 ? 9.131 11.129 -26.686 1.00 30.45 218 THR B O 1
ATOM 2593 N N . THR B 1 181 ? 8.022 12.961 -27.437 1.00 31.19 219 THR B N 1
ATOM 2594 C CA . THR B 1 181 ? 9.091 13.510 -28.290 1.00 33.45 219 THR B CA 1
ATOM 2595 C C . THR B 1 181 ? 10.323 14.019 -27.503 1.00 31.76 219 THR B C 1
ATOM 2596 O O . THR B 1 181 ? 11.484 13.755 -27.862 1.00 30.37 219 THR B O 1
ATOM 2600 N N . GLU B 1 182 ? 10.072 14.810 -26.474 1.00 31.17 220 GLU B N 1
ATOM 2601 C CA . GLU B 1 182 ? 11.152 15.226 -25.583 1.00 31.82 220 GLU B CA 1
ATOM 2602 C C . GLU B 1 182 ? 11.909 13.997 -25.058 1.00 29.36 220 GLU B C 1
ATOM 2603 O O . GLU B 1 182 ? 13.143 13.989 -25.044 1.00 29.89 220 GLU B O 1
ATOM 2609 N N . VAL B 1 183 ? 11.169 12.964 -24.643 1.00 27.73 221 VAL B N 1
ATOM 2610 C CA . VAL B 1 183 ? 11.748 11.755 -24.003 1.00 26.48 221 VAL B CA 1
ATOM 2611 C C . VAL B 1 183 ? 12.531 10.925 -25.031 1.00 26.96 221 VAL B C 1
ATOM 2612 O O . VAL B 1 183 ? 13.650 10.495 -24.766 1.00 25.83 221 VAL B O 1
ATOM 2616 N N . GLY B 1 184 ? 11.954 10.788 -26.228 1.00 28.34 222 GLY B N 1
ATOM 2617 C CA . GLY B 1 184 ? 12.626 10.197 -27.406 1.00 30.73 222 GLY B CA 1
ATOM 2618 C C . GLY B 1 184 ? 14.017 10.785 -27.655 1.00 31.46 222 GLY B C 1
ATOM 2619 O O . GLY B 1 184 ? 15.011 10.044 -27.714 1.00 32.22 222 GLY B O 1
ATOM 2620 N N . SER B 1 185 ? 14.111 12.110 -27.733 1.00 31.70 223 SER B N 1
ATOM 2621 C CA . SER B 1 185 ? 15.376 12.755 -28.070 1.00 34.08 223 SER B CA 1
ATOM 2622 C C . SER B 1 185 ? 16.437 12.592 -26.960 1.00 32.18 223 SER B C 1
ATOM 2623 O O . SER B 1 185 ? 17.641 12.493 -27.225 1.00 33.27 223 SER B O 1
ATOM 2626 N N . THR B 1 186 ? 16.015 12.560 -25.708 1.00 30.62 224 THR B N 1
ATOM 2627 C CA . THR B 1 186 ? 16.955 12.273 -24.624 1.00 29.80 224 THR B CA 1
ATOM 2628 C C . THR B 1 186 ? 17.505 10.846 -24.833 1.00 29.79 224 THR B C 1
ATOM 2629 O O . THR B 1 186 ? 18.710 10.578 -24.661 1.00 30.32 224 THR B O 1
ATOM 2633 N N . MET B 1 187 ? 16.614 9.962 -25.272 1.00 29.35 225 MET B N 1
ATOM 2634 C CA . MET B 1 187 ? 16.911 8.563 -25.531 1.00 31.17 225 MET B CA 1
ATOM 2635 C C . MET B 1 187 ? 17.927 8.444 -26.667 1.00 32.15 225 MET B C 1
ATOM 2636 O O . MET B 1 187 ? 18.900 7.701 -26.574 1.00 32.86 225 MET B O 1
ATOM 2641 N N . ASN B 1 188 ? 17.681 9.162 -27.757 1.00 33.08 226 ASN B N 1
ATOM 2642 C CA . ASN B 1 188 ? 18.593 9.149 -28.908 1.00 35.95 226 ASN B CA 1
ATOM 2643 C C . ASN B 1 188 ? 20.003 9.660 -28.522 1.00 35.30 226 ASN B C 1
ATOM 2644 O O . ASN B 1 188 ? 21.042 9.151 -28.999 1.00 37.21 226 ASN B O 1
ATOM 2649 N N . THR B 1 189 ? 20.028 10.663 -27.658 1.00 33.66 227 THR B N 1
ATOM 2650 C CA . THR B 1 189 ? 21.282 11.185 -27.150 1.00 34.45 227 THR B CA 1
ATOM 2651 C C . THR B 1 189 ? 22.036 10.047 -26.427 1.00 33.84 227 THR B C 1
ATOM 2652 O O . THR B 1 189 ? 23.204 9.796 -26.708 1.00 34.49 227 THR B O 1
ATOM 2656 N N . MET B 1 190 ? 21.354 9.316 -25.559 1.00 33.04 228 MET B N 1
ATOM 2657 C CA . MET B 1 190 ? 22.006 8.187 -24.860 1.00 34.88 228 MET B CA 1
ATOM 2658 C C . MET B 1 190 ? 22.654 7.208 -25.838 1.00 35.51 228 MET B C 1
ATOM 2659 O O . MET B 1 190 ? 23.759 6.715 -25.587 1.00 37.16 228 MET B O 1
ATOM 2664 N N . GLU B 1 191 ? 21.960 6.906 -26.932 1.00 34.46 229 GLU B N 1
ATOM 2665 C CA . GLU B 1 191 ? 22.430 5.842 -27.810 1.00 36.83 229 GLU B CA 1
ATOM 2666 C C . GLU B 1 191 ? 23.651 6.298 -28.576 1.00 36.13 229 GLU B C 1
ATOM 2667 O O . GLU B 1 191 ? 24.541 5.498 -28.844 1.00 37.63 229 GLU B O 1
ATOM 2673 N N . THR B 1 192 ? 23.672 7.588 -28.899 1.00 34.73 230 THR B N 1
ATOM 2674 C CA . THR B 1 192 ? 24.834 8.250 -29.480 1.00 36.57 230 THR B CA 1
ATOM 2675 C C . THR B 1 192 ? 26.019 8.214 -28.532 1.00 36.60 230 THR B C 1
ATOM 2676 O O . THR B 1 192 ? 27.158 7.982 -28.953 1.00 38.31 230 THR B O 1
ATOM 2680 N N . PHE B 1 193 ? 25.737 8.395 -27.246 1.00 35.31 231 PHE B N 1
ATOM 2681 C CA . PHE B 1 193 ? 26.739 8.243 -26.222 1.00 36.51 231 PHE B CA 1
ATOM 2682 C C . PHE B 1 193 ? 27.256 6.812 -26.144 1.00 37.40 231 PHE B C 1
ATOM 2683 O O . PHE B 1 193 ? 28.461 6.611 -26.068 1.00 39.32 231 PHE B O 1
ATOM 2691 N N . LYS B 1 194 ? 26.359 5.828 -26.173 1.00 37.37 232 LYS B N 1
ATOM 2692 C CA . LYS B 1 194 ? 26.802 4.434 -26.141 1.00 40.44 232 LYS B CA 1
ATOM 2693 C C . LYS B 1 194 ? 27.685 4.083 -27.358 1.00 41.86 232 LYS B C 1
ATOM 2694 O O . LYS B 1 194 ? 28.697 3.381 -27.212 1.00 44.57 232 LYS B O 1
ATOM 2700 N N . THR B 1 195 ? 27.338 4.602 -28.536 1.00 41.02 233 THR B N 1
ATOM 2701 C CA . THR B 1 195 ? 28.141 4.343 -29.761 1.00 43.69 233 THR B CA 1
ATOM 2702 C C . THR B 1 195 ? 29.571 4.891 -29.632 1.00 43.85 233 THR B C 1
ATOM 2703 O O . THR B 1 195 ? 30.564 4.197 -29.875 1.00 46.42 233 THR B O 1
ATOM 2707 N N . ILE B 1 196 ? 29.670 6.151 -29.242 1.00 42.04 234 ILE B N 1
ATOM 2708 C CA . ILE B 1 196 ? 30.959 6.796 -29.085 1.00 43.41 234 ILE B CA 1
ATOM 2709 C C . ILE B 1 196 ? 31.790 6.111 -27.964 1.00 44.66 234 ILE B C 1
ATOM 2710 O O . ILE B 1 196 ? 32.988 5.864 -28.116 1.00 47.22 234 ILE B O 1
ATOM 2715 N N . LEU B 1 197 ? 31.144 5.754 -26.868 1.00 44.27 235 LEU B N 1
ATOM 2716 C CA . LEU B 1 197 ? 31.858 5.121 -25.740 1.00 48.05 235 LEU B CA 1
ATOM 2717 C C . LEU B 1 197 ? 32.355 3.730 -26.095 1.00 50.50 235 LEU B C 1
ATOM 2718 O O . LEU B 1 197 ? 33.474 3.370 -25.766 1.00 53.58 235 LEU B O 1
ATOM 2723 N N . SER B 1 198 ? 31.499 2.961 -26.758 1.00 50.84 236 SER B N 1
ATOM 2724 C CA . SER B 1 198 ? 31.801 1.601 -27.190 1.00 55.25 236 SER B CA 1
ATOM 2725 C C . SER B 1 198 ? 33.039 1.529 -28.055 1.00 56.61 236 SER B C 1
ATOM 2726 O O . SER B 1 198 ? 33.885 0.671 -27.852 1.00 60.55 236 SER B O 1
ATOM 2729 N N . GLU B 1 199 ? 33.134 2.415 -29.039 1.00 54.69 237 GLU B N 1
ATOM 2730 C CA . GLU B 1 199 ? 34.270 2.396 -29.966 1.00 57.15 237 GLU B CA 1
ATOM 2731 C C . GLU B 1 199 ? 35.521 2.940 -29.275 1.00 57.49 237 GLU B C 1
ATOM 2732 O O . GLU B 1 199 ? 36.633 2.530 -29.591 1.00 60.15 237 GLU B O 1
ATOM 2734 N N . GLN B 1 200 ? 35.338 3.835 -28.303 1.00 56.00 238 GLN B N 1
ATOM 2735 C CA . GLN B 1 200 ? 36.462 4.304 -27.482 1.00 58.09 238 GLN B CA 1
ATOM 2736 C C . GLN B 1 200 ? 36.971 3.207 -26.559 1.00 61.88 238 GLN B C 1
ATOM 2737 O O . GLN B 1 200 ? 38.156 3.166 -26.246 1.00 65.45 238 GLN B O 1
ATOM 2743 N N . ASN B 1 201 ? 36.056 2.348 -26.097 1.00 62.64 239 ASN B N 1
ATOM 2744 C CA . ASN B 1 201 ? 36.391 1.195 -25.256 1.00 67.43 239 ASN B CA 1
ATOM 2745 C C . ASN B 1 201 ? 37.101 0.064 -26.023 1.00 71.29 239 ASN B C 1
ATOM 2746 O O . ASN B 1 201 ? 37.488 -0.932 -25.415 1.00 76.98 239 ASN B O 1
ATOM 2751 N N . VAL B 1 202 ? 37.259 0.209 -27.344 1.00 69.54 240 VAL B N 1
ATOM 2752 C CA . VAL B 1 202 ? 38.011 -0.745 -28.153 1.00 73.77 240 VAL B CA 1
ATOM 2753 C C . VAL B 1 202 ? 39.513 -0.591 -27.899 1.00 76.18 240 VAL B C 1
ATOM 2754 O O . VAL B 1 202 ? 40.184 0.250 -28.505 1.00 74.74 240 VAL B O 1
#

Sequence (368 aa):
AASKSFAIQHSLANMEQMQKDIADSKNVLTQTENTLQGVLKSLTRADQLTVQALNEKELQAIGVEIDQILKQVVYLANTKEQGRYIFGGDSAENLPFTEDGTYQGGKNDVNWKLNDGYEFKAFRNGEALLSPVIKTLKQMSEAMQNGDQKALKPLLEENKQNLDGIINRTTEVGSTMNTMETFKTILSEQNVALQLANMEQMQKDIADSKNVLTQTENTLQGVLKSLTRADQLTVQAIGVEIDQILKQVVYLANTKEQGRYIFGGDSAENLPFTEDGTYQGGKNDVNWKLNDGYEFKAFRNGEALLSPVIKTLKQMSEAMQNGDQKALKPLLEENKQNLDGIINRTTEVGSTMNTMETFKTILSEQNV